Protein AF-0000000074003864 (afdb_homodimer)

Organism: Pomacea canaliculata (NCBI:txid400727)

Foldseek 3Di:
DPPPPPPPPVPPCPVPPCPVCPPCPVDDCPLVDQLVPDDDPPDPDPCVRSVKDKDDQAAKDKDKFFDQAWWQWWKKWWAWDPDWQAFQKKFKAADPRDDDPVNVVDHGLDMDGDDHDNSRPDIDTDDRVSRVGGRMMMIIRGGTRDDRMHMTSDMDIDTDGDHDPPPPVPVCPVPPPPPVPPVPPPPDCPPPPPDD/DDPPVPPPPVPPCPVPPVPVCCPPPVDDCPLVDQLVPDDDPPDPDHCVRSVKDKDPQAAKDKDKFFDQAWWQWWKKWWAWDPDWQAFQKKFKAADPRDDDPVNVVDHGLDMDGDDHDNSRPDIDTDDSVSRVGGRMMMIIRGGTRDDRMHMTSDMDIDTDGDHDPPPPPCPVPVPPPPPVVVPPVPPDDPVVPPDD

Solvent-accessible surface area (backbone atoms only — not comparable to full-atom values): 22316 Å² total; per-residue (Å²): 134,83,76,76,78,73,74,72,74,69,72,69,73,69,69,67,69,68,62,62,72,71,61,76,64,68,38,68,42,71,64,43,40,39,57,88,65,31,42,47,46,47,42,57,48,88,55,20,59,38,32,33,29,39,27,57,85,40,30,38,39,37,36,29,42,37,39,76,31,34,25,32,39,40,31,40,28,56,20,34,36,68,93,34,13,16,45,33,31,42,35,32,42,65,65,47,76,81,70,49,79,80,54,63,76,53,85,55,81,46,72,45,82,49,64,88,29,84,56,53,77,61,69,46,77,43,63,40,91,81,30,56,73,29,40,14,41,28,43,35,24,74,35,37,64,76,41,68,36,19,24,40,50,43,77,45,44,27,41,47,78,42,83,66,71,69,70,70,69,67,68,70,69,69,69,73,68,80,67,74,72,70,70,65,75,78,76,78,83,73,79,68,84,81,80,136,138,79,79,71,76,71,72,72,73,70,72,68,75,69,70,66,69,68,66,63,75,73,58,79,66,68,42,68,41,72,66,44,40,39,57,91,64,30,42,48,46,53,43,55,48,88,57,20,59,38,31,33,28,38,28,33,99,38,28,38,38,37,36,28,42,36,40,75,31,32,24,31,39,41,32,40,28,55,21,33,37,68,94,34,14,16,45,33,32,40,35,32,40,65,66,47,76,80,71,51,78,79,56,62,76,53,86,56,80,45,73,45,82,49,63,91,28,86,56,53,78,62,68,47,78,44,62,39,90,81,30,55,72,30,39,14,40,27,44,36,25,73,35,37,64,76,40,65,36,18,25,39,50,44,79,45,46,26,38,47,79,42,83,66,72,70,68,70,68,67,69,69,68,73,67,72,68,76,68,74,74,70,71,66,78,76,77,74,78,79,72,76,74,77,79,131

pLDDT: mean 75.06, std 28.37, range [22.05, 98.88]

Radius of gyration: 34.91 Å; Cα contacts (8 Å, |Δi|>4): 784; chains: 2; bounding box: 168×77×116 Å

InterPro domains:
  IPR008979 Galactose-binding-like domain superfamily [SSF49785] (15-160)
  IPR010400 PITH domain [PF06201] (21-177)
  IPR010400 PITH domain [PS51532] (18-177)
  IPR037047 PITH domain superfamily [G3DSA:2.60.120.470] (22-171)
  IPR045099 PITH domain-containing protein 1-like [PTHR12175] (5-193)

Nearest PDB structures (foldseek):
  9e8i-assembly1_u  TM=9.020E-01  e=5.863E-08  Homo sapiens
  1xoy-assembly1_A  TM=8.979E-01  e=1.263E-07  Arabidopsis thaliana
  7nsn-assembly1_A  TM=7.383E-01  e=2.138E-02  Neobacillus novalis
  8ayr-assembly2_B  TM=7.086E-01  e=2.013E-01  Akkermansia muciniphila
  5n6w-assembly1_A  TM=5.407E-01  e=1.184E-01  Homo sapiens

Secondary structure (DSSP, 8-state):
--------------------------EEGGGGB-GGG-EEETBSSTTGGGT-EEBSSSS-EEEEEEEEEEEEEEEEEEEE-STT-SB-EEEEEES-TT--GGGGGSPPSEEEE----TT---EEEP-TTTSSSEEEEEEEE--BSS-SS-EEEEEEEEEEEE-----------------GGG--------------/---------------------------B-GGGB-GGG-EEETBSSTTGGGT-EEBSSSS-EEEEEEEEEEEEEEEEEEEE-STT-SB-EEEEEES-TT--GGGGGSPPSEEEE----TT---EEEP-TTTSSSEEEEEEEE--BSS-SS-EEEEEEEEEEEE-----------------GGG--------------

Sequence (392 aa):
MSHGHCHSCGEGNHSHSHDDPELGVQYMLYQKIDLQRVQCYNEAVEGSGQTYVESDTDEELLFNIPFTGSVKLKGIIIIGGEDNSHPSKVRMFKNRPTMTFDDTALEAEQEFNLHPDPDGVLEYSVKVARFNNVNSLSLHFPANFGDDITKIYYIGLKGDFTQVNRQEVVICNYEAKPNPADHKSSSVDSVHHFISMSHGHCHSCGEGNHSHSHDDPELGVQYMLYQKIDLQRVQCYNEAVEGSGQTYVESDTDEELLFNIPFTGSVKLKGIIIIGGEDNSHPSKVRMFKNRPTMTFDDTALEAEQEFNLHPDPDGVLEYSVKVARFNNVNSLSLHFPANFGDDITKIYYIGLKGDFTQVNRQEVVICNYEAKPNPADHKSSSVDSVHHFIS

Structure (mmCIF, N/CA/C/O backbone):
data_AF-0000000074003864-model_v1
#
loop_
_entity.id
_entity.type
_entity.pdbx_description
1 polymer 'PITH domain-containing protein'
#
loop_
_atom_site.group_PDB
_atom_site.id
_atom_site.type_symbol
_atom_site.label_atom_id
_atom_site.label_alt_id
_atom_site.label_comp_id
_atom_site.label_asym_id
_atom_site.label_entity_id
_atom_site.label_seq_id
_atom_site.pdbx_PDB_ins_code
_atom_site.Cartn_x
_atom_site.Cartn_y
_atom_site.Cartn_z
_atom_site.occupancy
_atom_site.B_iso_or_equiv
_atom_site.auth_seq_id
_atom_site.auth_comp_id
_atom_site.auth_asym_id
_atom_site.auth_atom_id
_atom_site.pdbx_PDB_model_num
ATOM 1 N N . MET A 1 1 ? -0.327 9.141 -79.625 1 25.41 1 MET A N 1
ATOM 2 C CA . M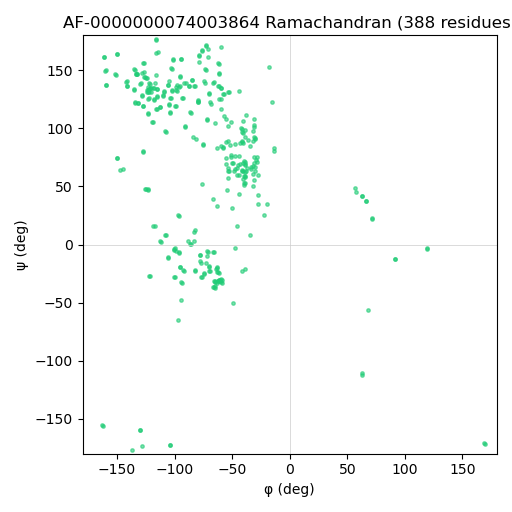ET A 1 1 ? -0.362 7.867 -78.938 1 25.41 1 MET A CA 1
ATOM 3 C C . MET A 1 1 ? 0.175 8.023 -77.5 1 25.41 1 MET A C 1
ATOM 5 O O . MET A 1 1 ? 0.637 7.051 -76.938 1 25.41 1 MET A O 1
ATOM 9 N N . SER A 1 2 ? 0.177 9.281 -77.062 1 29.02 2 SER A N 1
ATOM 10 C CA . SER A 1 2 ? 0.75 9.898 -75.875 1 29.02 2 SER A CA 1
ATOM 11 C C . SER A 1 2 ? 0.117 9.336 -74.562 1 29.02 2 SER A C 1
ATOM 13 O O . SER A 1 2 ? -1.105 9.367 -74.438 1 29.02 2 SER A O 1
ATOM 15 N N . HIS A 1 3 ? 0.687 8.188 -74.188 1 26.12 3 HIS A N 1
ATOM 16 C CA . HIS A 1 3 ? 0.429 7.297 -73.062 1 26.12 3 HIS A CA 1
ATOM 17 C C . HIS A 1 3 ? 0.427 8.062 -71.75 1 26.12 3 HIS A C 1
ATOM 19 O O . HIS A 1 3 ? 1.397 8.75 -71.438 1 26.12 3 HIS A O 1
ATOM 25 N N . GLY A 1 4 ? -0.744 8.609 -71.438 1 24.64 4 GLY A N 1
ATOM 26 C CA . GLY A 1 4 ? -1.196 9.336 -70.25 1 24.64 4 GLY A CA 1
ATOM 27 C C . GLY A 1 4 ? -0.953 8.578 -68.938 1 24.64 4 GLY A C 1
ATOM 28 O O . GLY A 1 4 ? -1.559 7.535 -68.688 1 24.64 4 GLY A O 1
ATOM 29 N N . HIS A 1 5 ? 0.399 8.359 -68.688 1 27.27 5 HIS A N 1
ATOM 30 C CA . HIS A 1 5 ? 0.791 7.633 -67.438 1 27.27 5 HIS A CA 1
ATOM 31 C C . HIS A 1 5 ? 0.14 8.234 -66.25 1 27.27 5 HIS A C 1
ATOM 33 O O . HIS A 1 5 ? 0.36 9.398 -65.875 1 27.27 5 HIS A O 1
ATOM 39 N N . CYS A 1 6 ? -1.18 7.922 -66.062 1 26.59 6 CYS A N 1
ATOM 40 C CA . CYS A 1 6 ? -2.006 8.242 -64.938 1 26.59 6 CYS A CA 1
ATOM 41 C C . CYS A 1 6 ? -1.35 7.758 -63.625 1 26.59 6 CYS A C 1
ATOM 43 O O . CYS A 1 6 ? -1.181 6.555 -63.438 1 26.59 6 CYS A O 1
ATOM 45 N N . HIS A 1 7 ? -0.177 8.414 -63.312 1 25.95 7 HIS A N 1
ATOM 46 C CA . HIS A 1 7 ? 0.449 8.062 -62.031 1 25.95 7 HIS A CA 1
ATOM 47 C C . HIS A 1 7 ? -0.549 8.156 -60.906 1 25.95 7 HIS A C 1
ATOM 49 O O . HIS A 1 7 ? -1.158 9.203 -60.688 1 25.95 7 HIS A O 1
ATOM 55 N N . SER A 1 8 ? -1.43 7.148 -60.844 1 26.5 8 SER A N 1
ATOM 56 C CA . SER A 1 8 ? -2.328 6.922 -59.719 1 26.5 8 SER A CA 1
ATOM 57 C C . SER A 1 8 ? -1.593 7.055 -58.375 1 26.5 8 SER A C 1
ATOM 59 O O . SER A 1 8 ? -0.666 6.293 -58.094 1 26.5 8 SER A O 1
ATOM 61 N N . CYS A 1 9 ? -1.198 8.367 -58.125 1 26.67 9 CYS A N 1
ATOM 62 C CA . CYS A 1 9 ? -0.69 8.664 -56.781 1 26.67 9 CYS A CA 1
ATOM 63 C C . CYS 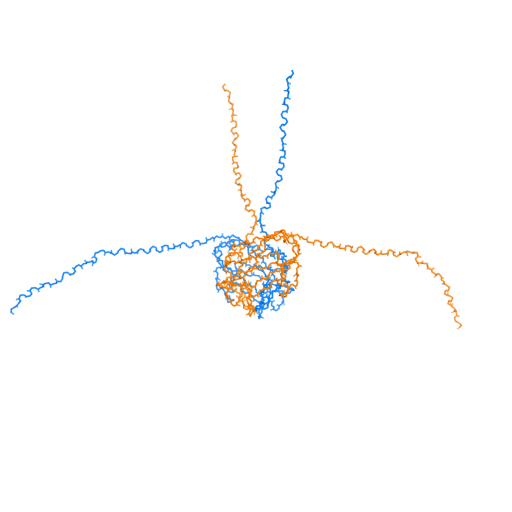A 1 9 ? -1.588 8.062 -55.719 1 26.67 9 CYS A C 1
ATOM 65 O O . CYS A 1 9 ? -2.754 8.445 -55.594 1 26.67 9 CYS A O 1
ATOM 67 N N . GLY A 1 10 ? -1.686 6.715 -55.812 1 26.62 10 GLY A N 1
ATOM 68 C CA . GLY A 1 10 ? -2.377 6.008 -54.719 1 26.62 10 GLY A CA 1
ATOM 69 C C . GLY A 1 10 ? -2.062 6.559 -53.344 1 26.62 10 GLY A C 1
ATOM 70 O O . GLY A 1 10 ? -0.917 6.5 -52.906 1 26.62 10 GLY A O 1
ATOM 71 N N . GLU A 1 11 ? -2.639 7.766 -53.125 1 30.14 11 GLU A N 1
ATOM 72 C CA . GLU A 1 11 ? -2.65 8.344 -51.781 1 30.14 11 GLU A CA 1
ATOM 73 C C . GLU A 1 11 ? -3.02 7.297 -50.75 1 30.14 11 GLU A C 1
ATOM 75 O O . GLU A 1 11 ? -4.129 6.758 -50.75 1 30.14 11 GLU A O 1
ATOM 80 N N . GLY A 1 12 ? -2.137 6.23 -50.719 1 26.67 12 GLY A N 1
ATOM 81 C CA . GLY A 1 12 ? -2.365 5.336 -49.594 1 26.67 12 GLY A CA 1
ATOM 82 C C . GLY A 1 12 ? -2.674 6.062 -48.312 1 26.67 12 GLY A C 1
ATOM 83 O O . GLY A 1 12 ? -1.981 7.016 -47.938 1 26.67 12 GLY A O 1
ATOM 84 N N . ASN A 1 13 ? -4.023 6.324 -48.094 1 27.58 13 ASN A N 1
ATOM 85 C CA . ASN A 1 13 ? -4.598 6.695 -46.812 1 27.58 13 ASN A CA 1
ATOM 86 C C . ASN A 1 13 ? -3.955 5.914 -45.688 1 27.58 13 ASN A C 1
ATOM 88 O O . ASN A 1 13 ? -4.172 4.711 -45.531 1 27.58 13 ASN A O 1
ATOM 92 N N . HIS A 1 14 ? -2.645 6.09 -45.625 1 28.56 14 HIS A N 1
ATOM 93 C CA . HIS A 1 14 ? -2.117 5.578 -44.375 1 28.56 14 HIS A CA 1
ATOM 94 C C . HIS A 1 14 ? -2.947 6.062 -43.188 1 28.56 14 HIS A C 1
ATOM 96 O O . HIS A 1 14 ? -2.992 7.262 -42.906 1 28.56 14 HIS A O 1
ATOM 102 N N . SER A 1 15 ? -4.242 5.613 -43.156 1 28.94 15 SER A N 1
ATOM 103 C CA . SER A 1 15 ? -4.918 5.746 -41.875 1 28.94 15 SER A CA 1
ATOM 104 C C . SER A 1 15 ? -3.971 5.434 -40.719 1 28.94 15 SER A C 1
ATOM 106 O O . SER A 1 15 ? -3.449 4.32 -40.625 1 28.94 15 SER A O 1
ATOM 108 N N . HIS A 1 16 ? -3.062 6.32 -40.594 1 27.42 16 HIS A N 1
ATOM 109 C CA . HIS A 1 16 ? -2.373 6.27 -39.312 1 27.42 16 HIS A CA 1
ATOM 110 C C . HIS A 1 16 ? -3.352 6 -38.188 1 27.42 16 HIS A C 1
ATOM 112 O O . HIS A 1 16 ? -4.277 6.777 -37.969 1 27.42 16 HIS A O 1
ATOM 118 N N . SER A 1 17 ? -3.988 4.746 -38.281 1 29.23 17 SER A N 1
ATOM 119 C CA . SER A 1 17 ? -4.539 4.352 -36.969 1 29.23 17 SER A CA 1
ATOM 120 C C . SER A 1 17 ? -3.725 4.934 -35.844 1 29.23 17 SER A C 1
ATOM 122 O O . SER A 1 17 ? -2.52 4.695 -35.719 1 29.23 17 SER A O 1
ATOM 124 N N . HIS A 1 18 ? -3.912 6.223 -35.719 1 29.59 18 HIS A N 1
ATOM 125 C CA . HIS A 1 18 ? -3.514 6.805 -34.438 1 29.59 18 HIS A CA 1
ATOM 126 C C . HIS A 1 18 ? -3.678 5.797 -33.281 1 29.59 18 HIS A C 1
ATOM 128 O O . HIS A 1 18 ? -4.801 5.473 -32.906 1 29.59 18 HIS A O 1
ATOM 134 N N . ASP A 1 19 ? -3.014 4.664 -33.5 1 31.52 19 ASP A N 1
ATOM 135 C CA . ASP A 1 19 ? -2.807 4.004 -32.219 1 31.52 19 ASP A CA 1
ATOM 136 C C . ASP A 1 19 ? -2.656 5.023 -31.078 1 31.52 19 ASP A C 1
ATOM 138 O O . ASP A 1 19 ? -1.782 5.891 -31.141 1 31.52 19 ASP A O 1
ATOM 142 N N . ASP A 1 20 ? -3.773 5.688 -30.844 1 32.38 20 ASP A N 1
ATOM 143 C CA . ASP A 1 20 ? -3.803 6.441 -29.594 1 32.38 20 ASP A CA 1
ATOM 144 C C . ASP A 1 20 ? -2.652 6.027 -28.672 1 32.38 20 ASP A C 1
ATOM 146 O O . ASP A 1 20 ? -2.492 4.848 -28.359 1 32.38 20 ASP A O 1
ATOM 150 N N . PRO A 1 21 ? -1.495 6.57 -28.953 1 31.7 21 PRO A N 1
ATOM 151 C CA . PRO A 1 21 ? -0.542 6.199 -27.906 1 31.7 21 PRO A CA 1
ATOM 152 C C . PRO A 1 21 ? -1.216 5.926 -26.562 1 31.7 21 PRO A C 1
ATOM 154 O O . PRO A 1 21 ? -1.755 6.844 -25.938 1 31.7 21 PRO A O 1
ATOM 157 N N . GLU A 1 22 ? -2.291 5.262 -26.453 1 34.38 22 GLU A N 1
ATOM 158 C CA . GLU A 1 22 ? -2.451 4.684 -25.125 1 34.38 22 GLU A CA 1
ATOM 159 C C . GLU A 1 22 ? -1.116 4.609 -24.391 1 34.38 22 GLU A C 1
ATOM 161 O O . GLU A 1 22 ? -0.332 3.684 -24.609 1 34.38 22 GLU A O 1
ATOM 166 N N . LEU A 1 23 ? -0.285 5.527 -24.578 1 33.88 23 LEU A N 1
ATOM 167 C CA . LEU A 1 23 ? 0.937 5.625 -23.781 1 33.88 23 LEU A CA 1
ATOM 168 C C . LEU A 1 23 ? 0.85 4.75 -22.531 1 33.88 23 LEU A C 1
ATOM 170 O O . LEU A 1 23 ? -0.225 4.602 -21.953 1 33.88 23 LEU A O 1
ATOM 174 N N . GLY A 1 24 ? 1.74 3.846 -22.328 1 37.09 24 GLY A N 1
ATOM 175 C CA . GLY A 1 24 ? 2.043 2.797 -21.375 1 37.09 24 GLY A CA 1
ATOM 176 C C . GLY A 1 24 ? 1.656 3.158 -19.953 1 37.09 24 GLY A C 1
ATOM 177 O O . GLY A 1 24 ? 2.523 3.383 -19.094 1 37.09 24 GLY A O 1
ATOM 178 N N . VAL A 1 25 ? 0.972 4.23 -19.719 1 39.75 25 VAL A N 1
ATOM 179 C CA . VAL A 1 25 ? 0.578 4.441 -18.328 1 39.75 25 VAL A CA 1
ATOM 180 C C . VAL A 1 25 ? 0.358 3.098 -17.641 1 39.75 25 VAL A C 1
ATOM 182 O O . VAL A 1 25 ? -0.567 2.359 -17.984 1 39.75 25 VAL A O 1
ATOM 185 N N . GLN A 1 26 ? 1.28 2.252 -17.766 1 48.12 26 GLN A N 1
ATOM 186 C CA . GLN A 1 26 ? 1.148 1.023 -16.984 1 48.12 26 GLN A CA 1
ATOM 187 C C . GLN A 1 26 ? 0.438 1.285 -15.664 1 48.12 26 GLN A C 1
ATOM 189 O O . GLN A 1 26 ? 0.831 2.176 -14.906 1 48.12 26 GLN A O 1
ATOM 194 N N . TYR A 1 27 ? -1.008 1.002 -15.562 1 60.59 27 TYR A N 1
ATOM 195 C CA . TYR A 1 27 ? -1.955 1.163 -14.461 1 60.59 27 TYR A CA 1
ATOM 196 C C . TYR A 1 27 ? -1.538 0.33 -13.258 1 60.59 27 TYR A C 1
ATOM 198 O O . TYR A 1 27 ? -1.086 -0.808 -13.406 1 60.59 27 TYR A O 1
ATOM 206 N N . MET A 1 28 ? -1.247 0.975 -12.203 1 76 28 MET A N 1
ATOM 207 C CA . MET A 1 28 ? -1.196 0.258 -10.93 1 76 28 MET A CA 1
ATOM 208 C C . MET A 1 28 ? -2.553 -0.35 -10.594 1 76 28 MET A C 1
ATOM 210 O O . MET A 1 28 ? -3.594 0.252 -10.867 1 76 28 MET A O 1
ATOM 214 N N . LEU A 1 29 ? -2.596 -1.603 -10.359 1 84.31 29 LEU A N 1
ATOM 215 C CA . LEU A 1 29 ? -3.797 -2.42 -10.234 1 84.31 29 LEU A CA 1
ATOM 216 C C . LEU A 1 29 ? -4.383 -2.314 -8.828 1 84.31 29 LEU A C 1
ATOM 218 O O . LEU A 1 29 ? -5.32 -3.039 -8.484 1 84.31 29 LEU A O 1
ATOM 222 N N . TYR A 1 30 ? -3.92 -1.38 -8.055 1 81.81 30 TYR A N 1
ATOM 223 C CA . TYR A 1 30 ? -4.348 -1.339 -6.664 1 81.81 30 TYR A CA 1
ATOM 224 C C . TYR A 1 30 ? -5.859 -1.184 -6.559 1 81.81 30 TYR A C 1
ATOM 226 O O . TYR A 1 30 ? -6.488 -1.75 -5.664 1 81.81 30 TYR A O 1
ATOM 234 N N . GLN A 1 31 ? -6.477 -0.497 -7.488 1 83.69 31 GLN A N 1
ATOM 235 C CA . GLN A 1 31 ? -7.914 -0.246 -7.445 1 83.69 31 GLN A CA 1
ATOM 236 C C . GLN A 1 31 ? -8.703 -1.473 -7.898 1 83.69 31 GLN A C 1
ATOM 238 O O . GLN A 1 31 ? -9.922 -1.524 -7.742 1 83.69 31 GLN A O 1
ATOM 243 N N . LYS A 1 32 ? -7.984 -2.365 -8.375 1 89.88 32 LYS A N 1
ATOM 244 C CA . LYS A 1 32 ? -8.648 -3.527 -8.961 1 89.88 32 LYS A CA 1
ATOM 245 C C . LYS A 1 32 ? -8.469 -4.766 -8.086 1 89.88 32 LYS A C 1
ATOM 247 O O . LYS A 1 32 ? -8.844 -5.871 -8.484 1 89.88 32 LYS A O 1
ATOM 252 N N . ILE A 1 33 ? -7.957 -4.574 -6.992 1 92 33 ILE A N 1
ATOM 253 C CA . ILE A 1 33 ? -7.781 -5.637 -6.008 1 92 33 ILE A CA 1
ATOM 254 C C . ILE A 1 33 ? -8.914 -5.578 -4.98 1 92 33 ILE A C 1
ATOM 256 O O . ILE A 1 33 ? -9.289 -4.496 -4.523 1 92 33 ILE A O 1
ATOM 260 N N . ASP A 1 34 ? -9.508 -6.695 -4.691 1 90.81 34 ASP A N 1
ATOM 261 C CA . ASP A 1 34 ? -10.422 -6.777 -3.559 1 90.81 34 ASP A CA 1
ATOM 262 C C . ASP A 1 34 ? -9.656 -6.812 -2.238 1 90.81 34 ASP A C 1
ATOM 264 O O . ASP A 1 34 ? -9.406 -7.891 -1.691 1 90.81 34 ASP A O 1
ATOM 268 N N . LEU A 1 35 ? -9.336 -5.688 -1.723 1 87.81 35 LEU A N 1
ATOM 269 C CA . LEU A 1 35 ? -8.43 -5.535 -0.59 1 87.81 35 LEU A CA 1
ATOM 270 C C . LEU A 1 35 ? -8.977 -6.234 0.646 1 87.81 35 LEU A C 1
ATOM 272 O O . LEU A 1 35 ? -8.211 -6.73 1.477 1 87.81 35 LEU A O 1
ATOM 276 N N . GLN A 1 36 ? -10.258 -6.324 0.792 1 85 36 GLN A N 1
ATOM 277 C CA . GLN A 1 36 ? -10.883 -6.934 1.962 1 85 36 GLN A CA 1
ATOM 278 C C . GLN A 1 36 ? -10.672 -8.445 1.977 1 85 36 GLN A C 1
ATOM 280 O O . GLN A 1 36 ? -10.766 -9.078 3.029 1 85 36 GLN A O 1
ATOM 285 N N . ARG A 1 37 ? -10.352 -8.969 0.841 1 89.94 37 ARG A N 1
ATOM 286 C CA . ARG A 1 37 ? -10.266 -10.422 0.742 1 89.94 37 ARG A CA 1
ATOM 287 C C . ARG A 1 37 ? -8.82 -10.867 0.523 1 89.94 37 ARG A C 1
ATOM 289 O O . ARG A 1 37 ? -8.555 -12.055 0.345 1 89.94 37 ARG A O 1
ATOM 296 N N . VAL A 1 38 ? -7.93 -9.938 0.502 1 92.38 38 VAL A N 1
ATOM 297 C CA . VAL A 1 38 ? -6.52 -10.32 0.448 1 92.38 38 VAL A CA 1
ATOM 298 C C . VAL A 1 38 ? -6.156 -11.125 1.693 1 92.38 38 VAL A C 1
ATOM 300 O O . VAL A 1 38 ? -6.559 -10.781 2.805 1 92.38 38 VAL A O 1
ATOM 303 N N . GLN A 1 39 ? -5.379 -12.234 1.48 1 92.5 39 GLN A N 1
ATOM 304 C CA . GLN A 1 39 ? -4.902 -13.055 2.588 1 92.5 39 GLN A CA 1
ATOM 305 C C . GLN A 1 39 ? -3.383 -13.195 2.559 1 92.5 39 GLN A C 1
ATOM 307 O O . GLN A 1 39 ? -2.785 -13.312 1.487 1 92.5 39 GLN A O 1
ATOM 312 N N . CYS A 1 40 ? -2.834 -13.203 3.703 1 93 40 CYS A N 1
ATOM 313 C CA . CYS A 1 40 ? -1.408 -13.461 3.871 1 93 40 CYS A CA 1
ATOM 314 C C . CYS A 1 40 ? -1.164 -14.5 4.953 1 93 40 CYS A C 1
ATOM 316 O O . CYS A 1 40 ? -1.605 -14.336 6.094 1 93 40 CYS A O 1
ATOM 318 N N . TYR A 1 41 ? -0.507 -15.578 4.578 1 93.25 41 TYR A N 1
ATOM 319 C CA . TYR A 1 41 ? -0.199 -16.641 5.527 1 93.25 41 TYR A CA 1
ATOM 320 C C . TYR A 1 41 ? 1.201 -16.469 6.102 1 93.25 41 TYR A C 1
ATOM 322 O O . TYR A 1 41 ? 2.113 -16.016 5.41 1 93.25 41 TYR A O 1
ATOM 330 N N . ASN A 1 42 ? 1.318 -16.828 7.367 1 93.75 42 ASN A N 1
ATOM 331 C CA . ASN A 1 42 ? 2.547 -16.781 8.156 1 93.75 42 ASN A CA 1
ATOM 332 C C . ASN A 1 42 ? 2.957 -15.359 8.492 1 93.75 42 ASN A C 1
ATOM 334 O O . ASN A 1 42 ? 4.148 -15.062 8.602 1 93.75 42 ASN A O 1
ATOM 338 N N . GLU A 1 43 ? 2.025 -14.453 8.477 1 90.81 43 GLU A N 1
ATOM 339 C CA . GLU A 1 43 ? 2.291 -13.094 8.945 1 90.81 43 GLU A CA 1
ATOM 340 C C . GLU A 1 43 ? 2.373 -13.039 10.469 1 90.81 43 GLU A C 1
ATOM 342 O O . GLU A 1 43 ? 1.627 -13.734 11.156 1 90.81 43 GLU A O 1
ATOM 347 N N . ALA A 1 44 ? 3.303 -12.258 10.922 1 87.06 44 ALA A N 1
ATOM 348 C CA . ALA A 1 44 ? 3.504 -12.195 12.367 1 87.06 44 ALA A CA 1
ATOM 349 C C . ALA A 1 44 ? 2.301 -11.555 13.062 1 87.06 44 ALA A C 1
ATOM 351 O O . ALA A 1 44 ? 1.924 -11.961 14.164 1 87.06 44 ALA A O 1
ATOM 352 N N . VAL A 1 45 ? 1.754 -10.602 12.414 1 79.94 45 VAL A N 1
ATOM 353 C CA . VAL A 1 45 ? 0.577 -9.922 12.938 1 79.94 45 VAL A CA 1
ATOM 354 C C . VAL A 1 45 ? -0.601 -10.109 11.984 1 79.94 45 VAL A C 1
ATOM 356 O O . VAL A 1 45 ? -0.533 -9.719 10.82 1 79.94 45 VAL A O 1
ATOM 359 N N . GLU A 1 46 ? -1.617 -10.617 12.555 1 76.25 46 GLU A N 1
ATOM 360 C CA . GLU A 1 46 ? -2.787 -10.914 11.734 1 76.25 46 GLU A CA 1
ATOM 361 C C . GLU A 1 46 ? -3.291 -9.672 11.016 1 76.25 46 GLU A C 1
ATOM 363 O O . GLU A 1 46 ? -3.457 -8.617 11.625 1 76.25 46 GLU A O 1
ATOM 368 N N . GLY A 1 47 ? -3.492 -9.773 9.734 1 75.19 47 GLY A N 1
ATOM 369 C CA . GLY A 1 47 ? -4.051 -8.695 8.945 1 75.19 47 GLY A CA 1
ATOM 370 C C . GLY A 1 47 ? -2.992 -7.785 8.352 1 75.19 47 GLY A C 1
ATOM 371 O O . GLY A 1 47 ? -3.285 -6.984 7.457 1 75.19 47 GLY A O 1
ATOM 372 N N . SER A 1 48 ? -1.755 -7.93 8.82 1 76.12 48 SER A N 1
ATOM 373 C CA . SER A 1 48 ? -0.694 -7.051 8.344 1 76.12 48 SER A CA 1
ATOM 374 C C . SER A 1 48 ? -0.464 -7.223 6.848 1 76.12 48 SER A C 1
ATOM 376 O O . SER A 1 48 ? -0.102 -6.27 6.156 1 76.12 48 SER A O 1
ATOM 378 N N . GLY A 1 49 ? -0.681 -8.375 6.395 1 75.94 49 GLY A N 1
ATOM 379 C CA . GLY A 1 49 ? -0.497 -8.641 4.973 1 75.94 49 GLY A CA 1
ATOM 380 C C . GLY A 1 49 ? -1.637 -8.117 4.117 1 75.94 49 GLY A C 1
ATOM 381 O O . GLY A 1 49 ? -1.501 -8 2.898 1 75.94 49 GLY A O 1
ATOM 382 N N . GLN A 1 50 ? -2.844 -8.055 4.742 1 66.44 50 GLN A N 1
ATOM 383 C CA . GLN A 1 50 ? -3.93 -7.398 4.02 1 66.44 50 GLN A CA 1
ATOM 384 C C . GLN A 1 50 ? -3.65 -5.91 3.834 1 66.44 50 GLN A C 1
ATOM 386 O O . GLN A 1 50 ? -4.27 -5.258 2.992 1 66.44 50 GLN A O 1
ATOM 391 N N . THR A 1 51 ? -2.635 -5.488 4.422 1 71.5 51 THR A N 1
ATOM 392 C CA . THR A 1 51 ? -2.059 -4.148 4.395 1 71.5 51 THR A CA 1
ATOM 393 C C . THR A 1 51 ? -3.084 -3.111 4.84 1 71.5 51 THR A C 1
ATOM 395 O O . THR A 1 51 ? -3.457 -2.229 4.062 1 71.5 51 THR A O 1
ATOM 398 N N . TYR A 1 52 ? -3.799 -3.396 6.043 1 83.94 52 TYR A N 1
ATOM 399 C CA . TYR A 1 52 ? -4.641 -2.35 6.613 1 83.94 52 TYR A CA 1
ATOM 400 C C . TYR A 1 52 ? -4.129 -1.923 7.984 1 83.94 52 TYR A C 1
ATOM 402 O O . TYR A 1 52 ? -3.303 -2.613 8.586 1 83.94 52 TYR A O 1
ATOM 410 N N . VAL A 1 53 ? -4.621 -0.793 8.43 1 88.69 53 VAL A N 1
ATOM 411 C CA . VAL A 1 53 ? -4.367 -0.322 9.781 1 88.69 53 VAL A CA 1
ATOM 412 C C . VAL A 1 53 ? -5.691 -0.109 10.516 1 88.69 53 VAL A C 1
ATOM 414 O O . VAL A 1 53 ? -6.656 0.386 9.93 1 88.69 53 VAL A O 1
ATOM 417 N N . GLU A 1 54 ? -5.695 -0.599 11.703 1 90.56 54 GLU A N 1
ATOM 418 C CA . GLU A 1 54 ? -6.812 -0.331 12.609 1 90.56 54 GLU A CA 1
ATOM 419 C C . GLU A 1 54 ? -6.352 0.459 13.828 1 90.56 54 GLU A C 1
ATOM 421 O O . GLU A 1 54 ? -5.266 0.221 14.359 1 90.56 54 GLU A O 1
ATOM 426 N N . SER A 1 55 ? -7.316 1.275 14.211 1 93.94 55 SER A N 1
ATOM 427 C CA . SER A 1 55 ? -6.992 1.996 15.438 1 93.94 55 SER A CA 1
ATOM 428 C C . SER A 1 55 ? -7.203 1.117 16.672 1 93.94 55 SER A C 1
ATOM 430 O O . SER A 1 55 ? -7.867 0.081 16.594 1 93.94 55 SER A O 1
ATOM 432 N N . ASP A 1 56 ? -6.645 1.25 17.875 1 90.06 56 ASP A N 1
ATOM 433 C CA . ASP A 1 56 ? -6.668 0.421 19.078 1 90.06 56 ASP A CA 1
ATOM 434 C C . ASP A 1 56 ? -7.711 0.924 20.062 1 90.06 56 ASP A C 1
ATOM 436 O O . ASP A 1 56 ? -8.578 0.164 20.5 1 90.06 56 ASP A O 1
ATOM 440 N N . THR A 1 57 ? -7.609 2.059 20.625 1 85.44 57 THR A N 1
ATOM 441 C CA . THR A 1 57 ? -8.391 2.553 21.75 1 85.44 57 THR A CA 1
ATOM 442 C C . THR A 1 57 ? -9.594 3.363 21.266 1 85.44 57 THR A C 1
ATOM 444 O O . THR A 1 57 ? -10.734 3.086 21.641 1 85.44 57 THR A O 1
ATOM 447 N N . ASP A 1 58 ? -9.445 4.223 20.406 1 93.69 58 ASP A N 1
ATOM 448 C CA . ASP A 1 58 ? -10.5 5.043 19.812 1 93.69 58 ASP A CA 1
ATOM 449 C C . ASP A 1 58 ? -10.32 5.16 18.297 1 93.69 58 ASP A C 1
ATOM 451 O O . ASP A 1 58 ? -9.469 4.492 17.719 1 93.69 58 ASP A O 1
ATOM 455 N N . GLU A 1 59 ? -11.156 5.902 17.703 1 96.25 59 GLU A N 1
ATOM 456 C CA . GLU A 1 59 ? -11.25 5.918 16.25 1 96.25 59 GLU A CA 1
ATOM 457 C C . GLU A 1 59 ? -10.203 6.84 15.641 1 96.25 59 GLU A C 1
ATOM 459 O O . GLU A 1 59 ? -10.125 6.98 14.422 1 96.25 59 GLU A O 1
ATOM 464 N N . GLU A 1 60 ? -9.352 7.43 16.469 1 97.44 60 GLU A N 1
ATOM 465 C CA . GLU A 1 60 ? -8.43 8.453 15.984 1 97.44 60 GLU A CA 1
ATOM 466 C C . GLU A 1 60 ? -7.133 7.828 15.469 1 97.44 60 GLU A C 1
ATOM 468 O O . GLU A 1 60 ? -6.598 6.902 16.078 1 97.44 60 GLU A O 1
ATOM 473 N N . LEU A 1 61 ? -6.617 8.289 14.297 1 97.25 61 LEU A N 1
ATOM 474 C CA . LEU A 1 61 ? -5.332 7.875 13.734 1 97.25 61 LEU A CA 1
ATOM 475 C C . LEU A 1 61 ? -4.527 9.086 13.273 1 97.25 61 LEU A C 1
ATOM 477 O O . LEU A 1 61 ? -5.102 10.086 12.828 1 97.25 61 LEU A O 1
ATOM 481 N N . LEU A 1 62 ? -3.213 9 13.391 1 97.5 62 LEU A N 1
ATOM 482 C CA . LEU A 1 62 ? -2.297 10.023 12.891 1 97.5 62 LEU A CA 1
ATOM 483 C C . LEU A 1 62 ? -1.127 9.391 12.148 1 97.5 62 LEU A C 1
ATOM 485 O O . LEU A 1 62 ? -0.421 8.547 12.703 1 97.5 62 LEU A O 1
ATOM 489 N N . PHE A 1 63 ? -0.972 9.773 10.891 1 96.81 63 PHE A N 1
ATOM 490 C CA . PHE A 1 63 ? 0.145 9.328 10.062 1 96.81 63 PHE A CA 1
ATOM 491 C C . PHE A 1 63 ? 1.164 10.445 9.875 1 96.81 63 PHE A C 1
ATOM 493 O O . PHE A 1 63 ? 0.793 11.602 9.656 1 96.81 63 PHE A O 1
ATOM 500 N N . ASN A 1 64 ? 2.422 10.141 9.961 1 97.19 64 ASN A N 1
ATOM 501 C CA . ASN A 1 64 ? 3.521 10.953 9.453 1 97.19 64 ASN A CA 1
ATOM 502 C C . ASN A 1 64 ? 4.23 10.273 8.289 1 97.19 64 ASN A C 1
ATOM 504 O O . ASN A 1 64 ? 4.812 9.203 8.445 1 97.19 64 ASN A O 1
ATOM 508 N N . ILE A 1 65 ? 4.199 10.906 7.145 1 96.62 65 ILE A N 1
ATOM 509 C CA . ILE A 1 65 ? 4.688 10.328 5.902 1 96.62 65 ILE A CA 1
ATOM 510 C C . ILE A 1 65 ? 5.828 11.18 5.348 1 96.62 65 ILE A C 1
ATOM 512 O O . ILE A 1 65 ? 5.594 12.242 4.77 1 96.62 65 ILE A O 1
ATOM 516 N N . PRO A 1 66 ? 7.008 10.711 5.461 1 96.31 66 PRO A N 1
ATOM 517 C CA . PRO A 1 66 ? 8.141 11.43 4.875 1 96.31 66 PRO A CA 1
ATOM 518 C C . PRO A 1 66 ? 8.359 11.094 3.402 1 96.31 66 PRO A C 1
ATOM 520 O O . PRO A 1 66 ? 8.188 9.938 2.998 1 96.31 66 P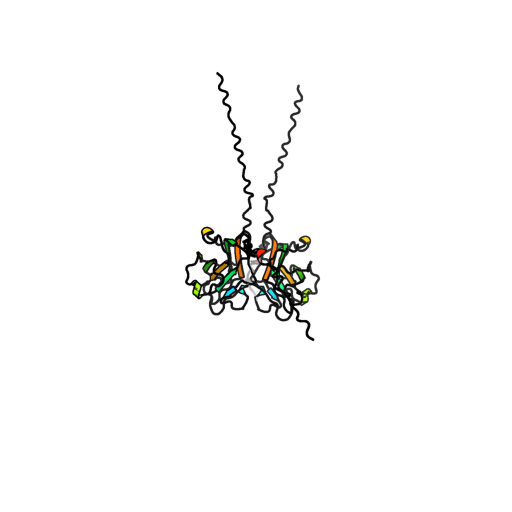RO A O 1
ATOM 523 N N . PHE A 1 67 ? 8.719 12.125 2.631 1 95.19 67 PHE A N 1
ATOM 524 C CA . PHE A 1 67 ? 9.102 11.93 1.237 1 95.19 67 PHE A CA 1
ATOM 525 C C . PHE A 1 67 ? 10.617 11.953 1.083 1 95.19 67 PHE A C 1
ATOM 527 O O . PHE A 1 67 ? 11.328 12.438 1.97 1 95.19 67 PHE A O 1
ATOM 534 N N . THR A 1 68 ? 11.102 11.406 0.021 1 93.5 68 THR A N 1
ATOM 535 C CA . THR A 1 68 ? 12.539 11.359 -0.243 1 93.5 68 THR A CA 1
ATOM 536 C C . THR A 1 68 ? 13 12.633 -0.945 1 93.5 68 THR A C 1
ATOM 538 O O . THR A 1 68 ? 14.18 12.766 -1.286 1 93.5 68 THR A O 1
ATOM 541 N N . GLY A 1 69 ? 12.227 13.555 -1.216 1 94.69 69 GLY A N 1
ATOM 542 C CA . GLY A 1 69 ? 12.406 14.859 -1.821 1 94.69 69 GLY A CA 1
ATOM 543 C C . GLY A 1 69 ? 11.227 15.797 -1.586 1 94.69 69 GLY A C 1
ATOM 544 O O . GLY A 1 69 ? 10.57 15.719 -0.549 1 94.69 69 GLY A O 1
ATOM 545 N N . SER A 1 70 ? 11.109 16.75 -2.502 1 95.94 70 SER A N 1
ATOM 546 C CA . SER A 1 70 ? 10 17.703 -2.398 1 95.94 70 SER A CA 1
ATOM 547 C C . SER A 1 70 ? 8.844 17.312 -3.311 1 95.94 70 SER A C 1
ATOM 549 O O . SER A 1 70 ? 9.062 16.938 -4.469 1 95.94 70 SER A O 1
ATOM 551 N N . VAL A 1 71 ? 7.66 17.406 -2.725 1 96.06 71 VAL A N 1
ATOM 552 C CA . VAL A 1 71 ? 6.48 16.984 -3.469 1 96.06 71 VAL A CA 1
ATOM 553 C C . VAL A 1 71 ? 5.508 18.141 -3.615 1 96.06 71 VAL A C 1
ATOM 555 O O . VAL A 1 71 ? 5.285 18.906 -2.666 1 96.06 71 VAL A O 1
ATOM 558 N N . LYS A 1 72 ? 5.098 18.297 -4.816 1 96.56 72 LYS A N 1
ATOM 559 C CA . LYS A 1 72 ? 3.879 19.062 -5.074 1 96.56 72 LYS A CA 1
ATOM 560 C C . LYS A 1 72 ? 2.656 18.141 -5.09 1 96.56 72 LYS A C 1
ATOM 562 O O . LYS A 1 72 ? 2.389 17.469 -6.09 1 96.56 72 LYS A O 1
ATOM 567 N N . LEU A 1 73 ? 1.904 18.141 -3.975 1 96.69 73 LEU A N 1
ATOM 568 C CA . LEU A 1 73 ? 0.801 17.203 -3.801 1 96.69 73 LEU A CA 1
ATOM 569 C C . LEU A 1 73 ? -0.455 17.703 -4.508 1 96.69 73 LEU A C 1
ATOM 571 O O . LEU A 1 73 ? -0.825 18.875 -4.371 1 96.69 73 LEU A O 1
ATOM 575 N N . LYS A 1 74 ? -1.138 16.766 -5.219 1 96.12 74 LYS A N 1
ATOM 576 C CA . LYS A 1 74 ? -2.268 17.188 -6.039 1 96.12 74 LYS A CA 1
ATOM 577 C C . LYS A 1 74 ? -3.549 16.469 -5.625 1 96.12 74 LYS A C 1
ATOM 579 O O . LYS A 1 74 ? -4.648 17 -5.797 1 96.12 74 LYS A O 1
ATOM 584 N N . GLY A 1 75 ? -3.375 15.305 -5.086 1 94.88 75 GLY A N 1
ATOM 585 C CA . GLY A 1 75 ? -4.574 14.547 -4.754 1 94.88 75 GLY A CA 1
ATOM 586 C C . GLY A 1 75 ? -4.32 13.445 -3.748 1 94.88 75 GLY A C 1
ATOM 587 O O . GLY A 1 75 ? -3.18 13.016 -3.561 1 94.88 75 GLY A O 1
ATOM 588 N N . ILE A 1 76 ? -5.418 13.016 -3.141 1 95.88 76 ILE A N 1
ATOM 589 C CA . ILE A 1 76 ? -5.352 11.922 -2.17 1 95.88 76 ILE A CA 1
ATOM 590 C C . ILE A 1 76 ? -6.574 11.023 -2.326 1 95.88 76 ILE A C 1
ATOM 592 O O . ILE A 1 76 ? -7.68 11.5 -2.588 1 95.88 76 ILE A O 1
ATOM 596 N N . ILE A 1 77 ? -6.309 9.75 -2.197 1 92.75 77 ILE A N 1
ATOM 597 C CA . ILE A 1 77 ? -7.34 8.711 -2.191 1 92.75 77 ILE A CA 1
ATOM 598 C C . ILE A 1 77 ? -7.273 7.93 -0.882 1 92.75 77 ILE A C 1
ATOM 600 O O . ILE A 1 77 ? -6.188 7.586 -0.411 1 92.75 77 ILE A O 1
ATOM 604 N N . ILE A 1 78 ? -8.469 7.703 -0.273 1 94.81 78 ILE A N 1
ATOM 605 C CA . ILE A 1 78 ? -8.508 6.941 0.97 1 94.81 78 ILE A CA 1
ATOM 606 C C . ILE A 1 78 ? -9.516 5.801 0.846 1 94.81 78 ILE A C 1
ATOM 608 O O . ILE A 1 78 ? -10.688 6.031 0.548 1 94.81 78 ILE A O 1
ATOM 612 N N . ILE A 1 79 ? -9.016 4.617 0.977 1 91.81 79 ILE A N 1
ATOM 613 C CA . ILE A 1 79 ? -9.891 3.455 1.08 1 91.81 79 ILE A CA 1
ATOM 614 C C . ILE A 1 79 ? -9.945 2.977 2.529 1 91.81 79 ILE A C 1
ATOM 616 O O . ILE A 1 79 ? -8.938 2.541 3.084 1 91.81 79 ILE A O 1
ATOM 620 N N . GLY A 1 80 ? -11.039 3.08 3.143 1 93.81 80 GLY A N 1
ATOM 621 C CA . GLY A 1 80 ? -11.219 2.691 4.531 1 93.81 80 GLY A CA 1
ATOM 622 C C . GLY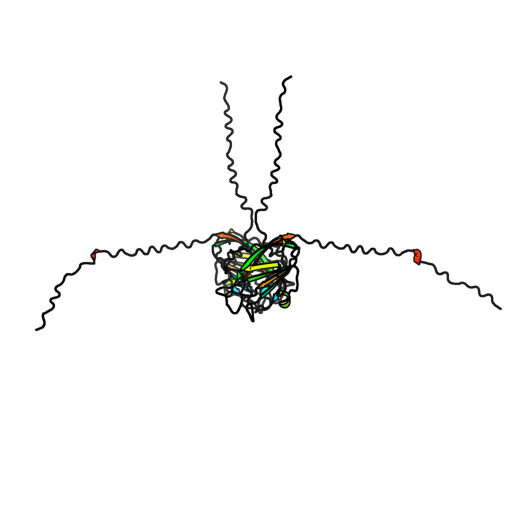 A 1 80 ? -11.953 1.371 4.691 1 93.81 80 GLY A C 1
ATOM 623 O O . GLY A 1 80 ? -12.078 0.606 3.732 1 93.81 80 GLY A O 1
ATOM 624 N N . GLY A 1 81 ? -12.25 1.108 5.953 1 91 81 GLY A N 1
ATOM 625 C CA . GLY A 1 81 ? -12.875 -0.153 6.305 1 91 81 GLY A CA 1
ATOM 626 C C . GLY A 1 81 ? -14.336 -0.227 5.887 1 91 81 GLY A C 1
ATOM 627 O O . GLY A 1 81 ? -14.867 0.714 5.293 1 91 81 GLY A O 1
ATOM 628 N N . GLU A 1 82 ? -14.797 -1.432 6.062 1 87 82 GLU A N 1
ATOM 629 C CA . GLU A 1 82 ? -16.203 -1.701 5.762 1 87 82 GLU A CA 1
ATOM 630 C C . GLU A 1 82 ? -17.109 -1.167 6.863 1 87 82 GLU A C 1
ATOM 632 O O . GLU A 1 82 ? -16.641 -0.665 7.883 1 87 82 GLU A O 1
ATOM 637 N N . ASP A 1 83 ? -18.406 -1.118 6.566 1 85.81 83 ASP A N 1
ATOM 638 C CA . ASP A 1 83 ? -19.453 -0.701 7.5 1 85.81 83 ASP A CA 1
ATOM 639 C C . ASP A 1 83 ? -19.25 0.753 7.922 1 85.81 83 ASP A C 1
ATOM 641 O O . ASP A 1 83 ? -19.266 1.657 7.086 1 85.81 83 ASP A O 1
ATOM 645 N N . ASN A 1 84 ? -18.859 1.06 9.367 1 95.81 84 ASN A N 1
ATOM 646 C CA . ASN A 1 84 ? -18.797 2.422 9.891 1 95.81 84 ASN A CA 1
ATOM 647 C C . ASN A 1 84 ? -17.391 2.789 10.328 1 95.81 84 ASN A C 1
ATOM 649 O O . ASN A 1 84 ? -17.188 3.789 11.016 1 95.81 84 ASN A O 1
ATOM 653 N N . SER A 1 85 ? -16.438 1.898 9.805 1 96.19 85 SER A N 1
ATOM 654 C CA . SER A 1 85 ? -15.078 2.09 10.297 1 96.19 85 SER A CA 1
ATOM 655 C C . SER A 1 85 ? -14.258 2.951 9.344 1 96.19 85 SER A C 1
ATOM 657 O O . SER A 1 85 ? -13.117 3.312 9.641 1 96.19 85 SER A O 1
ATOM 659 N N . HIS A 1 86 ? -14.891 3.248 8.156 1 97.31 86 HIS A N 1
ATOM 660 C CA . HIS A 1 86 ? -14.242 4.195 7.258 1 97.31 86 HIS A CA 1
ATOM 661 C C . HIS A 1 86 ? -14.055 5.551 7.926 1 97.31 86 HIS A C 1
ATOM 663 O O . HIS A 1 86 ? -14.953 6.051 8.602 1 97.31 86 HIS A O 1
ATOM 669 N N . PRO A 1 87 ? -12.859 6.133 7.777 1 98.31 87 PRO A N 1
ATOM 670 C CA . PRO A 1 87 ? -12.734 7.484 8.328 1 98.31 87 PRO A CA 1
ATOM 671 C C . PRO A 1 87 ? -13.695 8.477 7.672 1 98.31 87 PRO A C 1
ATOM 673 O O . PRO A 1 87 ? -13.953 8.391 6.469 1 98.31 87 PRO A O 1
ATOM 676 N N . SER A 1 88 ? -14.148 9.438 8.453 1 98.69 88 SER A N 1
ATOM 677 C CA . SER A 1 88 ? -15.133 10.383 7.93 1 98.69 88 SER A CA 1
ATOM 678 C C . SER A 1 88 ? -14.5 11.742 7.652 1 98.69 88 SER A C 1
ATOM 680 O O . SER A 1 88 ? -15.102 12.594 7.004 1 98.69 88 SER A O 1
ATOM 682 N N . LYS A 1 89 ? -13.273 11.906 8.141 1 98.75 89 LYS A N 1
ATOM 683 C CA . LYS A 1 89 ? -12.57 13.18 8.016 1 98.75 89 LYS A CA 1
ATOM 684 C C . LYS A 1 89 ? -11.062 12.977 7.969 1 98.75 89 LYS A C 1
ATOM 686 O O . LYS A 1 89 ? -10.531 12.062 8.602 1 98.75 89 LYS A O 1
ATOM 691 N N . VAL A 1 90 ? -10.406 13.836 7.199 1 98.81 90 VAL A N 1
ATOM 692 C CA . VAL A 1 90 ? -8.945 13.883 7.254 1 98.81 90 VAL A CA 1
ATOM 693 C C . VAL A 1 90 ? -8.477 15.336 7.312 1 98.81 90 VAL A C 1
ATOM 695 O O . VAL A 1 90 ? -9.023 16.203 6.617 1 98.81 90 VAL A O 1
ATOM 698 N N . ARG A 1 91 ? -7.57 15.594 8.219 1 98.88 91 ARG A N 1
ATOM 699 C CA . ARG A 1 91 ? -6.863 16.859 8.344 1 98.88 91 ARG A CA 1
ATOM 700 C C . ARG A 1 91 ? -5.406 16.719 7.922 1 98.88 91 ARG A C 1
ATOM 702 O O . ARG A 1 91 ? -4.707 15.812 8.383 1 98.88 91 ARG A O 1
ATOM 709 N N . MET A 1 92 ? -5.012 17.656 7.09 1 98.75 92 MET A N 1
ATOM 710 C CA . MET A 1 92 ? -3.699 17.5 6.469 1 98.75 92 MET A CA 1
ATOM 711 C C . MET A 1 92 ? -2.754 18.609 6.918 1 98.75 92 MET A C 1
ATOM 713 O O . MET A 1 92 ? -3.121 19.797 6.91 1 98.75 92 MET A O 1
ATOM 717 N N . PHE A 1 93 ? -1.55 18.219 7.285 1 98.62 93 PHE A N 1
ATOM 718 C CA . PHE A 1 93 ? -0.466 19.109 7.691 1 98.62 93 PHE A CA 1
ATOM 719 C C . PHE A 1 93 ? 0.796 18.828 6.887 1 98.62 93 PHE A C 1
ATOM 721 O O . PHE A 1 93 ? 0.974 17.719 6.367 1 98.62 93 PHE A O 1
ATOM 728 N N . LYS A 1 94 ? 1.637 19.75 6.773 1 98.31 94 LYS A N 1
ATOM 729 C CA . LYS A 1 94 ? 2.85 19.516 6 1 98.31 94 LYS A CA 1
ATOM 730 C C . LYS A 1 94 ? 4.09 19.984 6.762 1 98.31 94 LYS A C 1
ATOM 732 O O . LYS A 1 94 ? 4.016 20.922 7.562 1 98.31 94 LYS A O 1
ATOM 737 N N . ASN A 1 95 ? 5.137 19.281 6.551 1 97.88 95 ASN A N 1
ATOM 738 C CA . ASN A 1 95 ? 6.488 19.641 6.973 1 97.88 95 ASN A CA 1
ATOM 739 C C . ASN A 1 95 ? 6.594 19.734 8.492 1 97.88 95 ASN A C 1
ATOM 741 O O . ASN A 1 95 ? 7.168 20.688 9.023 1 97.88 95 ASN A O 1
ATOM 745 N N . ARG A 1 96 ? 5.961 18.781 9.109 1 95.94 96 ARG A N 1
ATOM 746 C CA . ARG A 1 96 ? 6.07 18.469 10.531 1 95.94 96 ARG A CA 1
ATOM 747 C C . ARG A 1 96 ? 6.398 16.984 10.75 1 95.94 96 ARG A C 1
ATOM 749 O O . ARG A 1 96 ? 5.52 16.203 11.086 1 95.94 96 ARG A O 1
ATOM 756 N N . PRO A 1 97 ? 7.598 16.641 10.609 1 93.62 97 PRO A N 1
ATOM 757 C CA . PRO A 1 97 ? 7.984 15.234 10.508 1 93.62 97 PRO A CA 1
ATOM 758 C C . PRO A 1 97 ? 7.652 14.445 11.773 1 93.62 97 PRO A C 1
ATOM 760 O O . PRO A 1 97 ? 7.492 13.219 11.719 1 93.62 97 PRO A O 1
ATOM 763 N N . THR A 1 98 ? 7.531 15.055 12.938 1 94.94 98 THR A N 1
ATOM 764 C CA . THR A 1 98 ? 7.27 14.336 14.18 1 94.94 98 THR A CA 1
ATOM 765 C C . THR A 1 98 ? 6 14.852 14.852 1 94.94 98 THR A C 1
ATOM 767 O O . THR A 1 98 ? 5.996 15.141 16.047 1 94.94 98 THR A O 1
ATOM 770 N N . MET A 1 99 ? 4.984 14.977 14.086 1 96.31 99 MET A N 1
ATOM 771 C CA . MET A 1 99 ? 3.719 15.477 14.617 1 96.31 99 MET A CA 1
ATOM 772 C C . MET A 1 99 ? 3.121 14.484 15.609 1 96.31 99 MET A C 1
ATOM 774 O O . MET A 1 99 ? 3.172 13.273 15.391 1 96.31 99 MET A O 1
ATOM 778 N N . THR A 1 100 ? 2.576 15.023 16.688 1 97.31 100 THR A N 1
ATOM 779 C CA . THR A 1 100 ? 1.88 14.234 17.703 1 97.31 100 THR A CA 1
ATOM 780 C C . THR A 1 100 ? 0.407 14.625 17.766 1 97.31 100 THR A C 1
ATOM 782 O O . THR A 1 100 ? -0.022 15.57 17.109 1 97.31 100 THR A O 1
ATOM 785 N N . PHE A 1 101 ? -0.32 13.922 18.594 1 96.94 101 PHE A N 1
ATOM 786 C CA . PHE A 1 101 ? -1.73 14.258 18.75 1 96.94 101 PHE A CA 1
ATOM 787 C C . PHE A 1 101 ? -1.892 15.641 19.359 1 96.94 101 PHE A C 1
ATOM 789 O O . PHE A 1 101 ? -2.852 16.344 19.062 1 96.94 101 PHE A O 1
ATOM 796 N N . ASP A 1 102 ? -0.936 16.031 20.219 1 96.62 102 ASP A N 1
ATOM 797 C CA . ASP A 1 102 ? -0.972 17.359 20.797 1 96.62 102 ASP A CA 1
ATOM 798 C C . ASP A 1 102 ? -0.884 18.438 19.703 1 96.62 102 ASP A C 1
ATOM 800 O O . ASP A 1 102 ? -1.492 19.5 19.828 1 96.62 102 ASP A O 1
ATOM 804 N N . ASP A 1 103 ? -0.196 18.125 18.641 1 97.19 103 ASP A N 1
ATOM 805 C CA . ASP A 1 103 ? 0.02 19.078 17.562 1 97.19 103 ASP A CA 1
ATOM 806 C C . ASP A 1 103 ? -1.23 19.219 16.688 1 97.19 103 ASP A C 1
ATOM 808 O O . ASP A 1 103 ? -1.343 20.156 15.906 1 97.19 103 ASP A O 1
ATOM 812 N N . THR A 1 104 ? -2.158 18.281 16.812 1 97.12 104 THR A N 1
ATOM 813 C CA . THR A 1 104 ? -3.34 18.312 15.961 1 97.12 104 THR A CA 1
ATOM 814 C C . THR A 1 104 ? -4.27 19.453 16.344 1 97.12 104 THR A C 1
ATOM 816 O O . THR A 1 104 ? -5.238 19.734 15.641 1 97.12 104 THR A O 1
ATOM 819 N N . ALA A 1 105 ? -3.99 20.172 17.422 1 96.69 105 ALA A N 1
ATOM 820 C CA . ALA A 1 105 ? -4.734 21.375 17.797 1 96.69 105 ALA A CA 1
ATOM 821 C C . ALA A 1 105 ? -4.461 22.516 16.828 1 96.69 105 ALA A C 1
ATOM 823 O O . ALA A 1 105 ? -5.234 23.469 16.75 1 96.69 105 ALA A O 1
ATOM 824 N N . LEU A 1 106 ? -3.342 22.453 16.156 1 96.25 106 LEU A N 1
ATOM 825 C CA . LEU A 1 106 ? -2.996 23.438 15.133 1 96.25 106 LEU A CA 1
ATOM 826 C C . LEU A 1 106 ? -4.012 23.422 13.992 1 96.25 106 LEU A C 1
ATOM 828 O O . LEU A 1 106 ? -4.695 22.422 13.781 1 96.25 106 LEU A O 1
ATOM 832 N N . GLU A 1 107 ? -4.082 24.562 13.32 1 97.81 107 GLU A N 1
ATOM 833 C CA . GLU A 1 107 ? -4.926 24.625 12.125 1 97.81 107 GLU A CA 1
ATOM 834 C C . GLU A 1 107 ? -4.32 23.797 10.984 1 97.81 107 GLU A C 1
ATOM 836 O O . GLU A 1 107 ? -3.143 23.953 10.664 1 97.81 107 GLU A O 1
ATOM 841 N N . ALA A 1 108 ? -5.129 22.953 10.414 1 98.31 108 ALA A N 1
ATOM 842 C CA . ALA A 1 108 ? -4.688 22.156 9.281 1 98.31 108 ALA A CA 1
ATOM 843 C C . ALA A 1 108 ? -4.559 23 8.016 1 98.31 108 ALA A C 1
ATOM 845 O O . ALA A 1 108 ? -5.258 24 7.859 1 98.31 108 ALA A O 1
ATOM 846 N N . GLU A 1 109 ? -3.674 22.625 7.145 1 98.31 109 GLU A N 1
ATOM 847 C CA . GLU A 1 109 ? -3.559 23.297 5.855 1 98.31 109 GLU A CA 1
ATOM 848 C C . GLU A 1 109 ? -4.816 23.094 5.016 1 98.31 109 GLU A C 1
ATOM 850 O O . GLU A 1 109 ? -5.191 23.969 4.23 1 98.31 109 GLU A O 1
ATOM 855 N N . GLN A 1 110 ? -5.371 21.938 5.113 1 98.62 110 GLN A N 1
ATOM 856 C CA . GLN A 1 110 ? -6.582 21.562 4.395 1 98.62 110 GLN A CA 1
ATOM 857 C C . GLN A 1 110 ? -7.266 20.375 5.07 1 98.62 110 GLN A C 1
ATOM 859 O O . GLN A 1 110 ? -6.605 19.547 5.699 1 98.62 110 GLN A O 1
ATOM 864 N N . GLU A 1 111 ? -8.594 20.312 4.953 1 98.75 111 GLU A N 1
ATOM 865 C CA . GLU A 1 111 ? -9.375 19.203 5.496 1 98.75 111 GLU A CA 1
ATOM 866 C C . GLU A 1 111 ? -10.414 18.719 4.488 1 98.75 111 GLU A C 1
ATOM 868 O O . GLU A 1 111 ? -10.867 19.484 3.633 1 98.75 111 GLU A O 1
ATOM 873 N N . PHE A 1 112 ? -10.719 17.469 4.594 1 98.75 112 PHE A N 1
ATOM 874 C CA . PHE A 1 112 ? -11.773 16.891 3.764 1 98.75 112 PHE A CA 1
ATOM 875 C C . PHE A 1 112 ? -12.766 16.109 4.609 1 98.75 112 PHE A C 1
ATOM 877 O O . PHE A 1 112 ? -12.375 15.406 5.547 1 98.75 112 PHE A O 1
ATOM 884 N N . ASN A 1 113 ? -14.07 16.281 4.27 1 98.75 113 ASN A N 1
ATOM 885 C CA . ASN A 1 113 ? -15.047 15.266 4.645 1 98.75 113 ASN A CA 1
ATOM 886 C C . ASN A 1 113 ? -15.016 14.078 3.691 1 98.75 113 ASN A C 1
ATOM 888 O O . ASN A 1 113 ? -15.18 14.242 2.482 1 98.75 113 ASN A O 1
ATOM 892 N N . LEU A 1 114 ? -14.781 12.961 4.324 1 98.38 114 LEU A N 1
ATOM 893 C CA . LEU A 1 114 ? -14.594 11.766 3.51 1 98.38 114 LEU A CA 1
ATOM 894 C C . LEU A 1 114 ? -15.898 11 3.352 1 98.38 114 LEU A C 1
ATOM 896 O O . LEU A 1 114 ? -16.844 11.203 4.121 1 98.38 114 LEU A O 1
ATOM 900 N N . HIS A 1 115 ? -15.922 10.188 2.328 1 97.44 115 HIS A N 1
ATOM 901 C CA . HIS A 1 115 ? -17.031 9.289 2.057 1 97.44 115 HIS A CA 1
ATOM 902 C C . HIS A 1 115 ? -16.547 7.848 1.907 1 97.44 115 HIS A C 1
ATOM 904 O O . HIS A 1 115 ? -15.469 7.605 1.376 1 97.44 115 HIS A O 1
ATOM 910 N N . PRO A 1 116 ? -17.422 6.914 2.404 1 95.81 116 PRO A N 1
ATOM 911 C CA . PRO A 1 116 ? -17.031 5.523 2.16 1 95.81 116 PRO A CA 1
ATOM 912 C C . PRO A 1 116 ? -16.75 5.238 0.688 1 95.81 116 PRO A C 1
ATOM 914 O O . PRO A 1 116 ? -17.531 5.629 -0.183 1 95.81 116 PRO A O 1
ATOM 917 N N . ASP A 1 117 ? -15.625 4.605 0.38 1 93.38 117 ASP A N 1
ATOM 918 C CA . ASP A 1 117 ? -15.164 4.383 -0.985 1 93.38 117 ASP A CA 1
ATOM 919 C C . ASP A 1 117 ? -14.352 3.092 -1.084 1 93.38 117 ASP A C 1
ATOM 921 O O . ASP A 1 117 ? -13.133 3.131 -1.275 1 93.38 117 ASP A O 1
ATOM 925 N N . PRO A 1 118 ? -15.023 1.978 -1.042 1 88.06 118 PRO A N 1
ATOM 926 C CA . PRO A 1 118 ? -14.305 0.701 -1.044 1 88.06 118 PRO A CA 1
ATOM 927 C C . PRO A 1 118 ? -13.508 0.475 -2.324 1 88.06 118 PRO A C 1
ATOM 929 O O . PRO A 1 118 ? -12.523 -0.272 -2.318 1 88.06 118 PRO A O 1
ATOM 932 N N . ASP A 1 119 ? -13.875 1.203 -3.371 1 83.88 119 ASP A N 1
ATOM 933 C CA . ASP A 1 119 ? -13.219 0.954 -4.652 1 83.88 119 ASP A CA 1
ATOM 934 C C . ASP A 1 119 ? -12.133 1.989 -4.926 1 83.88 119 ASP A C 1
ATOM 936 O O . ASP A 1 119 ? -11.406 1.892 -5.922 1 83.88 119 ASP A O 1
ATOM 940 N N . GLY A 1 120 ? -11.953 2.947 -4.141 1 88.38 120 GLY A N 1
ATOM 941 C CA . GLY A 1 120 ? -10.914 3.945 -4.309 1 88.38 120 GLY A CA 1
ATOM 942 C C . GLY A 1 120 ? -11.109 4.812 -5.535 1 88.38 120 GLY A C 1
ATOM 943 O O . GLY A 1 120 ? -10.148 5.133 -6.234 1 88.38 120 GLY A O 1
ATOM 944 N N . VAL A 1 121 ? -12.352 5.125 -5.793 1 88.25 121 VAL A N 1
ATOM 945 C CA . VAL A 1 121 ? -12.641 5.879 -7.008 1 88.25 121 VAL A CA 1
ATOM 946 C C . VAL A 1 121 ? -12.711 7.371 -6.688 1 88.25 121 VAL A C 1
ATOM 948 O O . VAL A 1 121 ? -12.625 8.211 -7.586 1 88.25 121 VAL A O 1
ATOM 951 N N . LEU A 1 122 ? -12.914 7.777 -5.414 1 93.44 122 LEU A N 1
ATOM 952 C CA . LEU A 1 122 ? -13.016 9.18 -5.02 1 93.44 122 LEU A CA 1
ATOM 953 C C . LEU A 1 122 ? -11.633 9.766 -4.75 1 93.44 122 LEU A C 1
ATOM 955 O O . LEU A 1 122 ? -10.945 9.352 -3.812 1 93.44 122 LEU A O 1
ATOM 959 N N . GLU A 1 123 ? -11.25 10.68 -5.566 1 93.38 123 GLU A N 1
ATOM 960 C CA . GLU A 1 123 ? -10.031 11.453 -5.348 1 93.38 123 GLU A CA 1
ATOM 961 C C . GLU A 1 123 ? -10.344 12.852 -4.832 1 93.38 123 GLU A C 1
ATOM 963 O O . GLU A 1 123 ? -11.156 13.57 -5.426 1 93.38 123 GLU A O 1
ATOM 968 N N . TYR A 1 124 ? -9.75 13.195 -3.727 1 97.5 124 TYR A N 1
ATOM 969 C CA . TYR A 1 124 ? -9.906 14.531 -3.162 1 97.5 124 TYR A CA 1
ATOM 970 C C . TYR A 1 124 ? -8.797 15.461 -3.641 1 97.5 124 TYR A C 1
ATOM 972 O O . TYR A 1 124 ? -7.613 15.156 -3.477 1 97.5 124 TYR A O 1
ATOM 980 N N . SER A 1 125 ? -9.148 16.547 -4.188 1 97.69 125 SER A N 1
ATOM 981 C CA . SER A 1 125 ? -8.203 17.484 -4.777 1 97.69 125 SER A CA 1
ATOM 982 C C . SER A 1 125 ? -7.531 18.344 -3.707 1 97.69 125 SER A C 1
ATOM 984 O O . SER A 1 125 ? -8.203 19.031 -2.934 1 97.69 125 SER A O 1
ATOM 986 N N . VAL A 1 126 ? -6.285 18.281 -3.725 1 97.62 126 VAL A N 1
ATOM 987 C CA . VAL A 1 126 ? -5.48 19.047 -2.773 1 97.62 126 VAL A CA 1
ATOM 988 C C . VAL A 1 126 ? -5.141 20.422 -3.363 1 97.62 126 VAL A C 1
ATOM 990 O O . VAL A 1 126 ? -4.844 20.531 -4.555 1 97.62 126 VAL A O 1
ATOM 993 N N . LYS A 1 127 ? -5.207 21.453 -2.506 1 98.06 127 LYS A N 1
ATOM 994 C CA . LYS A 1 127 ? -4.816 22.797 -2.93 1 98.06 127 LYS A CA 1
ATOM 995 C C . LYS A 1 127 ? -3.303 22.906 -3.092 1 98.06 127 LYS A C 1
ATOM 997 O O . LYS A 1 127 ? -2.582 23.109 -2.113 1 98.06 127 LYS A O 1
ATOM 1002 N N . VAL A 1 128 ? -2.889 22.969 -4.25 1 95.88 128 VAL A N 1
ATOM 1003 C CA . VAL A 1 128 ? -1.468 22.922 -4.582 1 95.88 128 VAL A CA 1
ATOM 1004 C C . VAL A 1 128 ? -0.754 24.125 -3.986 1 95.88 128 VAL A C 1
ATOM 1006 O O . VAL A 1 128 ? 0.397 24.031 -3.557 1 95.88 128 VAL A O 1
ATOM 1009 N N . ALA A 1 129 ? -1.402 25.172 -3.914 1 97.12 129 ALA A N 1
ATOM 1010 C CA . ALA A 1 129 ? -0.807 26.391 -3.359 1 97.12 129 ALA A CA 1
ATOM 1011 C C . ALA A 1 129 ? -0.35 26.156 -1.921 1 97.12 129 ALA A C 1
ATOM 1013 O O . ALA A 1 129 ? 0.642 26.75 -1.48 1 97.12 129 ALA A O 1
ATOM 1014 N N . ARG A 1 130 ? -1.032 25.281 -1.222 1 97.5 130 ARG A N 1
ATOM 1015 C CA . ARG A 1 130 ? -0.708 25 0.173 1 97.5 130 ARG A CA 1
ATOM 1016 C C . ARG A 1 130 ? 0.266 23.844 0.287 1 97.5 130 ARG A C 1
ATOM 1018 O O . ARG A 1 130 ? 0.992 23.719 1.276 1 97.5 130 ARG A O 1
ATOM 1025 N N . PHE A 1 131 ? 0.275 23 -0.779 1 98.06 131 PHE A N 1
ATOM 1026 C CA . PHE A 1 131 ? 1.056 21.781 -0.685 1 98.06 131 PHE A CA 1
ATOM 1027 C C . PHE A 1 131 ? 2.049 21.672 -1.836 1 98.06 131 PHE A C 1
ATOM 1029 O O . PHE A 1 131 ? 2.174 20.625 -2.467 1 98.06 131 PHE A O 1
ATOM 1036 N N . ASN A 1 132 ? 2.803 22.672 -2.168 1 95.81 132 ASN A N 1
ATOM 1037 C CA . ASN A 1 132 ? 3.711 22.688 -3.309 1 95.81 132 ASN A CA 1
ATOM 1038 C C . ASN A 1 132 ? 5.148 22.391 -2.885 1 95.81 132 ASN A C 1
ATOM 1040 O O . ASN A 1 132 ? 6.035 22.266 -3.73 1 95.81 132 ASN A O 1
ATOM 1044 N N . ASN A 1 133 ? 5.504 22.266 -1.752 1 95.62 133 ASN A N 1
ATOM 1045 C CA . ASN A 1 133 ? 6.82 21.969 -1.2 1 95.62 133 ASN A CA 1
ATOM 1046 C C . ASN A 1 133 ? 6.723 21.094 0.052 1 95.62 133 ASN A C 1
ATOM 1048 O O . ASN A 1 133 ? 7.168 21.5 1.128 1 95.62 133 ASN A O 1
ATOM 1052 N N . VAL A 1 134 ? 6.242 19.906 -0.179 1 98 134 VAL A N 1
ATOM 1053 C CA . VAL A 1 134 ? 5.984 19.031 0.952 1 98 134 VAL A CA 1
ATOM 1054 C C . VAL A 1 134 ? 7.129 18.031 1.1 1 98 134 VAL A C 1
ATOM 1056 O O . VAL A 1 134 ? 7.391 17.234 0.193 1 98 134 VAL A O 1
ATOM 1059 N N . ASN A 1 135 ? 7.797 18.047 2.174 1 97.56 135 ASN A N 1
ATOM 1060 C CA . ASN A 1 135 ? 8.82 17.047 2.477 1 97.56 135 ASN A CA 1
ATOM 1061 C C . ASN A 1 135 ? 8.281 15.961 3.416 1 97.56 135 ASN A C 1
ATOM 1063 O O . ASN A 1 135 ? 8.82 14.852 3.467 1 97.56 135 ASN A O 1
ATOM 1067 N N . SER A 1 136 ? 7.348 16.375 4.176 1 98.12 136 SER A N 1
ATOM 1068 C CA . SER A 1 136 ? 6.641 15.461 5.066 1 98.12 136 SER A CA 1
ATOM 1069 C C . SER A 1 136 ? 5.152 15.797 5.133 1 98.12 136 SER A C 1
ATOM 1071 O O . SER A 1 136 ? 4.777 16.969 5.227 1 98.12 136 SER A O 1
ATOM 1073 N N . LEU A 1 137 ? 4.344 14.766 5.082 1 98.25 137 LEU A N 1
ATOM 1074 C CA . LEU A 1 137 ? 2.895 14.914 5.16 1 98.25 137 LEU A CA 1
ATOM 1075 C C . LEU A 1 137 ? 2.342 14.25 6.414 1 98.25 137 LEU A C 1
ATOM 1077 O O . LEU A 1 137 ? 2.666 13.102 6.707 1 98.25 137 LEU A O 1
ATOM 1081 N N . SER A 1 138 ? 1.58 14.953 7.199 1 98.5 138 SER A N 1
ATOM 1082 C CA . SER A 1 138 ? 0.87 14.367 8.336 1 98.5 138 SER A CA 1
ATOM 1083 C C . SER A 1 138 ? -0.634 14.328 8.086 1 98.5 138 SER A C 1
ATOM 1085 O O . SER A 1 138 ? -1.223 15.32 7.648 1 98.5 138 SER A O 1
ATOM 1087 N N . LEU A 1 139 ? -1.237 13.195 8.258 1 98.38 139 LEU A N 1
ATOM 1088 C CA . LEU A 1 139 ? -2.668 12.969 8.078 1 98.38 139 LEU A CA 1
ATOM 1089 C C . LEU A 1 139 ? -3.326 12.578 9.398 1 98.38 139 LEU A C 1
ATOM 1091 O O . LEU A 1 139 ? -2.986 11.547 9.984 1 98.38 139 LEU A O 1
ATOM 1095 N N . HIS A 1 140 ? -4.215 13.414 9.844 1 98.81 140 HIS A N 1
ATOM 1096 C CA . HIS A 1 140 ? -4.973 13.164 11.07 1 98.81 140 HIS A CA 1
ATOM 1097 C C . HIS A 1 140 ? -6.406 12.75 10.75 1 98.81 140 HIS A C 1
ATOM 1099 O O . HIS A 1 140 ? -7.121 13.461 10.039 1 98.81 140 HIS A O 1
ATOM 1105 N N . PHE A 1 141 ? -6.781 11.586 11.18 1 98.62 141 PHE A N 1
ATOM 1106 C CA . PHE A 1 141 ? -8.141 11.078 11.062 1 98.62 141 PHE A CA 1
ATOM 1107 C C . PHE A 1 141 ? -8.844 11.078 12.414 1 98.62 141 PHE A C 1
ATOM 1109 O O . PHE A 1 141 ? -8.727 10.117 13.18 1 98.62 141 PHE A O 1
ATOM 1116 N N . PRO A 1 142 ? -9.617 12.094 12.672 1 98.44 142 PRO A N 1
ATOM 1117 C CA . PRO A 1 142 ? -10.164 12.25 14.023 1 98.44 142 PRO A CA 1
ATOM 1118 C C . PRO A 1 142 ? -11.406 11.406 14.258 1 98.44 142 PRO A C 1
ATOM 1120 O O . PRO A 1 142 ? -11.781 11.164 15.414 1 98.44 142 PRO A O 1
ATOM 1123 N N . ALA A 1 143 ? -12.086 11.031 13.156 1 98 143 ALA A N 1
ATOM 1124 C CA . ALA A 1 143 ? -13.391 10.391 13.344 1 98 143 ALA A CA 1
ATOM 1125 C C . ALA A 1 143 ? -13.688 9.414 12.203 1 98 143 ALA A C 1
ATOM 1127 O O . ALA A 1 143 ? -12.961 9.383 11.203 1 98 143 ALA A O 1
ATOM 1128 N N . ASN A 1 144 ? -14.664 8.57 12.453 1 98.25 144 ASN A N 1
ATOM 1129 C CA . ASN A 1 144 ? -15.242 7.695 11.438 1 98.25 144 ASN A CA 1
ATOM 1130 C C . ASN A 1 144 ? -16.766 7.789 11.414 1 98.25 144 ASN A C 1
ATOM 1132 O O . ASN A 1 144 ? -17.328 8.789 11.852 1 98.25 144 ASN A O 1
ATOM 1136 N N . PHE A 1 145 ? -17.438 6.836 10.891 1 97.88 145 PHE A N 1
ATOM 1137 C CA . PHE A 1 145 ? -18.875 6.949 10.703 1 97.88 145 PHE A CA 1
ATOM 1138 C C . PHE A 1 145 ? -19.625 6.281 11.844 1 97.88 145 PHE A C 1
ATOM 1140 O O . PHE A 1 145 ? -20.734 5.801 11.664 1 97.88 145 PHE A O 1
ATOM 1147 N N . GLY A 1 146 ? -18.984 6.191 12.984 1 97 146 GLY A N 1
ATOM 1148 C CA . GLY A 1 146 ? -19.719 5.781 14.172 1 97 146 GLY A CA 1
ATOM 1149 C C . GLY A 1 146 ? -19.188 4.5 14.789 1 97 146 GLY A C 1
ATOM 1150 O O . GLY A 1 146 ? -19.688 4.055 15.828 1 97 146 GLY A O 1
ATOM 1151 N N . ASP A 1 147 ? -18.219 3.869 14.195 1 96.5 147 ASP A N 1
ATOM 1152 C CA . ASP A 1 147 ? -17.609 2.674 14.766 1 96.5 147 ASP A CA 1
ATOM 1153 C C . ASP A 1 147 ? -16.609 3.037 15.875 1 96.5 147 ASP A C 1
ATOM 1155 O O . ASP A 1 147 ? -16.172 4.184 15.961 1 96.5 147 ASP A O 1
ATOM 1159 N N . ASP A 1 148 ? -16.25 2.061 16.719 1 96.25 148 ASP A N 1
ATOM 1160 C CA . ASP A 1 148 ? -15.305 2.283 17.797 1 96.25 148 ASP A CA 1
ATOM 1161 C C . ASP A 1 148 ? -13.875 2.4 17.266 1 96.25 148 ASP A C 1
ATOM 1163 O O . ASP A 1 148 ? -13.008 2.98 17.922 1 96.25 148 ASP A O 1
ATOM 1167 N N . ILE A 1 149 ? -13.648 1.796 16.078 1 95.31 149 ILE A N 1
ATOM 1168 C CA . ILE A 1 149 ? -12.297 1.806 15.523 1 95.31 149 ILE A CA 1
ATOM 1169 C C . ILE A 1 149 ? -12.344 2.324 14.086 1 95.31 149 ILE A C 1
ATOM 1171 O O . ILE A 1 149 ? -13.359 2.199 13.406 1 95.31 149 ILE A O 1
ATOM 1175 N N . THR A 1 150 ? -11.344 2.955 13.719 1 96.56 150 THR A N 1
ATOM 1176 C CA . THR A 1 150 ? -11.133 3.34 12.328 1 96.56 150 THR A CA 1
ATOM 1177 C C . THR A 1 150 ? -10.25 2.32 11.609 1 96.56 150 THR A C 1
ATOM 1179 O O . THR A 1 150 ? -9.266 1.839 12.164 1 96.56 150 THR A O 1
ATOM 1182 N N . LYS A 1 151 ? -10.617 1.971 10.422 1 92.81 151 LYS A N 1
ATOM 1183 C CA . LYS A 1 151 ? -9.852 1.047 9.594 1 92.81 151 LYS A CA 1
ATOM 1184 C C . LYS A 1 151 ? -9.5 1.677 8.25 1 92.81 151 LYS A C 1
ATOM 1186 O O . LYS A 1 151 ? -10.352 2.303 7.609 1 92.81 151 LYS A O 1
ATOM 1191 N N . ILE A 1 152 ? -8.25 1.603 7.84 1 93 152 ILE A N 1
ATOM 1192 C CA . ILE A 1 152 ? -7.793 2.139 6.562 1 93 152 ILE A CA 1
ATOM 1193 C C . ILE A 1 152 ? -7.016 1.067 5.805 1 93 152 ILE A C 1
ATOM 1195 O O . ILE A 1 152 ? -6.066 0.484 6.336 1 93 152 ILE A O 1
ATOM 1199 N N . TYR A 1 153 ? -7.434 0.867 4.539 1 87.06 153 TYR A N 1
ATOM 1200 C CA . TYR A 1 153 ? -6.785 -0.121 3.686 1 87.06 153 TYR A CA 1
ATOM 1201 C C . TYR A 1 153 ? -5.703 0.526 2.83 1 87.06 153 TYR A C 1
ATOM 1203 O O . TYR A 1 153 ? -4.691 -0.107 2.516 1 87.06 153 TYR A O 1
ATOM 1211 N N . TYR A 1 154 ? -5.973 1.777 2.48 1 88.19 154 TYR A N 1
ATOM 1212 C CA . TYR A 1 154 ? -5.09 2.363 1.479 1 88.19 154 TYR A CA 1
ATOM 1213 C C . TYR A 1 154 ? -5.152 3.885 1.519 1 88.19 154 TYR A C 1
ATOM 1215 O O . TYR A 1 154 ? -6.234 4.465 1.645 1 88.19 154 TYR A O 1
ATOM 1223 N N . ILE A 1 155 ? -3.98 4.492 1.421 1 91.88 155 ILE A N 1
ATOM 1224 C CA . ILE A 1 155 ? -3.836 5.922 1.176 1 91.88 155 ILE A CA 1
ATOM 1225 C C . ILE A 1 155 ? -2.998 6.148 -0.081 1 91.88 155 ILE A C 1
ATOM 1227 O O . ILE A 1 155 ? -1.813 5.809 -0.114 1 91.88 155 ILE A O 1
ATOM 1231 N N . GLY A 1 156 ? -3.676 6.684 -1.078 1 90.62 156 GLY A N 1
ATOM 1232 C CA . GLY A 1 156 ? -2.986 7.023 -2.312 1 90.62 156 GLY A CA 1
ATOM 1233 C C . GLY A 1 156 ? -2.695 8.508 -2.445 1 90.62 156 GLY A C 1
ATOM 1234 O O . GLY A 1 156 ? -3.57 9.336 -2.209 1 90.62 156 GLY A O 1
ATOM 1235 N N . LEU A 1 157 ? -1.427 8.781 -2.816 1 92.5 157 LEU A N 1
ATOM 1236 C CA . LEU A 1 157 ? -1.016 10.172 -2.998 1 92.5 157 LEU A CA 1
ATOM 1237 C C . LEU A 1 157 ? -0.583 10.43 -4.438 1 92.5 157 LEU A C 1
ATOM 1239 O O . LEU A 1 157 ? 0.134 9.617 -5.027 1 92.5 157 LEU A O 1
ATOM 1243 N N . LYS A 1 158 ? -1.06 11.508 -4.93 1 90.94 158 LYS A N 1
ATOM 1244 C CA . LYS A 1 158 ? -0.733 11.906 -6.297 1 90.94 158 LYS A CA 1
ATOM 1245 C C . LYS A 1 158 ? -0.089 13.289 -6.328 1 90.94 158 LYS A C 1
ATOM 1247 O O . LYS A 1 158 ? -0.507 14.195 -5.598 1 90.94 158 LYS A O 1
ATOM 1252 N N . GLY A 1 159 ? 0.93 13.43 -7.16 1 93.44 159 GLY A N 1
ATOM 1253 C CA . GLY A 1 159 ? 1.581 14.719 -7.289 1 93.44 159 GLY A CA 1
ATOM 1254 C C . GLY A 1 159 ? 2.879 14.656 -8.07 1 93.44 159 GLY A C 1
ATOM 1255 O O . GLY A 1 159 ? 3.143 13.68 -8.773 1 93.44 159 GLY A O 1
ATOM 1256 N N . ASP A 1 160 ? 3.584 15.789 -8.031 1 92.56 160 ASP A N 1
ATOM 1257 C CA . ASP A 1 160 ? 4.887 15.898 -8.68 1 92.56 160 ASP A CA 1
ATOM 1258 C C . ASP A 1 160 ? 6.016 15.82 -7.656 1 92.56 160 ASP A C 1
ATOM 1260 O O . ASP A 1 160 ? 5.828 16.156 -6.488 1 92.56 160 ASP A O 1
ATOM 1264 N N . PHE A 1 161 ? 7.137 15.336 -8.133 1 90.94 161 PHE A N 1
ATOM 1265 C CA . PHE A 1 161 ? 8.297 15.141 -7.277 1 90.94 161 PHE A CA 1
ATOM 1266 C C . PHE A 1 161 ? 9.508 15.883 -7.828 1 90.94 161 PHE A C 1
ATOM 1268 O O . PHE A 1 161 ? 9.742 15.883 -9.039 1 90.94 161 PHE A O 1
ATOM 1275 N N . THR A 1 162 ? 10.148 16.562 -7 1 92.25 162 THR A N 1
ATOM 1276 C CA . THR A 1 162 ? 11.43 17.188 -7.312 1 92.25 162 THR A CA 1
ATOM 1277 C C . THR A 1 162 ? 12.516 16.719 -6.348 1 92.25 162 THR A C 1
ATOM 1279 O O . THR A 1 162 ? 12.32 16.75 -5.129 1 92.25 162 THR A O 1
ATOM 1282 N N . GLN A 1 163 ? 13.648 16.188 -6.953 1 89 163 GLN A N 1
ATOM 1283 C CA . GLN A 1 163 ? 14.766 15.758 -6.113 1 89 163 GLN A CA 1
ATOM 1284 C C . GLN A 1 163 ? 15.453 16.953 -5.465 1 89 163 GLN A C 1
ATOM 1286 O O . GLN A 1 163 ? 15.656 17.984 -6.113 1 89 163 GLN A O 1
ATOM 1291 N N . VAL A 1 164 ? 15.516 16.969 -4.18 1 76.94 164 VAL A N 1
ATOM 1292 C CA . VAL A 1 164 ? 16.203 18.047 -3.484 1 76.94 164 VAL A CA 1
ATOM 1293 C C . VAL A 1 164 ? 17.703 17.734 -3.414 1 76.94 164 VAL A C 1
ATOM 1295 O O . VAL A 1 164 ? 18.094 16.656 -2.949 1 76.94 164 VAL A O 1
ATOM 1298 N N . ASN A 1 165 ? 18.469 18.219 -4.402 1 61.31 165 ASN A N 1
ATOM 1299 C CA . ASN A 1 165 ? 19.906 18.094 -4.355 1 61.31 165 ASN A CA 1
ATOM 1300 C C . ASN A 1 165 ? 20.5 18.75 -3.104 1 61.31 165 ASN A C 1
ATOM 1302 O O . ASN A 1 165 ? 20.266 19.922 -2.854 1 61.31 165 ASN A O 1
ATOM 1306 N N . ARG A 1 166 ? 20.516 18.109 -2.074 1 52.47 166 ARG A N 1
ATOM 1307 C CA . ARG A 1 166 ? 21.281 18.734 -1.004 1 52.47 166 ARG A CA 1
ATOM 1308 C C . ARG A 1 166 ? 22.578 19.344 -1.541 1 52.47 166 ARG A C 1
ATOM 1310 O O . ARG A 1 166 ? 23.344 18.672 -2.236 1 52.47 166 ARG A O 1
ATOM 1317 N N . GLN A 1 167 ? 22.516 20.516 -1.949 1 48 167 GLN A N 1
ATOM 1318 C CA . GLN A 1 167 ? 23.812 21.156 -2.158 1 48 167 GLN A CA 1
ATOM 1319 C C . GLN A 1 167 ? 24.859 20.609 -1.197 1 48 167 GLN A C 1
ATOM 1321 O O . GLN A 1 167 ? 24.609 20.5 0.006 1 48 167 GLN A O 1
ATOM 1326 N N . GLU A 1 168 ? 25.531 19.562 -1.677 1 40.56 168 GLU A N 1
ATOM 1327 C CA . GLU A 1 168 ? 26.797 19.375 -0.97 1 40.56 168 GLU A CA 1
ATOM 1328 C C . GLU A 1 168 ? 27.359 20.703 -0.49 1 40.56 168 GLU A C 1
ATOM 1330 O O . GLU A 1 168 ? 27.609 21.609 -1.294 1 40.56 168 GLU A O 1
ATOM 1335 N N . VAL A 1 169 ? 26.828 21.266 0.532 1 36.12 169 VAL A N 1
ATOM 1336 C CA . VAL A 1 169 ? 27.719 22.266 1.112 1 36.12 169 VAL A CA 1
ATOM 1337 C C . VAL A 1 169 ? 29.172 21.828 0.967 1 36.12 169 VAL A C 1
ATOM 1339 O O . VAL A 1 169 ? 29.578 20.828 1.557 1 36.12 169 VAL A O 1
ATOM 1342 N N . VAL A 1 170 ? 29.672 21.734 -0.212 1 37.69 170 VAL A N 1
ATOM 1343 C CA . VAL A 1 170 ? 31.141 21.75 -0.228 1 37.69 170 VAL A CA 1
ATOM 1344 C C . VAL A 1 170 ? 31.656 22.578 0.937 1 37.69 170 VAL A C 1
ATOM 1346 O O . VAL A 1 170 ? 31.453 23.797 0.976 1 37.69 170 VAL A O 1
ATOM 1349 N N . ILE A 1 171 ? 31.328 22.047 2.07 1 38.41 171 ILE A N 1
ATOM 1350 C CA . ILE A 1 171 ? 32.125 22.688 3.121 1 38.41 171 ILE A CA 1
ATOM 1351 C C . ILE A 1 171 ? 33.5 23.062 2.588 1 38.41 171 ILE A C 1
ATOM 1353 O O . ILE A 1 171 ? 34.281 22.172 2.238 1 38.41 171 ILE A O 1
ATOM 1357 N N . CYS A 1 172 ? 33.562 23.953 1.711 1 35.78 172 CYS A N 1
ATOM 1358 C CA . CYS A 1 172 ? 34.875 24.5 1.419 1 35.78 172 CYS A CA 1
ATOM 1359 C C . CYS A 1 172 ? 35.719 24.656 2.695 1 35.78 172 CYS A C 1
ATOM 1361 O O . CYS A 1 172 ? 35.375 25.469 3.559 1 35.78 172 CYS A O 1
ATOM 1363 N N . ASN A 1 173 ? 35.938 23.469 3.273 1 39.41 173 ASN A N 1
ATOM 1364 C CA . ASN A 1 173 ? 36.969 23.562 4.277 1 39.41 173 ASN A CA 1
ATOM 1365 C C . ASN A 1 173 ? 38.156 24.422 3.787 1 39.41 173 ASN A C 1
ATOM 1367 O O . ASN A 1 173 ? 38.812 24.078 2.803 1 39.41 173 ASN A O 1
ATOM 1371 N N . TYR A 1 174 ? 37.875 25.688 3.666 1 31.31 174 TYR A N 1
ATOM 1372 C CA . TYR A 1 174 ? 39.031 26.562 3.531 1 31.31 174 TYR A CA 1
ATOM 1373 C C . TYR A 1 174 ? 40.188 26.109 4.438 1 31.31 174 TYR A C 1
ATOM 1375 O O . TYR A 1 174 ? 40.062 26.156 5.664 1 31.31 174 TYR A O 1
ATOM 1383 N N . GLU A 1 175 ? 40.625 24.859 4.215 1 36.25 175 GLU A N 1
ATOM 1384 C CA . GLU A 1 175 ? 41.906 24.609 4.875 1 36.25 175 GLU A CA 1
ATOM 1385 C C . GLU A 1 175 ? 42.781 25.844 4.887 1 36.25 175 GLU A C 1
ATOM 1387 O O . GLU A 1 175 ? 43.094 26.406 3.832 1 36.25 175 GLU A O 1
ATOM 1392 N N . ALA A 1 176 ? 42.562 26.672 5.875 1 35.84 176 ALA A N 1
ATOM 1393 C CA . ALA A 1 176 ? 43.5 27.766 6.203 1 35.84 176 ALA A CA 1
ATOM 1394 C C . ALA A 1 176 ? 44.938 27.375 5.859 1 35.84 176 ALA A C 1
ATOM 1396 O O . ALA A 1 176 ? 45.406 26.281 6.191 1 35.84 176 ALA A O 1
ATOM 1397 N N . LYS A 1 177 ? 45.469 27.688 4.645 1 36.69 177 LYS A N 1
ATOM 1398 C CA . LYS A 1 177 ? 46.875 27.594 4.309 1 36.69 177 LYS A CA 1
ATOM 1399 C C . LYS A 1 177 ? 47.75 27.859 5.531 1 36.69 177 LYS A C 1
ATOM 1401 O O . LYS A 1 177 ? 47.531 28.828 6.266 1 36.69 177 LYS A O 1
ATOM 1406 N N . PRO A 1 178 ? 48.375 26.812 6.039 1 37.31 178 PRO A N 1
ATOM 1407 C CA . PRO A 1 178 ? 49.344 27.125 7.121 1 37.31 178 PRO A CA 1
ATOM 1408 C C . PRO A 1 178 ? 50.125 28.391 6.855 1 37.31 178 PRO A C 1
ATOM 1410 O O . PRO A 1 178 ? 50.531 28.656 5.715 1 37.31 178 PRO A O 1
ATOM 1413 N N . ASN A 1 179 ? 49.719 29.578 7.309 1 34.72 179 ASN A N 1
ATOM 1414 C CA . ASN A 1 179 ? 50.531 30.781 7.203 1 34.72 179 ASN A CA 1
ATOM 1415 C C . ASN A 1 179 ? 52 30.5 7.527 1 34.72 179 ASN A C 1
ATOM 1417 O O . ASN A 1 179 ? 52.312 30 8.609 1 34.72 179 ASN A O 1
ATOM 1421 N N . PRO A 1 180 ? 52.906 30.328 6.578 1 35.75 180 PRO A N 1
ATOM 1422 C CA . PRO A 1 180 ? 54.344 30.078 6.738 1 35.75 180 PRO A CA 1
ATOM 1423 C C . PRO A 1 180 ? 54.969 30.938 7.832 1 35.75 180 PRO A C 1
ATOM 1425 O O . PRO A 1 180 ? 56.156 30.812 8.117 1 35.75 180 PRO A O 1
ATOM 1428 N N . ALA A 1 181 ? 54.281 32.031 8.102 1 32.56 181 ALA A N 1
ATOM 1429 C CA . ALA A 1 181 ? 55.062 33 8.859 1 32.56 181 ALA A CA 1
ATOM 1430 C C . ALA A 1 181 ? 55.438 32.469 10.234 1 32.56 181 ALA A C 1
ATOM 1432 O O . ALA A 1 181 ? 56.156 33.125 11 1 32.56 181 ALA A O 1
ATOM 1433 N N . ASP A 1 182 ? 54.625 31.453 10.664 1 33.78 182 ASP A N 1
ATOM 1434 C CA . ASP A 1 182 ? 54.875 31.266 12.086 1 33.78 182 ASP A CA 1
ATOM 1435 C C . ASP A 1 182 ? 56.25 30.625 12.312 1 33.78 182 ASP A C 1
ATOM 1437 O O . ASP A 1 182 ? 56.531 30.141 13.406 1 33.78 182 ASP A O 1
ATOM 1441 N N . HIS A 1 183 ? 56.781 30.219 11.211 1 33.69 183 HIS A N 1
ATOM 1442 C CA . HIS A 1 183 ? 58.062 29.609 11.586 1 33.69 183 HIS A CA 1
ATOM 1443 C C . HIS A 1 183 ? 59 30.641 12.203 1 33.69 183 HIS A C 1
ATOM 1445 O O . HIS A 1 183 ? 59.875 31.172 11.508 1 33.69 183 HIS A O 1
ATOM 1451 N N . LYS A 1 184 ? 58.531 31.609 12.914 1 30.59 184 LYS A N 1
ATOM 1452 C CA . LYS A 1 184 ? 59.531 32.469 13.547 1 30.59 184 LYS A CA 1
ATOM 1453 C C . LYS A 1 184 ? 60.531 31.656 14.375 1 30.59 184 LYS A C 1
ATOM 1455 O O . LYS A 1 184 ? 60.125 30.828 15.203 1 30.59 184 LYS A O 1
ATOM 1460 N N . SER A 1 185 ? 61.719 31.469 13.766 1 30.7 185 SER A N 1
ATOM 1461 C CA . SER A 1 185 ? 63 30.922 14.242 1 30.7 185 SER A CA 1
ATOM 1462 C C . SER A 1 185 ? 63.406 31.547 15.578 1 30.7 185 SER A C 1
ATOM 1464 O O . SER A 1 185 ? 63.719 32.75 15.641 1 30.7 185 SER A O 1
ATOM 1466 N N . SER A 1 186 ? 62.688 31.375 16.609 1 29.86 186 SER A N 1
ATOM 1467 C CA . SER A 1 186 ? 63.219 31.875 17.859 1 29.86 186 SER A CA 1
ATOM 1468 C C . SER A 1 186 ? 64.688 31.453 18.047 1 29.86 186 SER A C 1
ATOM 1470 O O . SER A 1 186 ? 64.938 30.25 18.094 1 29.86 186 SER A O 1
ATOM 1472 N N . SER A 1 187 ? 65.625 32.219 17.516 1 29.72 187 SER A N 1
ATOM 1473 C CA . SER A 1 187 ? 67.062 32.281 17.781 1 29.72 187 SER A CA 1
ATOM 1474 C C . SER A 1 187 ? 67.312 32.188 19.281 1 29.72 187 SER A C 1
ATOM 1476 O O . SER A 1 187 ? 66.75 32.875 20.094 1 29.72 187 SER A O 1
ATOM 1478 N N . VAL A 1 188 ? 67.688 30.984 19.781 1 28.8 188 VAL A N 1
ATOM 1479 C CA . VAL A 1 188 ? 68.375 30.625 21.031 1 28.8 188 VAL A CA 1
ATOM 1480 C C . VAL A 1 188 ? 69.438 31.656 21.344 1 28.8 188 VAL A C 1
ATOM 1482 O O . VAL A 1 188 ? 70.25 32 20.484 1 28.8 188 VAL A O 1
ATOM 1485 N N . ASP A 1 189 ? 69.25 32.469 22.422 1 25.84 189 ASP A N 1
ATOM 1486 C CA . ASP A 1 189 ? 70.125 33.406 23.156 1 25.84 189 ASP A CA 1
ATOM 1487 C C . ASP A 1 189 ? 71.5 32.75 23.469 1 25.84 189 ASP A C 1
ATOM 1489 O O . ASP A 1 189 ? 71.562 31.734 24.188 1 25.84 189 ASP A O 1
ATOM 1493 N N . SER A 1 190 ? 72.438 32.594 22.562 1 27.72 190 SER A N 1
ATOM 1494 C CA . SER A 1 190 ? 73.875 32.406 22.812 1 27.72 190 SER A CA 1
ATOM 1495 C C . SER A 1 190 ? 74.375 33.469 23.766 1 27.72 190 SER A C 1
ATOM 1497 O O . SER A 1 190 ? 75.562 33.906 23.641 1 27.72 190 SER A O 1
ATOM 1499 N N . VAL A 1 191 ? 73.688 34.031 24.719 1 26.45 191 VAL A N 1
ATOM 1500 C CA . VAL A 1 191 ? 74.312 35.031 25.531 1 26.45 191 VAL A CA 1
ATOM 1501 C C . VAL A 1 191 ? 75.562 34.438 26.188 1 26.45 191 VAL A C 1
ATOM 1503 O O . VAL A 1 191 ? 75.5 33.375 26.812 1 26.45 191 VAL A O 1
ATOM 1506 N N . HIS A 1 192 ? 76.75 34.906 25.75 1 27.16 192 HIS A N 1
ATOM 1507 C CA . HIS A 1 192 ? 78.125 35.125 26.078 1 27.16 192 HIS A CA 1
ATOM 1508 C C . HIS A 1 192 ? 78.312 35.719 27.469 1 27.16 192 HIS A C 1
ATOM 1510 O O . HIS A 1 192 ? 79.312 36.312 27.781 1 27.16 192 HIS A O 1
ATOM 1516 N N . HIS A 1 193 ? 77.562 35.188 28.438 1 26.14 193 HIS A N 1
ATOM 1517 C CA . HIS A 1 193 ? 77.875 35.812 29.734 1 26.14 193 HIS A CA 1
ATOM 1518 C C . HIS A 1 193 ? 79.312 35.812 30.031 1 26.14 193 HIS A C 1
ATOM 1520 O O . HIS A 1 193 ? 80 34.75 30.047 1 26.14 193 HIS A O 1
ATOM 1526 N N . PHE A 1 194 ? 79.938 37 29.906 1 24.86 194 PHE A N 1
ATOM 1527 C CA . PHE A 1 194 ? 81.25 37.562 30.25 1 24.86 194 PHE A CA 1
ATOM 1528 C C . PHE A 1 194 ? 81.625 37.25 31.703 1 24.86 194 PHE A C 1
ATOM 1530 O O . PHE A 1 194 ? 82.812 37.031 32.031 1 24.86 194 PHE A O 1
ATOM 1537 N N . ILE A 1 195 ? 80.688 37.531 32.688 1 22.05 195 ILE A N 1
ATOM 1538 C CA . ILE A 1 195 ? 80.812 38.406 33.844 1 22.05 195 ILE A CA 1
ATOM 1539 C C . ILE A 1 195 ? 81.75 37.812 34.875 1 22.05 195 ILE A C 1
ATOM 1541 O O . ILE A 1 195 ? 81.812 36.594 35.031 1 22.05 195 ILE A O 1
ATOM 1545 N N . SER A 1 196 ? 82.188 38.812 36.062 1 27.34 196 SER A N 1
ATOM 1546 C CA . SER A 1 196 ? 83.25 39.125 36.969 1 27.34 196 SER A CA 1
ATOM 1547 C C . SER A 1 196 ? 83.5 38 37.938 1 27.34 196 SER A C 1
ATOM 1549 O O . SER A 1 196 ? 82.562 37.344 38.406 1 27.34 196 SER A O 1
ATOM 1551 N N . MET B 1 1 ? 7.223 46.625 -63.719 1 25.3 1 MET B N 1
ATOM 1552 C CA . MET B 1 1 ? 7.816 46.812 -62.406 1 25.3 1 MET B CA 1
ATOM 1553 C C . MET B 1 1 ? 6.883 46.312 -61.312 1 25.3 1 MET B C 1
ATOM 1555 O O . MET B 1 1 ? 6.203 47.125 -60.656 1 25.3 1 MET B O 1
ATOM 1559 N N . SER B 1 2 ? 6.219 45.156 -61.594 1 27.05 2 SER B N 1
ATOM 1560 C CA . SER B 1 2 ? 5.07 44.469 -61.031 1 27.05 2 SER B CA 1
ATOM 1561 C C . SER B 1 2 ? 5.344 44 -59.594 1 27.05 2 SER B C 1
ATOM 1563 O O . SER B 1 2 ? 6.434 43.5 -59.312 1 27.05 2 SER B O 1
ATOM 1565 N N . HIS B 1 3 ? 4.762 44.719 -58.719 1 25.31 3 HIS B N 1
ATOM 1566 C CA . HIS B 1 3 ? 4.684 44.781 -57.25 1 25.31 3 HIS B CA 1
ATOM 1567 C C . HIS B 1 3 ? 4.25 43.438 -56.688 1 25.31 3 HIS B C 1
ATOM 1569 O O . HIS B 1 3 ? 3.055 43.125 -56.656 1 25.31 3 HIS B O 1
ATOM 1575 N N . GLY B 1 4 ? 4.898 42.375 -57.188 1 24.06 4 GLY B N 1
ATOM 1576 C CA . GLY B 1 4 ? 4.508 41.031 -56.75 1 24.06 4 GLY B CA 1
ATOM 1577 C C . GLY B 1 4 ? 4.555 40.844 -55.25 1 24.06 4 GLY B C 1
ATOM 1578 O O . GLY B 1 4 ? 5.613 41 -54.625 1 24.06 4 GLY B O 1
ATOM 1579 N N . HIS B 1 5 ? 3.514 41.469 -54.625 1 26.75 5 HIS B N 1
ATOM 1580 C CA . HIS B 1 5 ? 3.328 41.406 -53.188 1 26.75 5 HIS B CA 1
ATOM 1581 C C . HIS B 1 5 ? 3.426 39.969 -52.688 1 26.75 5 HIS B C 1
ATOM 1583 O O . HIS B 1 5 ? 2.613 39.125 -53.062 1 26.75 5 HIS B O 1
ATOM 1589 N N . CYS B 1 6 ? 4.672 39.438 -52.75 1 26.64 6 CYS B N 1
ATOM 1590 C CA . CYS B 1 6 ? 5.02 38.125 -52.188 1 26.64 6 CYS B CA 1
ATOM 1591 C C . CYS B 1 6 ? 4.531 38 -50.75 1 26.64 6 CYS B C 1
ATOM 1593 O O . CYS B 1 6 ? 4.957 38.75 -49.875 1 26.64 6 CYS B O 1
ATOM 1595 N N . HIS B 1 7 ? 3.148 37.906 -50.688 1 25.84 7 HIS B N 1
ATOM 1596 C CA . HIS B 1 7 ? 2.578 37.625 -49.344 1 25.84 7 HIS B CA 1
ATOM 1597 C C . HIS B 1 7 ? 3.354 36.562 -48.625 1 25.84 7 HIS B C 1
ATOM 1599 O O . HIS B 1 7 ? 3.619 35.5 -49.188 1 25.84 7 HIS B O 1
ATOM 1605 N N . SER B 1 8 ? 4.371 37 -47.938 1 26.56 8 SER B N 1
ATOM 1606 C CA . SER B 1 8 ? 5.156 36.281 -46.938 1 26.56 8 SER B CA 1
ATOM 1607 C C . SER B 1 8 ? 4.262 35.438 -46.031 1 26.56 8 SER B C 1
ATOM 1609 O O . SER B 1 8 ? 3.447 36 -45.281 1 26.56 8 SER B O 1
ATOM 1611 N N . CYS B 1 9 ? 3.584 34.438 -46.75 1 26.39 9 CYS B N 1
ATOM 1612 C CA . CYS B 1 9 ? 2.895 33.438 -45.906 1 26.39 9 CYS B CA 1
ATOM 1613 C C . CYS B 1 9 ? 3.752 33.031 -44.719 1 26.39 9 CYS B C 1
ATOM 1615 O O . CYS B 1 9 ? 4.832 32.469 -44.906 1 26.39 9 CYS B O 1
ATOM 1617 N N . GLY B 1 10 ? 3.984 34.062 -43.875 1 26.23 10 GLY B N 1
ATOM 1618 C CA . GLY B 1 10 ? 4.633 33.812 -42.625 1 26.23 10 GLY B CA 1
ATOM 1619 C C . GLY B 1 10 ? 4.176 32.5 -41.969 1 26.23 10 GLY B C 1
ATOM 1620 O O . GLY B 1 10 ? 2.996 32.344 -41.656 1 26.23 10 GLY B O 1
ATOM 1621 N N . GLU B 1 11 ? 4.664 31.406 -42.656 1 29.83 11 GLU B N 1
ATOM 1622 C CA . GLU B 1 11 ? 4.562 30.078 -42.062 1 29.83 11 GLU B CA 1
ATOM 1623 C C . GLU B 1 11 ? 4.867 30.125 -40.562 1 29.83 11 GLU B C 1
ATOM 1625 O O . GLU B 1 11 ? 5.996 30.422 -40.156 1 29.83 11 GLU B O 1
ATOM 1630 N N . GLY B 1 12 ? 4.062 31 -39.875 1 26.34 12 GLY B N 1
ATOM 1631 C CA . GLY B 1 12 ? 4.262 30.891 -38.438 1 26.34 12 GLY B CA 1
ATOM 1632 C C . GLY B 1 12 ? 4.414 29.453 -38 1 26.34 12 GLY B C 1
ATOM 1633 O O . GLY B 1 12 ? 3.676 28.562 -38.438 1 26.34 12 GLY B O 1
ATOM 1634 N N . ASN B 1 13 ? 5.727 29.031 -37.875 1 27.17 13 ASN B N 1
ATOM 1635 C CA . ASN B 1 13 ? 6.203 27.859 -37.188 1 27.17 13 ASN B CA 1
ATOM 1636 C C . ASN B 1 13 ? 5.426 27.625 -35.875 1 27.17 13 ASN B C 1
ATOM 1638 O O . ASN B 1 13 ? 5.602 28.359 -34.906 1 27.17 13 ASN B O 1
ATOM 1642 N N . HIS B 1 14 ? 4.117 27.641 -36.094 1 28.59 14 HIS B N 1
ATOM 1643 C CA . HIS B 1 14 ? 3.506 27.156 -34.844 1 28.59 14 HIS B CA 1
ATOM 1644 C C . HIS B 1 14 ? 4.219 25.906 -34.312 1 28.59 14 HIS B C 1
ATOM 1646 O O . HIS B 1 14 ? 4.223 24.875 -35 1 28.59 14 HIS B O 1
ATOM 1652 N N . SER B 1 15 ? 5.508 26.141 -33.906 1 28.75 15 SER B N 1
ATOM 1653 C CA . SER B 1 15 ? 6.086 25.094 -33.062 1 28.75 15 SER B CA 1
ATOM 1654 C C . SER B 1 15 ? 5.047 24.516 -32.125 1 28.75 15 SER B C 1
ATOM 1656 O O . SER B 1 15 ? 4.508 25.219 -31.266 1 28.75 15 SER B O 1
ATOM 1658 N N . HIS B 1 16 ? 4.137 23.891 -32.75 1 27.62 16 HIS B N 1
ATOM 1659 C CA . HIS B 1 16 ? 3.367 23.031 -31.859 1 27.62 16 HIS B CA 1
ATOM 1660 C C . HIS B 1 16 ? 4.266 22.375 -30.812 1 27.62 16 HIS B C 1
ATOM 1662 O O . HIS B 1 16 ? 5.191 21.625 -31.172 1 27.62 16 HIS B O 1
ATOM 1668 N N . SER B 1 17 ? 4.875 23.281 -29.953 1 29.31 17 SER B N 1
ATOM 1669 C CA . SER B 1 17 ? 5.352 22.625 -28.734 1 29.31 17 SER B CA 1
ATOM 1670 C C . SER B 1 17 ? 4.508 21.406 -28.406 1 29.31 17 SER B C 1
ATOM 1672 O O . SER B 1 17 ? 3.289 21.516 -28.234 1 29.31 17 SER B O 1
ATOM 1674 N N . HIS B 1 18 ? 4.711 20.422 -29.234 1 29.78 18 HIS B N 1
ATOM 1675 C CA . HIS B 1 18 ? 4.32 19.094 -28.766 1 29.78 18 HIS B CA 1
ATOM 1676 C C . HIS B 1 18 ? 4.387 18.984 -27.25 1 29.78 18 HIS B C 1
ATOM 1678 O O . HIS B 1 18 ? 5.473 19.016 -26.672 1 29.78 18 HIS B O 1
ATOM 1684 N N . ASP B 1 19 ? 3.582 19.859 -26.625 1 31.69 19 ASP B N 1
ATOM 1685 C CA . ASP B 1 19 ? 3.293 19.438 -25.266 1 31.69 19 ASP B CA 1
ATOM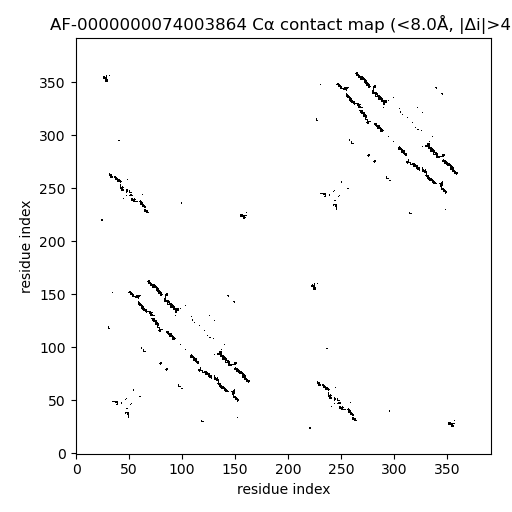 1686 C C . ASP B 1 19 ? 3.293 17.906 -25.141 1 31.69 19 ASP B C 1
ATOM 1688 O O . ASP B 1 19 ? 2.582 17.219 -25.891 1 31.69 19 ASP B O 1
ATOM 1692 N N . ASP B 1 20 ? 4.477 17.391 -25.25 1 32.91 20 ASP B N 1
ATOM 1693 C CA . ASP B 1 20 ? 4.633 15.992 -24.844 1 32.91 20 ASP B CA 1
ATOM 1694 C C . ASP B 1 20 ? 3.412 15.516 -24.047 1 32.91 20 ASP B C 1
ATOM 1696 O O . ASP B 1 20 ? 3.021 16.141 -23.062 1 32.91 20 ASP B O 1
ATOM 1700 N N . PRO B 1 21 ? 2.385 15.117 -24.734 1 32.03 21 PRO B N 1
ATOM 1701 C CA . PRO B 1 21 ? 1.341 14.562 -23.875 1 32.03 21 PRO B CA 1
ATOM 1702 C C . PRO B 1 21 ? 1.898 13.977 -22.578 1 32.03 21 PRO B C 1
ATOM 1704 O O . PRO B 1 21 ? 2.455 12.875 -22.594 1 32.03 21 PRO B O 1
ATOM 1707 N N . GLU B 1 22 ? 2.859 14.438 -21.969 1 35.06 22 GLU B N 1
ATOM 1708 C CA . GLU B 1 22 ? 2.895 14.141 -20.547 1 35.06 22 GLU B CA 1
ATOM 1709 C C . GLU B 1 22 ? 1.503 13.797 -20.016 1 35.06 22 GLU B C 1
ATOM 1711 O O . GLU B 1 22 ? 0.751 14.688 -19.609 1 35.06 22 GLU B O 1
ATOM 1716 N N . LEU B 1 23 ? 0.643 13.336 -20.812 1 34.12 23 LEU B N 1
ATOM 1717 C CA . LEU B 1 23 ? -0.66 12.852 -20.359 1 34.12 23 LEU B CA 1
ATOM 1718 C C . LEU B 1 23 ? -0.653 12.562 -18.859 1 34.12 23 LEU B C 1
ATOM 1720 O O . LEU B 1 23 ? 0.402 12.305 -18.281 1 34.12 23 LEU B O 1
ATOM 1724 N N . GLY B 1 24 ? -1.844 12.664 -18.188 1 37.41 24 GLY B N 1
ATOM 1725 C CA . GLY B 1 24 ? -2.322 12.672 -16.812 1 37.41 24 GLY B CA 1
ATOM 1726 C C . GLY B 1 24 ? -1.739 11.555 -15.969 1 37.41 24 GLY B C 1
ATOM 1727 O O . GLY B 1 24 ? -2.467 10.867 -15.25 1 37.41 24 GLY B O 1
ATOM 1728 N N . VAL B 1 25 ? -0.959 10.703 -16.547 1 40.66 25 VAL B N 1
ATOM 1729 C CA . VAL B 1 25 ? -0.505 9.664 -15.633 1 40.66 25 VAL B CA 1
ATOM 1730 C C . VAL B 1 25 ? -0.216 10.281 -14.266 1 40.66 25 VAL B C 1
ATOM 1732 O O . VAL B 1 25 ? 0.699 11.094 -14.125 1 40.66 25 VAL B O 1
ATOM 1735 N N . GLN B 1 26 ? -1.172 10.969 -13.766 1 49 26 GLN B N 1
ATOM 1736 C CA . GLN B 1 26 ? -0.989 11.375 -12.375 1 49 26 GLN B CA 1
ATOM 1737 C C . GLN B 1 26 ? -0.176 10.344 -11.602 1 49 26 GLN B C 1
ATOM 1739 O O . GLN B 1 26 ? -0.471 9.148 -11.656 1 49 26 GLN B O 1
ATOM 1744 N N . TYR B 1 27 ? 1.24 10.547 -11.328 1 61.44 27 TYR B N 1
ATOM 1745 C CA . TYR B 1 27 ? 2.279 9.773 -10.664 1 61.44 27 TYR B CA 1
ATOM 1746 C C . TYR B 1 27 ? 1.864 9.414 -9.242 1 61.44 27 TYR B C 1
ATOM 1748 O O . TYR B 1 27 ? 1.372 10.266 -8.5 1 61.44 27 TYR B O 1
ATOM 1756 N N . MET B 1 28 ? 1.554 8.188 -9 1 75.06 28 MET B N 1
ATOM 1757 C CA . MET B 1 28 ? 1.481 7.703 -7.621 1 75.06 28 MET B CA 1
ATOM 1758 C C . MET B 1 28 ? 2.824 7.867 -6.918 1 75.06 28 MET B C 1
ATOM 1760 O O . MET B 1 28 ? 3.877 7.688 -7.531 1 75.06 28 MET B O 1
ATOM 1764 N N . LEU B 1 29 ? 2.82 8.523 -5.809 1 83.94 29 LEU B N 1
ATOM 1765 C CA . LEU B 1 29 ? 4.004 8.969 -5.082 1 83.94 29 LEU B CA 1
ATOM 1766 C C . LEU B 1 29 ? 4.559 7.848 -4.207 1 83.94 29 LEU B C 1
ATOM 1768 O O . LEU B 1 29 ? 5.492 8.062 -3.432 1 83.94 29 LEU B O 1
ATOM 1772 N N . TYR B 1 30 ? 4.062 6.652 -4.395 1 81.56 30 TYR B N 1
ATOM 1773 C CA . TYR B 1 30 ? 4.453 5.586 -3.482 1 81.56 30 TYR B CA 1
ATOM 1774 C C . TYR B 1 30 ? 5.965 5.383 -3.496 1 81.56 30 TYR B C 1
ATOM 1776 O O . TYR B 1 30 ? 6.566 5.086 -2.461 1 81.56 30 TYR B O 1
ATOM 1784 N N . GLN B 1 31 ? 6.602 5.598 -4.621 1 83.56 31 GLN B N 1
ATOM 1785 C CA . GLN B 1 31 ? 8.039 5.375 -4.746 1 83.56 31 GLN B CA 1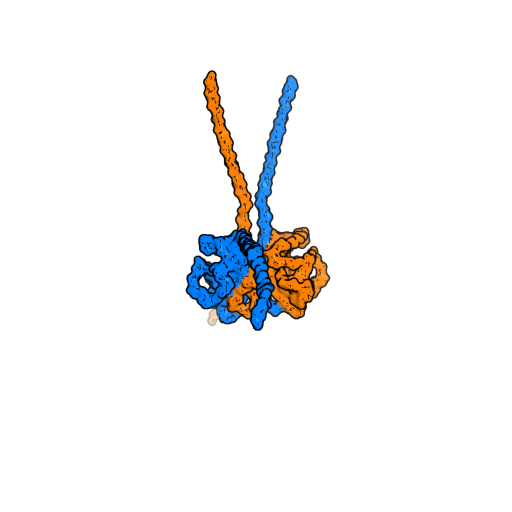
ATOM 1786 C C . GLN B 1 31 ? 8.828 6.523 -4.125 1 83.56 31 GLN B C 1
ATOM 1788 O O . GLN B 1 31 ? 10.047 6.43 -3.959 1 83.56 31 GLN B O 1
ATOM 1793 N N . LYS B 1 32 ? 8.125 7.488 -3.801 1 89.88 32 LYS B N 1
ATOM 1794 C CA . LYS B 1 32 ? 8.789 8.695 -3.314 1 89.88 32 LYS B CA 1
ATOM 1795 C C . LYS B 1 32 ? 8.586 8.867 -1.812 1 89.88 32 LYS B C 1
ATOM 1797 O O . LYS B 1 32 ? 8.969 9.891 -1.241 1 89.88 32 LYS B O 1
ATOM 1802 N N . ILE B 1 33 ? 8.047 7.918 -1.222 1 92.06 33 ILE B N 1
ATOM 1803 C CA . ILE B 1 33 ? 7.848 7.891 0.224 1 92.06 33 ILE B CA 1
ATOM 1804 C C . ILE B 1 33 ? 8.961 7.082 0.883 1 92.06 33 ILE B C 1
ATOM 1806 O O . ILE B 1 33 ? 9.344 6.016 0.387 1 92.06 33 ILE B O 1
ATOM 1810 N N . ASP B 1 34 ? 9.547 7.629 1.921 1 90.81 34 ASP B N 1
ATOM 1811 C CA . ASP B 1 34 ? 10.445 6.832 2.754 1 90.81 34 ASP B CA 1
ATOM 1812 C C . ASP B 1 34 ? 9.656 5.875 3.648 1 90.81 34 ASP B C 1
ATOM 1814 O O . ASP B 1 34 ? 9.383 6.188 4.809 1 90.81 34 ASP B O 1
ATOM 1818 N N . LEU B 1 35 ? 9.336 4.738 3.137 1 87.75 35 LEU B N 1
ATOM 1819 C CA . LEU B 1 35 ? 8.406 3.797 3.76 1 87.75 35 LEU B CA 1
ATOM 1820 C C . LEU B 1 35 ? 8.93 3.34 5.117 1 87.75 35 LEU B C 1
ATOM 1822 O O . LEU B 1 35 ? 8.148 3.059 6.027 1 87.75 35 LEU B O 1
ATOM 1826 N N . GLN B 1 36 ? 10.211 3.283 5.305 1 85 36 GLN B N 1
ATOM 1827 C CA . GLN B 1 36 ? 10.812 2.811 6.547 1 85 36 GLN B CA 1
ATOM 1828 C C . GLN B 1 36 ? 10.586 3.805 7.684 1 85 36 GLN B C 1
ATOM 1830 O O . GLN B 1 36 ? 10.664 3.441 8.859 1 85 36 GLN B O 1
ATOM 1835 N N . ARG B 1 37 ? 10.273 4.988 7.301 1 89.88 37 ARG B N 1
ATOM 1836 C CA . ARG B 1 37 ? 10.172 6.027 8.32 1 89.88 37 ARG B CA 1
ATOM 1837 C C . ARG B 1 37 ? 8.727 6.496 8.484 1 89.88 37 ARG B C 1
ATOM 1839 O O . ARG B 1 37 ? 8.453 7.418 9.258 1 89.88 37 ARG B O 1
ATOM 1846 N N . VAL B 1 38 ? 7.852 5.891 7.77 1 92.5 38 VAL B N 1
ATOM 1847 C CA . VAL B 1 38 ? 6.441 6.195 7.988 1 92.5 38 VAL B CA 1
ATOM 1848 C C . VAL B 1 38 ? 6.043 5.805 9.414 1 92.5 38 VAL B C 1
ATOM 1850 O O . VAL B 1 38 ? 6.434 4.742 9.898 1 92.5 38 VAL B O 1
ATOM 1853 N N . GLN B 1 39 ? 5.262 6.723 10.094 1 92.56 39 GLN B N 1
ATOM 1854 C CA . GLN B 1 39 ? 4.758 6.445 11.438 1 92.56 39 GLN B CA 1
ATOM 1855 C C . GLN B 1 39 ? 3.238 6.57 11.492 1 92.56 39 GLN B C 1
ATOM 1857 O O . GLN B 1 39 ? 2.658 7.453 10.852 1 92.56 39 GLN B O 1
ATOM 1862 N N . CYS B 1 40 ? 2.664 5.723 12.25 1 93.25 40 CYS B N 1
ATOM 1863 C CA . CYS B 1 40 ? 1.231 5.777 12.523 1 93.25 40 CYS B CA 1
ATOM 1864 C C . CYS B 1 40 ? 0.958 5.66 14.016 1 93.25 40 CYS B C 1
ATOM 1866 O O . CYS B 1 40 ? 1.375 4.695 14.656 1 93.25 40 CYS B O 1
ATOM 1868 N N . TYR B 1 41 ? 0.303 6.668 14.555 1 93.5 41 TYR B N 1
ATOM 1869 C CA . TYR B 1 41 ? -0.031 6.668 15.977 1 93.5 41 TYR B CA 1
ATOM 1870 C C . TYR B 1 41 ? -1.44 6.133 16.203 1 93.5 41 TYR B C 1
ATOM 1872 O O . TYR B 1 41 ? -2.336 6.359 15.383 1 93.5 41 TYR B O 1
ATOM 1880 N N . ASN B 1 42 ? -1.597 5.43 17.328 1 94.12 42 ASN B N 1
ATOM 1881 C CA . ASN B 1 42 ? -2.838 4.828 17.797 1 94.12 42 ASN B CA 1
ATOM 1882 C C . ASN B 1 42 ? -3.242 3.627 16.953 1 94.12 42 ASN B C 1
ATOM 1884 O O . ASN B 1 42 ? -4.43 3.348 16.797 1 94.12 42 ASN B O 1
ATOM 1888 N N . GLU B 1 43 ? -2.303 3.037 16.266 1 91.25 43 GLU B N 1
ATOM 1889 C CA . GLU B 1 43 ? -2.564 1.787 15.555 1 91.25 43 GLU B CA 1
ATOM 1890 C C . GLU B 1 43 ? -2.668 0.613 16.531 1 91.25 43 GLU B C 1
ATOM 1892 O O . GLU B 1 43 ? -1.935 0.553 17.516 1 91.25 43 GLU B O 1
ATOM 1897 N N . ALA B 1 44 ? -3.602 -0.224 16.25 1 87.44 44 ALA B N 1
ATOM 1898 C CA . ALA B 1 44 ? -3.826 -1.346 17.156 1 87.44 44 ALA B CA 1
ATOM 1899 C C . ALA B 1 44 ? -2.635 -2.299 17.156 1 87.44 44 ALA B C 1
ATOM 1901 O O . ALA B 1 44 ? -2.277 -2.859 18.203 1 87.44 44 ALA B O 1
ATOM 1902 N N . VAL B 1 45 ? -2.068 -2.447 16.016 1 80.5 45 VAL B N 1
ATOM 1903 C CA . VAL B 1 45 ? -0.897 -3.307 15.875 1 80.5 45 VAL B CA 1
ATOM 1904 C C . VAL B 1 45 ? 0.297 -2.477 15.406 1 80.5 45 VAL B C 1
ATOM 1906 O O . VAL B 1 45 ? 0.254 -1.862 14.336 1 80.5 45 VAL B O 1
ATOM 1909 N N . GLU B 1 46 ? 1.297 -2.588 16.172 1 76.69 46 GLU B N 1
ATOM 1910 C CA . GLU B 1 46 ? 2.482 -1.788 15.875 1 76.69 46 GLU B CA 1
ATOM 1911 C C . GLU B 1 46 ? 3.008 -2.08 14.469 1 76.69 46 GLU B C 1
ATOM 1913 O O . GLU B 1 46 ? 3.166 -3.242 14.094 1 76.69 46 GLU B O 1
ATOM 1918 N N . GLY B 1 47 ? 3.238 -1.052 13.703 1 75.62 47 GLY B N 1
ATOM 1919 C CA . GLY B 1 47 ? 3.818 -1.188 12.375 1 75.62 47 GLY B CA 1
ATOM 1920 C C . GLY B 1 47 ? 2.779 -1.339 11.281 1 75.62 47 GLY B C 1
ATOM 1921 O O . GLY B 1 47 ? 3.096 -1.219 10.094 1 75.62 47 GLY B O 1
ATOM 1922 N N . SER B 1 48 ? 1.533 -1.583 11.672 1 76.62 48 SER B N 1
ATOM 1923 C CA . SER B 1 48 ? 0.487 -1.803 10.68 1 76.62 48 SER B CA 1
ATOM 1924 C C . SER B 1 48 ? 0.282 -0.568 9.812 1 76.62 48 SER B C 1
ATOM 1926 O O . SER B 1 48 ? -0.058 -0.683 8.633 1 76.62 48 SER B O 1
ATOM 1928 N N . GLY B 1 49 ? 0.495 0.539 10.367 1 76.19 49 GLY B N 1
ATOM 1929 C CA . GLY B 1 49 ? 0.339 1.774 9.617 1 76.19 49 GLY B CA 1
ATOM 1930 C C . GLY B 1 49 ? 1.494 2.049 8.672 1 76.19 49 GLY B C 1
ATOM 1931 O O . GLY B 1 49 ? 1.379 2.877 7.766 1 76.19 49 GLY B O 1
ATOM 1932 N N . GLN B 1 50 ? 2.693 1.52 9.055 1 67 50 GLN B N 1
ATOM 1933 C CA . GLN B 1 50 ? 3.795 1.612 8.109 1 67 50 GLN B CA 1
ATOM 1934 C C . GLN B 1 50 ? 3.529 0.759 6.871 1 67 50 GLN B C 1
ATOM 1936 O O . GLN B 1 50 ? 4.18 0.933 5.836 1 67 50 GLN B O 1
ATOM 1941 N N . THR B 1 51 ? 2.496 0.039 6.93 1 71.81 51 THR B N 1
ATOM 1942 C CA . THR B 1 51 ? 1.924 -0.82 5.898 1 71.81 51 THR B CA 1
ATOM 1943 C C . THR B 1 51 ? 2.941 -1.858 5.434 1 71.81 51 THR B C 1
ATOM 1945 O O . THR B 1 51 ? 3.32 -1.882 4.262 1 71.81 51 THR B O 1
ATOM 1948 N N . TYR B 1 52 ? 3.662 -2.525 6.477 1 84.06 52 TYR B N 1
ATOM 1949 C CA . TYR B 1 52 ? 4.496 -3.656 6.09 1 84.06 52 TYR B CA 1
ATOM 1950 C C . TYR B 1 52 ? 3.963 -4.957 6.68 1 84.06 52 TYR B C 1
ATOM 1952 O O . TYR B 1 52 ? 3.123 -4.938 7.582 1 84.06 52 TYR B O 1
ATOM 1960 N N . VAL B 1 53 ? 4.457 -6.051 6.152 1 88.62 53 VAL B N 1
ATOM 1961 C CA . VAL B 1 53 ? 4.184 -7.375 6.703 1 88.62 53 VAL B CA 1
ATOM 1962 C C . VAL B 1 53 ? 5.496 -8.07 7.055 1 88.62 53 VAL B C 1
ATOM 1964 O O . VAL B 1 53 ? 6.477 -7.973 6.316 1 88.62 53 VAL B O 1
ATOM 1967 N N . GLU B 1 54 ? 5.469 -8.641 8.188 1 90.56 54 GLU B N 1
ATOM 1968 C CA . GLU B 1 54 ? 6.566 -9.508 8.609 1 90.56 54 GLU B CA 1
ATOM 1969 C C . GLU B 1 54 ? 6.09 -10.945 8.82 1 90.56 54 GLU B C 1
ATOM 1971 O O . GLU B 1 54 ? 4.988 -11.172 9.328 1 90.56 54 GLU B O 1
ATOM 1976 N N . SER B 1 55 ? 6.965 -11.844 8.344 1 93.75 55 SER B N 1
ATOM 1977 C CA . SER B 1 55 ? 6.617 -13.242 8.594 1 93.75 55 SER B CA 1
ATOM 1978 C C . SER B 1 55 ? 6.777 -13.594 10.07 1 93.75 55 SER B C 1
ATOM 1980 O O . SER B 1 55 ? 7.406 -12.852 10.828 1 93.75 55 SER B O 1
ATOM 1982 N N . ASP B 1 56 ? 6.031 -14.766 10.312 1 87.81 56 ASP B N 1
ATOM 1983 C CA . ASP B 1 56 ? 6.074 -15.336 11.656 1 87.81 56 ASP B CA 1
ATOM 1984 C C . ASP B 1 56 ? 6.949 -16.594 11.695 1 87.81 56 ASP B C 1
ATOM 1986 O O . ASP B 1 56 ? 7.016 -17.344 10.719 1 87.81 56 ASP B O 1
ATOM 1990 N N . THR B 1 57 ? 7.691 -16.766 12.727 1 86.62 57 THR B N 1
ATOM 1991 C CA . THR B 1 57 ? 8.445 -17.969 13.07 1 86.62 57 THR B CA 1
ATOM 1992 C C . THR B 1 57 ? 9.586 -18.188 12.078 1 86.62 57 THR B C 1
ATOM 1994 O O . THR B 1 57 ? 10.742 -18.312 12.477 1 86.62 57 THR B O 1
ATOM 1997 N N . ASP B 1 58 ? 9.195 -18.281 10.609 1 93.31 58 ASP B N 1
ATOM 1998 C CA . ASP B 1 58 ? 10.234 -18.422 9.602 1 93.31 58 ASP B CA 1
ATOM 1999 C C . ASP B 1 58 ? 10.086 -17.375 8.5 1 93.31 58 ASP B C 1
ATOM 2001 O O . ASP B 1 58 ? 9.242 -16.484 8.594 1 93.31 58 ASP B O 1
ATOM 2005 N N . GLU B 1 59 ? 10.891 -17.5 7.488 1 96.25 59 GLU B N 1
ATOM 2006 C CA . GLU B 1 59 ? 11.008 -16.422 6.512 1 96.25 59 GLU B CA 1
ATOM 2007 C C . GLU B 1 59 ? 9.977 -16.578 5.395 1 96.25 59 GLU B C 1
ATOM 2009 O O . GLU B 1 59 ? 9.93 -15.758 4.473 1 96.25 59 GLU B O 1
ATOM 2014 N N . GLU B 1 60 ? 9.117 -17.578 5.48 1 97.38 60 GLU B N 1
ATOM 2015 C CA . GLU B 1 60 ? 8.211 -17.891 4.383 1 97.38 60 GLU B CA 1
ATOM 2016 C C . GLU B 1 60 ? 6.922 -17.078 4.477 1 97.38 60 GLU B C 1
ATOM 2018 O O . GLU B 1 60 ? 6.367 -16.906 5.566 1 97.38 60 GLU B O 1
ATOM 2023 N N . LEU B 1 61 ? 6.418 -16.516 3.34 1 97.25 61 LEU B N 1
ATOM 2024 C CA . LEU B 1 61 ? 5.145 -15.82 3.248 1 97.25 61 LEU B CA 1
ATOM 2025 C C . LEU B 1 61 ? 4.355 -16.281 2.023 1 97.25 61 LEU B C 1
ATOM 2027 O O . LEU B 1 61 ? 4.945 -16.609 0.993 1 97.25 61 LEU B O 1
ATOM 2031 N N . LEU B 1 62 ? 3.045 -16.297 2.135 1 97.5 62 LEU B N 1
ATOM 2032 C CA . LEU B 1 62 ? 2.146 -16.594 1.025 1 97.5 62 LEU B CA 1
ATOM 2033 C C . LEU B 1 62 ? 0.986 -15.602 0.98 1 97.5 62 LEU B C 1
ATOM 2035 O O . LEU B 1 62 ? 0.263 -15.445 1.966 1 97.5 62 LEU B O 1
ATOM 2039 N N . PHE B 1 63 ? 0.848 -14.914 -0.149 1 96.75 63 PHE B N 1
ATOM 2040 C CA . PHE B 1 63 ? -0.256 -13.992 -0.382 1 96.75 63 PHE B CA 1
ATOM 2041 C C . PHE B 1 63 ? -1.262 -14.586 -1.36 1 96.75 63 PHE B C 1
ATOM 2043 O O . PHE B 1 63 ? -0.878 -15.195 -2.359 1 96.75 63 PHE B O 1
ATOM 2050 N N . ASN B 1 64 ? -2.52 -14.438 -1.097 1 97.12 64 ASN B N 1
ATOM 2051 C CA . ASN B 1 64 ? -3.604 -14.594 -2.061 1 97.12 64 ASN B CA 1
ATOM 2052 C C . ASN B 1 64 ? -4.297 -13.266 -2.344 1 97.12 64 ASN B C 1
ATOM 2054 O O . ASN B 1 64 ? -4.895 -12.664 -1.445 1 97.12 64 ASN B O 1
ATOM 2058 N N . ILE B 1 65 ? -4.238 -12.836 -3.584 1 96.56 65 ILE B N 1
ATOM 2059 C CA . ILE B 1 65 ? -4.711 -11.516 -3.984 1 96.56 65 ILE B CA 1
ATOM 2060 C C . ILE B 1 65 ? -5.832 -11.656 -5.012 1 96.56 65 ILE B C 1
ATOM 2062 O O . ILE B 1 65 ? -5.578 -11.938 -6.184 1 96.56 65 ILE B O 1
ATOM 2066 N N . PRO B 1 66 ? -7.02 -11.422 -4.598 1 96.31 66 PRO B N 1
ATOM 2067 C CA . PRO B 1 66 ? -8.133 -11.453 -5.547 1 96.31 66 PRO B CA 1
ATOM 2068 C C . PRO B 1 66 ? -8.328 -10.133 -6.281 1 96.31 66 PRO B C 1
ATOM 2070 O O . PRO B 1 66 ? -8.156 -9.062 -5.691 1 96.31 66 PRO B O 1
ATOM 2073 N N . PHE B 1 67 ? -8.664 -10.234 -7.578 1 95.12 67 PHE B N 1
ATOM 2074 C CA . PHE B 1 67 ? -9.023 -9.055 -8.367 1 95.12 67 PHE B CA 1
ATOM 2075 C C . PHE B 1 67 ? -10.531 -8.945 -8.516 1 95.12 67 PHE B C 1
ATOM 2077 O O . PHE B 1 67 ? -11.258 -9.922 -8.297 1 95.12 67 PHE B O 1
ATOM 2084 N N . THR B 1 68 ? -11 -7.789 -8.805 1 93.5 68 THR B N 1
ATOM 2085 C CA . THR B 1 68 ? -12.422 -7.543 -8.969 1 93.5 68 THR B CA 1
ATOM 2086 C C . THR B 1 68 ? -12.875 -7.859 -10.391 1 93.5 68 THR B C 1
ATOM 2088 O O . THR B 1 68 ? -14.047 -7.691 -10.734 1 93.5 68 THR B O 1
ATOM 2091 N N . GLY B 1 69 ? -12.078 -8.273 -11.25 1 94.56 69 GLY B N 1
ATOM 2092 C CA . GLY B 1 69 ? -12.234 -8.688 -12.641 1 94.56 69 GLY B CA 1
ATOM 2093 C C . GLY B 1 69 ? -11.07 -9.5 -13.156 1 94.56 69 GLY B C 1
ATOM 2094 O O . GLY B 1 69 ? -10.422 -10.234 -12.398 1 94.56 69 GLY B O 1
ATOM 2095 N N . SER B 1 70 ? -10.922 -9.461 -14.477 1 95.88 70 SER B N 1
ATOM 2096 C CA . SER B 1 70 ? -9.812 -10.18 -15.094 1 95.88 70 SER B CA 1
ATOM 2097 C C . SER B 1 70 ? -8.641 -9.25 -15.383 1 95.88 70 SER B C 1
ATOM 2099 O O . SER B 1 70 ? -8.828 -8.141 -15.891 1 95.88 70 SER B O 1
ATOM 2101 N N . VAL B 1 71 ? -7.465 -9.773 -15.07 1 95.94 71 VAL B N 1
ATOM 2102 C CA . VAL B 1 71 ? -6.273 -8.938 -15.219 1 95.94 71 VAL B CA 1
ATOM 2103 C C . VAL B 1 71 ? -5.289 -9.617 -16.172 1 95.94 71 VAL B C 1
ATOM 2105 O O . VAL B 1 71 ? -5.082 -10.836 -16.094 1 95.94 71 VAL B O 1
ATOM 2108 N N . LYS B 1 72 ? -4.855 -8.836 -17.078 1 96.56 72 LYS B N 1
ATOM 2109 C CA . LYS B 1 72 ? -3.625 -9.164 -17.797 1 96.56 72 LYS B CA 1
ATOM 2110 C C . LYS B 1 72 ? -2.408 -8.555 -17.094 1 96.56 72 LYS B C 1
ATOM 2112 O O . LYS B 1 72 ? -2.129 -7.363 -17.266 1 96.56 72 LYS B O 1
ATOM 2117 N N . LEU B 1 73 ? -1.674 -9.398 -16.359 1 96.75 73 LEU B N 1
ATOM 2118 C CA . LEU B 1 73 ? -0.582 -8.906 -15.516 1 96.75 73 LEU B CA 1
ATOM 2119 C C . LEU B 1 73 ? 0.69 -8.727 -16.344 1 96.75 73 LEU B C 1
ATOM 2121 O O . LEU B 1 73 ? 1.067 -9.602 -17.109 1 96.75 73 LEU B O 1
ATOM 2125 N N . LYS B 1 74 ? 1.384 -7.574 -16.094 1 96.12 74 LYS B N 1
ATOM 2126 C CA . LYS B 1 74 ? 2.531 -7.246 -16.938 1 96.12 74 LYS B CA 1
ATOM 2127 C C . LYS B 1 74 ? 3.799 -7.09 -16.094 1 96.12 74 LYS B C 1
ATOM 2129 O O . LYS B 1 74 ? 4.906 -7.32 -16.594 1 96.12 74 LYS B O 1
ATOM 2134 N N . GLY B 1 75 ? 3.604 -6.719 -14.859 1 95 75 GLY B N 1
ATOM 2135 C CA . GLY B 1 75 ? 4.789 -6.477 -14.055 1 95 75 GLY B CA 1
ATOM 2136 C C . GLY B 1 75 ? 4.512 -6.484 -12.562 1 95 75 GLY B C 1
ATOM 2137 O O . GLY B 1 75 ? 3.363 -6.332 -12.141 1 95 75 GLY B O 1
ATOM 2138 N N . ILE B 1 76 ? 5.598 -6.656 -11.82 1 95.88 76 ILE B N 1
ATOM 2139 C CA . ILE B 1 76 ? 5.504 -6.656 -10.367 1 95.88 76 ILE B CA 1
ATOM 2140 C C . ILE B 1 76 ? 6.719 -5.949 -9.773 1 95.88 76 ILE B C 1
ATOM 2142 O O . ILE B 1 76 ? 7.832 -6.074 -10.289 1 95.88 76 ILE B O 1
ATOM 2146 N N . ILE B 1 77 ? 6.445 -5.188 -8.75 1 92.75 77 ILE B N 1
ATOM 2147 C CA . ILE B 1 77 ? 7.465 -4.516 -7.957 1 92.75 77 ILE B CA 1
ATOM 2148 C C . ILE B 1 77 ? 7.367 -4.969 -6.5 1 92.75 77 ILE B C 1
ATOM 2150 O O . ILE B 1 77 ? 6.266 -5.086 -5.953 1 92.75 77 ILE B O 1
ATOM 2154 N N . ILE B 1 78 ? 8.547 -5.285 -5.906 1 94.81 78 ILE B N 1
ATOM 2155 C CA . ILE B 1 78 ? 8.547 -5.707 -4.508 1 94.81 78 ILE B CA 1
ATOM 2156 C C . ILE B 1 78 ? 9.547 -4.863 -3.719 1 94.81 78 ILE B C 1
ATOM 2158 O O . ILE B 1 78 ? 10.727 -4.801 -4.066 1 94.81 78 ILE B O 1
ATOM 2162 N N . ILE B 1 79 ? 9.039 -4.164 -2.754 1 91.62 79 ILE B N 1
ATOM 2163 C CA . ILE B 1 79 ? 9.898 -3.475 -1.8 1 91.62 79 ILE B CA 1
ATOM 2164 C C . ILE B 1 79 ? 9.922 -4.238 -0.478 1 91.62 79 ILE B C 1
ATOM 2166 O O . ILE B 1 79 ? 8.898 -4.355 0.196 1 91.62 79 ILE B O 1
ATOM 2170 N N . GLY B 1 80 ? 11.008 -4.766 -0.125 1 93.75 80 GLY B N 1
ATOM 2171 C CA . GLY B 1 80 ? 11.156 -5.543 1.093 1 93.75 80 GLY B CA 1
ATOM 2172 C C . GLY B 1 80 ? 11.875 -4.789 2.197 1 93.75 80 GLY B C 1
ATOM 2173 O O . GLY B 1 80 ? 12.016 -3.568 2.131 1 93.75 80 GLY B O 1
ATOM 2174 N N . GLY B 1 81 ? 12.148 -5.555 3.236 1 91.19 81 GLY B N 1
ATOM 2175 C CA . GLY B 1 81 ? 12.766 -4.984 4.426 1 91.19 81 GLY B CA 1
ATOM 2176 C C . GLY B 1 81 ? 14.227 -4.641 4.234 1 91.19 81 GLY B C 1
ATOM 2177 O O . GLY B 1 81 ? 14.781 -4.836 3.146 1 91.19 81 GLY B O 1
ATOM 2178 N N . GLU B 1 82 ? 14.68 -3.967 5.25 1 87.19 82 GLU B N 1
ATOM 2179 C CA . GLU B 1 82 ? 16.094 -3.582 5.281 1 87.19 82 GLU B CA 1
ATOM 2180 C C . GLU B 1 82 ? 16.984 -4.77 5.641 1 87.19 82 GLU B C 1
ATOM 2182 O O . GLU B 1 82 ? 16.484 -5.855 5.938 1 87.19 82 GLU B O 1
ATOM 2187 N N . ASP B 1 83 ? 18.297 -4.582 5.426 1 85.88 83 ASP B N 1
ATOM 2188 C CA . ASP B 1 83 ? 19.328 -5.559 5.762 1 85.88 83 ASP B CA 1
ATOM 2189 C C . ASP B 1 83 ? 19.141 -6.848 4.965 1 85.88 83 ASP B C 1
ATOM 2191 O O . ASP B 1 83 ? 19.188 -6.832 3.732 1 85.88 83 ASP B O 1
ATOM 2195 N N . ASN B 1 84 ? 18.688 -8.141 5.668 1 95.81 84 ASN B N 1
ATOM 2196 C CA . ASN B 1 84 ? 18.625 -9.438 5.008 1 95.81 84 ASN B CA 1
ATOM 2197 C C . ASN B 1 84 ? 17.203 -10 5.004 1 95.81 84 ASN B C 1
ATOM 2199 O O . ASN B 1 84 ? 17 -11.18 4.723 1 95.81 84 ASN B O 1
ATOM 2203 N N . SER B 1 85 ? 16.266 -8.992 5.297 1 96.19 85 SER B N 1
ATOM 2204 C CA . SER B 1 85 ? 14.898 -9.477 5.457 1 96.19 85 SER B CA 1
ATOM 2205 C C . SER B 1 85 ? 14.109 -9.336 4.164 1 96.19 85 SER B C 1
ATOM 2207 O O . SER B 1 85 ? 12.969 -9.797 4.074 1 96.19 85 SER B O 1
ATOM 2209 N N . HIS B 1 86 ? 14.766 -8.664 3.168 1 97.31 86 HIS B N 1
ATOM 2210 C CA . HIS B 1 86 ? 14.148 -8.617 1.848 1 97.31 86 HIS B CA 1
ATOM 2211 C C . HIS B 1 86 ? 13.953 -10.016 1.278 1 97.31 86 HIS B C 1
ATOM 2213 O O . HIS B 1 86 ? 14.852 -10.859 1.373 1 97.31 86 HIS B O 1
ATOM 2219 N N . PRO B 1 87 ? 12.766 -10.266 0.718 1 98.31 87 PRO B N 1
ATOM 2220 C CA . PRO B 1 87 ? 12.641 -11.578 0.072 1 98.31 87 PRO B CA 1
ATOM 2221 C C . PRO B 1 87 ? 13.625 -11.758 -1.083 1 98.31 87 PRO B C 1
ATOM 2223 O O . PRO B 1 87 ? 13.898 -10.805 -1.817 1 98.31 87 PRO B O 1
ATOM 2226 N N . SER B 1 88 ? 14.07 -13 -1.261 1 98.69 88 SER B N 1
ATOM 2227 C CA . SER B 1 88 ? 15.07 -13.242 -2.297 1 98.69 88 SER B CA 1
ATOM 2228 C C . SER B 1 88 ? 14.453 -13.938 -3.506 1 98.69 88 SER B C 1
ATOM 2230 O O . SER B 1 88 ? 15.078 -14.023 -4.562 1 98.69 88 SER B O 1
ATOM 2232 N N . LYS B 1 89 ? 13.227 -14.398 -3.334 1 98.75 89 LYS B N 1
ATOM 2233 C CA . LYS B 1 89 ? 12.539 -15.148 -4.387 1 98.75 89 LYS B CA 1
ATOM 2234 C C . LYS B 1 89 ? 11.023 -14.969 -4.293 1 98.75 89 LYS B C 1
ATOM 223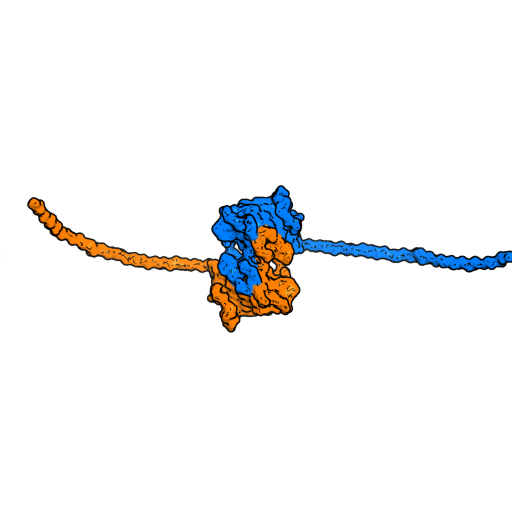6 O O . LYS B 1 89 ? 10.477 -14.828 -3.199 1 98.75 89 LYS B O 1
ATOM 2241 N N . VAL B 1 90 ? 10.391 -14.969 -5.457 1 98.81 90 VAL B N 1
ATOM 2242 C CA . VAL B 1 90 ? 8.938 -15.031 -5.484 1 98.81 90 VAL B CA 1
ATOM 2243 C C . VAL B 1 90 ? 8.477 -16.031 -6.539 1 98.81 90 VAL B C 1
ATOM 2245 O O . VAL B 1 90 ? 9.047 -16.094 -7.633 1 98.81 90 VAL B O 1
ATOM 2248 N N . ARG B 1 91 ? 7.555 -16.859 -6.145 1 98.88 91 ARG B N 1
ATOM 2249 C CA . ARG B 1 91 ? 6.855 -17.797 -7.023 1 98.88 91 ARG B CA 1
ATOM 2250 C C . ARG B 1 91 ? 5.406 -17.375 -7.227 1 98.88 91 ARG B C 1
ATOM 2252 O O . ARG B 1 91 ? 4.691 -17.109 -6.258 1 98.88 91 ARG B O 1
ATOM 2259 N N . MET B 1 92 ? 5.027 -17.375 -8.484 1 98.75 92 MET B N 1
ATOM 2260 C CA . MET B 1 92 ? 3.725 -16.797 -8.812 1 98.75 92 MET B CA 1
ATOM 2261 C C . MET B 1 92 ? 2.779 -17.875 -9.352 1 98.75 92 MET B C 1
ATOM 2263 O O . MET B 1 92 ? 3.156 -18.656 -10.227 1 98.75 92 MET B O 1
ATOM 2267 N N . PHE B 1 93 ? 1.566 -17.859 -8.844 1 98.62 93 PHE B N 1
ATOM 2268 C CA . PHE B 1 93 ? 0.481 -18.734 -9.25 1 98.62 93 PHE B CA 1
ATOM 2269 C C . PHE B 1 93 ? -0.768 -17.938 -9.602 1 98.62 93 PHE B C 1
ATOM 2271 O O . PHE B 1 93 ? -0.942 -16.812 -9.125 1 98.62 93 PHE B O 1
ATOM 2278 N N . LYS B 1 94 ? -1.596 -18.484 -10.383 1 98.25 94 LYS B N 1
ATOM 2279 C CA . LYS B 1 94 ? -2.797 -17.734 -10.75 1 98.25 94 LYS B CA 1
ATOM 2280 C C . LYS B 1 94 ? -4.047 -18.609 -10.609 1 98.25 94 LYS B C 1
ATOM 2282 O O . LYS B 1 94 ? -3.98 -19.828 -10.766 1 98.25 94 LYS B O 1
ATOM 2287 N N . ASN B 1 95 ? -5.102 -17.969 -10.242 1 97.88 95 ASN B N 1
ATOM 2288 C CA . ASN B 1 95 ? -6.453 -18.516 -10.258 1 97.88 95 ASN B CA 1
ATOM 2289 C C . ASN B 1 95 ? -6.586 -19.703 -9.312 1 97.88 95 ASN B C 1
ATOM 2291 O O . ASN B 1 95 ? -7.164 -20.734 -9.68 1 97.88 95 ASN B O 1
ATOM 2295 N N . ARG B 1 96 ? -5.973 -19.531 -8.172 1 95.94 96 ARG B N 1
ATOM 2296 C CA . ARG B 1 96 ? -6.109 -20.391 -6.992 1 95.94 96 ARG B CA 1
ATOM 2297 C C . ARG B 1 96 ? -6.457 -19.562 -5.758 1 95.94 96 ARG B C 1
ATOM 2299 O O . ARG B 1 96 ? -5.59 -19.297 -4.918 1 95.94 96 ARG B O 1
ATOM 2306 N N . PRO B 1 97 ? -7.652 -19.203 -5.621 1 93.62 97 PRO B N 1
ATOM 2307 C CA . PRO B 1 97 ? -8.055 -18.203 -4.641 1 93.62 97 PRO B CA 1
ATOM 2308 C C . PRO B 1 97 ? -7.754 -18.609 -3.203 1 93.62 97 PRO B C 1
ATOM 2310 O O . PRO B 1 97 ? -7.602 -17.766 -2.326 1 93.62 97 PRO B O 1
ATOM 2313 N N . THR B 1 98 ? -7.648 -19.906 -2.879 1 94.94 98 THR B N 1
ATOM 2314 C CA . THR B 1 98 ? -7.422 -20.344 -1.509 1 94.94 98 THR B CA 1
ATOM 2315 C C . THR B 1 98 ? -6.156 -21.203 -1.422 1 94.94 98 THR B C 1
ATOM 2317 O O . THR B 1 98 ? -6.172 -22.281 -0.833 1 94.94 98 THR B O 1
ATOM 2320 N N . MET B 1 99 ? -5.129 -20.734 -2.025 1 96.38 99 MET B N 1
ATOM 2321 C CA . MET B 1 99 ? -3.867 -21.469 -2.016 1 96.38 99 MET B CA 1
ATOM 2322 C C . MET B 1 99 ? -3.297 -21.547 -0.604 1 96.38 99 MET B C 1
ATOM 2324 O O . MET B 1 99 ? -3.354 -20.578 0.153 1 96.38 99 MET B O 1
ATOM 2328 N N . THR B 1 100 ? -2.764 -22.703 -0.272 1 97.31 100 THR B N 1
ATOM 2329 C CA . THR B 1 100 ? -2.094 -22.938 1.003 1 97.31 100 THR B CA 1
ATOM 2330 C C . THR B 1 100 ? -0.62 -23.266 0.787 1 97.31 100 THR B C 1
ATOM 2332 O O . THR B 1 100 ? -0.169 -23.406 -0.352 1 97.31 100 THR B O 1
ATOM 2335 N N . PHE B 1 101 ? 0.078 -23.422 1.868 1 96.94 101 PHE B N 1
ATOM 2336 C CA . PHE B 1 101 ? 1.488 -23.766 1.747 1 96.94 101 PHE B CA 1
ATOM 2337 C C . PHE B 1 101 ? 1.651 -25.156 1.133 1 96.94 101 PHE B C 1
ATOM 2339 O O . PHE B 1 101 ? 2.625 -25.422 0.42 1 96.94 101 PHE B O 1
ATOM 2346 N N . ASP B 1 102 ? 0.686 -26.031 1.4 1 96.62 102 ASP B N 1
ATOM 2347 C CA . ASP B 1 102 ? 0.723 -27.359 0.784 1 96.62 102 ASP B CA 1
ATOM 2348 C C . ASP B 1 102 ? 0.666 -27.266 -0.738 1 96.62 102 ASP B C 1
ATOM 2350 O O . ASP B 1 102 ? 1.278 -28.062 -1.443 1 96.62 102 ASP B O 1
ATOM 2354 N N . ASP B 1 103 ? 0.006 -26.25 -1.227 1 97.19 103 ASP B N 1
ATOM 2355 C CA . ASP B 1 103 ? -0.182 -26.078 -2.664 1 97.19 103 ASP B CA 1
ATOM 2356 C C . ASP B 1 103 ? 1.086 -25.531 -3.322 1 97.19 103 ASP B C 1
ATOM 2358 O O . ASP B 1 103 ? 1.219 -25.578 -4.547 1 97.19 103 ASP B O 1
ATOM 2362 N N . THR B 1 104 ? 2.006 -25.031 -2.527 1 97.12 104 THR B N 1
ATOM 2363 C CA . THR B 1 104 ? 3.201 -24.422 -3.088 1 97.12 104 THR B CA 1
ATOM 2364 C C . THR B 1 104 ? 4.137 -25.469 -3.67 1 97.12 104 THR B C 1
ATOM 2366 O O . THR B 1 104 ? 5.121 -25.141 -4.336 1 97.12 104 THR B O 1
ATOM 2369 N N . ALA B 1 105 ? 3.838 -26.75 -3.5 1 96.62 105 ALA B N 1
ATOM 2370 C CA . ALA B 1 105 ? 4.594 -27.828 -4.129 1 96.62 105 ALA B CA 1
ATOM 2371 C C . ALA B 1 105 ? 4.344 -27.859 -5.633 1 96.62 105 ALA B C 1
ATOM 2373 O O . ALA B 1 105 ? 5.129 -28.453 -6.383 1 96.62 105 ALA B O 1
ATOM 2374 N N . LEU B 1 106 ? 3.236 -27.312 -6.059 1 96.19 106 LEU B N 1
ATOM 2375 C CA . LEU B 1 106 ? 2.918 -27.219 -7.477 1 96.19 106 LEU B CA 1
ATOM 2376 C C . LEU B 1 106 ? 3.949 -26.359 -8.211 1 96.19 106 LEU B C 1
ATOM 2378 O O . LEU B 1 106 ? 4.629 -25.531 -7.594 1 96.19 106 LEU B O 1
ATOM 2382 N N . GLU B 1 107 ? 4.051 -26.609 -9.508 1 97.81 107 GLU B N 1
ATOM 2383 C CA . GLU B 1 107 ? 4.914 -25.766 -10.328 1 97.81 107 GLU B CA 1
ATOM 2384 C C . GLU B 1 107 ? 4.32 -24.375 -10.484 1 97.81 107 GLU B C 1
ATOM 2386 O O . GLU B 1 107 ? 3.148 -24.219 -10.844 1 97.81 107 GLU B O 1
ATOM 2391 N N . ALA B 1 108 ? 5.137 -23.391 -10.234 1 98.31 108 ALA B N 1
ATOM 2392 C CA . ALA B 1 108 ? 4.703 -22 -10.391 1 98.31 108 ALA B CA 1
ATOM 2393 C C . ALA B 1 108 ? 4.605 -21.625 -11.867 1 98.31 108 ALA B C 1
ATOM 2395 O O . ALA B 1 108 ? 5.316 -22.172 -12.711 1 98.31 108 ALA B O 1
ATOM 2396 N N . GLU B 1 109 ? 3.732 -20.719 -12.18 1 98.31 109 GLU B N 1
ATOM 2397 C CA . GLU B 1 109 ? 3.645 -20.203 -13.547 1 98.31 109 GLU B CA 1
ATOM 2398 C C . GLU B 1 109 ? 4.918 -19.438 -13.93 1 98.31 109 GLU B C 1
ATOM 2400 O O . GLU B 1 109 ? 5.309 -19.438 -15.102 1 98.31 109 GLU B O 1
ATOM 2405 N N . GLN B 1 110 ? 5.457 -18.766 -12.992 1 98.62 110 GLN B N 1
ATOM 2406 C CA . GLN B 1 110 ? 6.68 -17.984 -13.164 1 98.62 110 GLN B CA 1
ATOM 2407 C C . GLN B 1 110 ? 7.34 -17.703 -11.812 1 98.62 110 GLN B C 1
ATOM 2409 O O . GLN B 1 110 ? 6.66 -17.625 -10.789 1 98.62 110 GLN B O 1
ATOM 2414 N N . GLU B 1 111 ? 8.672 -17.594 -11.812 1 98.75 111 GLU B N 1
ATOM 2415 C CA . GLU B 1 111 ? 9.438 -17.266 -10.617 1 98.75 111 GLU B CA 1
ATOM 2416 C C . GLU B 1 111 ? 10.492 -16.203 -10.906 1 98.75 111 GLU B C 1
ATOM 2418 O O . GLU B 1 111 ? 10.961 -16.078 -12.031 1 98.75 111 GLU B O 1
ATOM 2423 N N . PHE B 1 112 ? 10.781 -15.445 -9.898 1 98.75 112 PHE B N 1
ATOM 2424 C CA . PHE B 1 112 ? 11.844 -14.453 -10.008 1 98.75 112 PHE B CA 1
ATOM 2425 C C . PHE B 1 112 ? 12.82 -14.57 -8.844 1 98.75 112 PHE B C 1
ATOM 2427 O O . PHE B 1 112 ? 12.406 -14.797 -7.703 1 98.75 112 PHE B O 1
ATOM 2434 N N . ASN B 1 113 ? 14.117 -14.438 -9.164 1 98.75 113 ASN B N 1
ATOM 2435 C CA . ASN B 1 113 ? 15.086 -14.055 -8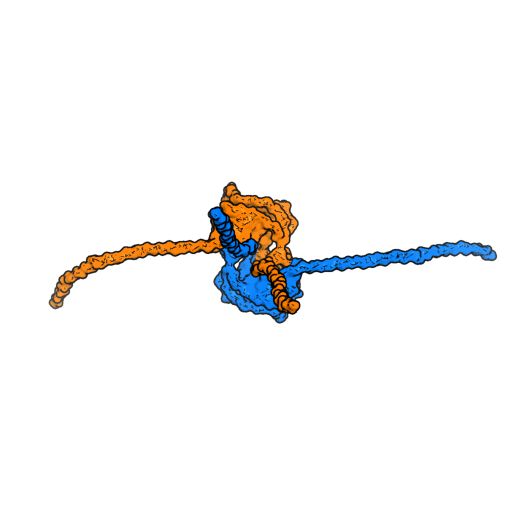.141 1 98.75 113 ASN B CA 1
ATOM 2436 C C . ASN B 1 113 ? 15.055 -12.547 -7.891 1 98.75 113 ASN B C 1
ATOM 2438 O O . ASN B 1 113 ? 15.25 -11.758 -8.812 1 98.75 113 ASN B O 1
ATOM 2442 N N . LEU B 1 114 ? 14.805 -12.273 -6.637 1 98.38 114 LEU B N 1
ATOM 2443 C CA . LEU B 1 114 ? 14.617 -10.867 -6.293 1 98.38 114 LEU B CA 1
ATOM 2444 C C . LEU B 1 114 ? 15.922 -10.25 -5.801 1 98.38 114 LEU B C 1
ATOM 2446 O O . LEU B 1 114 ? 16.844 -10.961 -5.418 1 98.38 114 LEU B O 1
ATOM 2450 N N . HIS B 1 115 ? 15.953 -8.945 -5.871 1 97.44 115 HIS B N 1
ATOM 2451 C CA . HIS B 1 115 ? 17.062 -8.156 -5.363 1 97.44 115 HIS B CA 1
ATOM 2452 C C . HIS B 1 115 ? 16.578 -7.074 -4.398 1 97.44 115 HIS B C 1
ATOM 2454 O O . HIS B 1 115 ? 15.5 -6.504 -4.594 1 97.44 115 HIS B O 1
ATOM 2460 N N . PRO B 1 116 ? 17.422 -6.84 -3.355 1 95.75 116 PRO B N 1
ATOM 2461 C CA . PRO B 1 116 ? 17.031 -5.727 -2.488 1 95.75 116 PRO B CA 1
ATOM 2462 C C . PRO B 1 116 ? 16.781 -4.438 -3.262 1 95.75 116 PRO B C 1
ATOM 2464 O O . PRO B 1 116 ? 17.578 -4.055 -4.117 1 95.75 116 PRO B O 1
ATOM 2467 N N . ASP B 1 117 ? 15.656 -3.768 -3.02 1 93.31 117 ASP B N 1
ATOM 2468 C CA . ASP B 1 117 ? 15.211 -2.596 -3.77 1 93.31 117 ASP B CA 1
ATOM 2469 C C . ASP B 1 117 ? 14.391 -1.656 -2.887 1 93.31 117 ASP B C 1
ATOM 2471 O O . ASP B 1 117 ? 13.18 -1.527 -3.064 1 93.31 117 ASP B O 1
ATOM 2475 N N . PRO B 1 118 ? 15.062 -0.957 -2.012 1 88 118 PRO B N 1
ATOM 2476 C CA . PRO B 1 118 ? 14.336 -0.1 -1.071 1 88 118 PRO B CA 1
ATOM 2477 C C . PRO B 1 118 ? 13.555 1.011 -1.769 1 88 118 PRO B C 1
ATOM 2479 O O . PRO B 1 118 ? 12.562 1.51 -1.227 1 88 118 PRO B O 1
ATOM 2482 N N . ASP B 1 119 ? 13.945 1.305 -3.006 1 83.75 119 ASP B N 1
ATOM 2483 C CA . ASP B 1 119 ? 13.312 2.432 -3.686 1 83.75 119 ASP B CA 1
ATOM 2484 C C . ASP B 1 119 ? 12.242 1.955 -4.664 1 83.75 119 ASP B C 1
ATOM 2486 O O . ASP B 1 119 ? 11.531 2.768 -5.266 1 83.75 119 ASP B O 1
ATOM 2490 N N . GLY B 1 120 ? 12.062 0.736 -4.859 1 88.25 120 GLY B N 1
ATOM 2491 C CA . GLY B 1 120 ? 11.031 0.203 -5.738 1 88.25 120 GLY B CA 1
ATOM 2492 C C . GLY B 1 120 ? 11.258 0.541 -7.199 1 88.25 120 GLY B C 1
ATOM 2493 O O . GLY B 1 120 ? 10.312 0.85 -7.926 1 88.25 120 GLY B O 1
ATOM 2494 N N . VAL B 1 121 ? 12.508 0.514 -7.566 1 87.88 121 VAL B N 1
ATOM 2495 C CA . VAL B 1 121 ? 12.828 0.915 -8.93 1 87.88 121 VAL B CA 1
ATOM 2496 C C . VAL B 1 121 ? 12.906 -0.32 -9.828 1 87.88 121 VAL B C 1
ATOM 2498 O O . VAL B 1 121 ? 12.844 -0.209 -11.055 1 87.88 121 VAL B O 1
ATOM 2501 N N . LEU B 1 122 ? 13.086 -1.542 -9.281 1 93.31 122 LEU B N 1
ATOM 2502 C CA . LEU B 1 122 ? 13.188 -2.771 -10.062 1 93.31 122 LEU B CA 1
ATOM 2503 C C . LEU B 1 122 ? 11.812 -3.352 -10.352 1 93.31 122 LEU B C 1
ATOM 2505 O O . LEU B 1 122 ? 11.109 -3.779 -9.43 1 93.31 122 LEU B O 1
ATOM 2509 N N . GLU B 1 123 ? 11.461 -3.346 -11.586 1 93.5 123 GLU B N 1
ATOM 2510 C CA . GLU B 1 123 ? 10.242 -4.008 -12.039 1 93.5 123 GLU B CA 1
ATOM 2511 C C . GLU B 1 123 ? 10.555 -5.332 -12.734 1 93.5 123 GLU B C 1
ATOM 2513 O O . GLU B 1 123 ? 11.391 -5.379 -13.641 1 93.5 123 GLU B O 1
ATOM 2518 N N . TYR B 1 124 ? 9.93 -6.387 -12.273 1 97.56 124 TYR B N 1
ATOM 2519 C CA . TYR B 1 124 ? 10.086 -7.699 -12.891 1 97.56 124 TYR B CA 1
ATOM 2520 C C . TYR B 1 124 ? 8.992 -7.949 -13.922 1 97.56 124 TYR B C 1
ATOM 2522 O O . TYR B 1 124 ? 7.805 -7.859 -13.609 1 97.56 124 TYR B O 1
ATOM 2530 N N . SER B 1 125 ? 9.375 -8.266 -15.086 1 97.69 125 SER B N 1
ATOM 2531 C CA . SER B 1 125 ? 8.445 -8.445 -16.203 1 97.69 125 SER B CA 1
ATOM 2532 C C . SER B 1 125 ? 7.762 -9.805 -16.141 1 97.69 125 SER B C 1
ATOM 2534 O O . SER B 1 125 ? 8.43 -10.844 -16.109 1 97.69 125 SER B O 1
ATOM 2536 N N . VAL B 1 126 ? 6.508 -9.742 -16.141 1 97.69 126 VAL B N 1
ATOM 2537 C CA . VAL B 1 126 ? 5.695 -10.953 -16.078 1 97.69 126 VAL B CA 1
ATOM 2538 C C . VAL B 1 126 ? 5.379 -11.422 -17.5 1 97.69 126 VAL B C 1
ATOM 2540 O O . VAL B 1 126 ? 5.105 -10.602 -18.391 1 97.69 126 VAL B O 1
ATOM 2543 N N . LYS B 1 127 ? 5.438 -12.75 -17.703 1 98.06 127 LYS B N 1
ATOM 2544 C CA . LYS B 1 127 ? 5.062 -13.328 -19 1 98.06 127 LYS B CA 1
ATOM 2545 C C . LYS B 1 127 ? 3.555 -13.266 -19.203 1 98.06 127 LYS B C 1
ATOM 2547 O O . LYS B 1 127 ? 2.818 -14.125 -18.734 1 98.06 127 LYS B O 1
ATOM 2552 N N . VAL B 1 128 ? 3.166 -12.438 -20.031 1 95.88 128 VAL B N 1
ATOM 2553 C CA . VAL B 1 128 ? 1.751 -12.141 -20.219 1 95.88 128 VAL B CA 1
ATOM 2554 C C . VAL B 1 128 ? 1.032 -13.383 -20.75 1 95.88 128 VAL B C 1
ATOM 2556 O O . VAL B 1 128 ? -0.127 -13.625 -20.406 1 95.88 128 VAL B O 1
ATOM 2559 N N . ALA B 1 129 ? 1.688 -14.133 -21.469 1 97.12 129 ALA B N 1
ATOM 2560 C CA . ALA B 1 129 ? 1.09 -15.344 -22.016 1 97.12 129 ALA B CA 1
ATOM 2561 C C . ALA B 1 129 ? 0.606 -16.266 -20.906 1 97.12 129 ALA B C 1
ATOM 2563 O O . ALA B 1 129 ? -0.386 -16.984 -21.078 1 97.12 129 ALA B O 1
ATOM 2564 N N . ARG B 1 130 ? 1.261 -16.203 -19.781 1 97.5 130 ARG B N 1
ATOM 2565 C CA . ARG B 1 130 ? 0.911 -17.062 -18.656 1 97.5 130 ARG B CA 1
ATOM 2566 C C . ARG B 1 130 ? -0.073 -16.359 -17.719 1 97.5 130 ARG B C 1
ATOM 2568 O O . ARG B 1 130 ? -0.804 -17.016 -16.969 1 97.5 130 ARG B O 1
ATOM 2575 N N . PHE B 1 131 ? -0.079 -15.016 -17.812 1 98.06 131 PHE B N 1
ATOM 2576 C CA . PHE B 1 131 ? -0.869 -14.266 -16.844 1 98.06 131 PHE B CA 1
ATOM 2577 C C . PHE B 1 131 ? -1.844 -13.328 -17.547 1 98.06 131 PHE B C 1
ATOM 2579 O O . PHE B 1 131 ? -1.964 -12.156 -17.188 1 98.06 131 PHE B O 1
ATOM 2586 N N . ASN B 1 132 ? -2.602 -13.727 -18.531 1 95.62 132 ASN B N 1
ATOM 2587 C CA . ASN B 1 132 ? -3.496 -12.875 -19.312 1 95.62 132 ASN B CA 1
ATOM 2588 C C . ASN B 1 132 ? -4.941 -13 -18.844 1 95.62 132 ASN B C 1
ATOM 2590 O O . ASN B 1 132 ? -5.816 -12.273 -19.312 1 95.62 132 ASN B O 1
ATOM 2594 N N . ASN B 1 133 ? -5.32 -13.734 -17.984 1 95.5 133 ASN B N 1
ATOM 2595 C CA . ASN B 1 133 ? -6.648 -13.945 -17.422 1 95.5 133 ASN B CA 1
ATOM 2596 C C . ASN B 1 133 ? -6.57 -14.305 -15.938 1 95.5 133 ASN B C 1
ATOM 2598 O O . ASN B 1 133 ? -7.035 -15.375 -15.531 1 95.5 133 ASN B O 1
ATOM 2602 N N . VAL B 1 134 ? -6.082 -13.352 -15.211 1 98 134 VAL B N 1
ATOM 2603 C CA . VAL B 1 134 ? -5.848 -13.609 -13.797 1 98 134 VAL B CA 1
ATOM 2604 C C . VAL B 1 134 ? -7.004 -13.047 -12.969 1 98 134 VAL B C 1
ATOM 2606 O O . VAL B 1 134 ? -7.258 -11.836 -12.992 1 98 134 VAL B O 1
ATOM 2609 N N . ASN B 1 135 ? -7.684 -13.844 -12.273 1 97.56 135 ASN B N 1
ATOM 2610 C CA . ASN B 1 135 ? -8.711 -13.391 -11.344 1 97.56 135 ASN B CA 1
ATOM 2611 C C . ASN B 1 135 ? -8.203 -13.383 -9.906 1 97.56 135 ASN B C 1
ATOM 2613 O O . ASN B 1 135 ? -8.758 -12.68 -9.055 1 97.56 135 ASN B O 1
ATOM 2617 N N . SER B 1 136 ? -7.281 -14.242 -9.695 1 98.06 136 SER B N 1
ATOM 2618 C CA . SER B 1 136 ? -6.594 -14.305 -8.406 1 98.06 136 SER B CA 1
ATOM 2619 C C . SER B 1 136 ? -5.109 -14.594 -8.586 1 98.06 136 SER B C 1
ATOM 2621 O O . SER B 1 136 ? -4.727 -15.445 -9.391 1 98.06 136 SER B O 1
ATOM 2623 N N . LEU B 1 137 ? -4.301 -13.875 -7.844 1 98.25 137 LEU B N 1
ATOM 2624 C CA . LEU B 1 137 ? -2.854 -14.047 -7.883 1 98.25 137 LEU B CA 1
ATOM 2625 C C . LEU B 1 137 ? -2.33 -14.547 -6.543 1 98.25 137 LEU B C 1
ATOM 2627 O O . LEU B 1 137 ? -2.668 -13.992 -5.492 1 98.25 137 LEU B O 1
ATOM 2631 N N . SER B 1 138 ? -1.573 -15.602 -6.52 1 98.5 138 SER B N 1
ATOM 2632 C CA . SER B 1 138 ? -0.888 -16.062 -5.316 1 98.5 138 SER B CA 1
ATOM 2633 C C . SER B 1 138 ? 0.62 -15.867 -5.43 1 98.5 138 SER B C 1
ATOM 2635 O O . SER B 1 138 ? 1.224 -16.203 -6.445 1 98.5 138 SER B O 1
ATOM 2637 N N . LEU B 1 139 ? 1.204 -15.234 -4.453 1 98.38 139 LEU B N 1
ATOM 2638 C CA . LEU B 1 139 ? 2.635 -14.961 -4.383 1 98.38 139 LEU B CA 1
ATOM 2639 C C . LEU B 1 139 ? 3.266 -15.695 -3.199 1 98.38 139 LEU B C 1
ATOM 2641 O O . LEU B 1 139 ? 2.904 -15.445 -2.047 1 98.38 139 LEU B O 1
ATOM 2645 N N . HIS B 1 140 ? 4.152 -16.594 -3.498 1 98.81 140 HIS B N 1
ATOM 2646 C CA . HIS B 1 140 ? 4.887 -17.344 -2.488 1 98.81 140 HIS B CA 1
ATOM 2647 C C . HIS B 1 140 ? 6.32 -16.844 -2.363 1 98.81 140 HIS B C 1
ATOM 2649 O O . HIS B 1 140 ? 7.055 -16.797 -3.352 1 98.81 140 HIS B O 1
ATOM 2655 N N . PHE B 1 141 ? 6.68 -16.406 -1.2 1 98.56 141 PHE B N 1
ATOM 2656 C CA . PHE B 1 141 ? 8.039 -15.984 -0.876 1 98.56 141 PHE B CA 1
ATOM 2657 C C . PHE B 1 141 ? 8.711 -17 0.042 1 98.56 141 PHE B C 1
ATOM 2659 O O . PHE B 1 141 ? 8.57 -16.922 1.265 1 98.56 141 PHE B O 1
ATOM 2666 N N . PRO B 1 142 ? 9.492 -17.875 -0.541 1 98.38 142 PRO B N 1
ATOM 2667 C CA . PRO B 1 142 ? 10.008 -18.984 0.249 1 98.38 142 PRO B CA 1
ATOM 2668 C C . PRO B 1 142 ? 11.242 -18.609 1.066 1 98.38 142 PRO B C 1
ATOM 2670 O O . PRO B 1 142 ? 11.594 -19.312 2.02 1 98.38 142 PRO B O 1
ATOM 2673 N N . ALA B 1 143 ? 11.945 -17.547 0.625 1 98 143 ALA B N 1
ATOM 2674 C CA . ALA B 1 143 ? 13.234 -17.266 1.246 1 98 143 ALA B CA 1
ATOM 2675 C C . ALA B 1 143 ? 13.547 -15.781 1.216 1 98 143 ALA B C 1
ATOM 2677 O O . ALA B 1 143 ? 12.844 -15 0.573 1 98 143 ALA B O 1
ATOM 2678 N N . ASN B 1 144 ? 14.523 -15.414 2.039 1 98.25 144 ASN B N 1
ATOM 2679 C CA . ASN B 1 144 ? 15.109 -14.078 2.025 1 98.25 144 ASN B CA 1
ATOM 2680 C C . ASN B 1 144 ? 16.641 -14.141 1.969 1 98.25 144 ASN B C 1
ATOM 2682 O O . ASN B 1 144 ? 17.203 -15.133 1.526 1 98.25 144 ASN B O 1
ATOM 2686 N N . PHE B 1 145 ? 17.297 -13.117 2.336 1 97.88 145 PHE B N 1
ATOM 2687 C CA . PHE B 1 145 ? 18.75 -13.062 2.154 1 97.88 145 PHE B CA 1
ATOM 2688 C C . PHE B 1 145 ? 19.469 -13.469 3.432 1 97.88 145 PHE B C 1
ATOM 2690 O O . PHE B 1 145 ? 20.578 -13.016 3.695 1 97.88 145 PHE B O 1
ATOM 2697 N N . GLY B 1 146 ? 18.797 -14.25 4.258 1 97 146 GLY B N 1
ATOM 2698 C CA . GLY B 1 146 ? 19.5 -14.867 5.367 1 97 146 GLY B CA 1
ATOM 2699 C C . GLY B 1 146 ? 18.953 -14.461 6.723 1 97 146 GLY B C 1
ATOM 2700 O O . GLY B 1 146 ? 19.438 -14.938 7.758 1 97 146 GLY B O 1
ATOM 2701 N N . ASP B 1 147 ? 17.984 -13.594 6.777 1 96.5 147 ASP B N 1
ATOM 2702 C CA . ASP B 1 147 ? 17.359 -13.219 8.039 1 96.5 147 ASP B CA 1
ATOM 2703 C C . ASP B 1 147 ? 16.359 -14.273 8.484 1 96.5 147 ASP B C 1
ATOM 2705 O O . ASP B 1 147 ? 15.914 -15.102 7.688 1 96.5 147 ASP B O 1
ATOM 2709 N N . ASP B 1 148 ? 15.977 -14.234 9.773 1 96.25 148 ASP B N 1
ATOM 2710 C CA . ASP B 1 148 ? 15.008 -15.188 10.312 1 96.25 148 ASP B CA 1
ATOM 2711 C C . ASP B 1 148 ? 13.594 -14.859 9.836 1 96.25 148 ASP B C 1
ATOM 2713 O O . ASP B 1 148 ? 12.711 -15.727 9.836 1 96.25 148 ASP B O 1
ATOM 2717 N N . ILE B 1 149 ? 13.375 -13.562 9.5 1 95.31 149 ILE B N 1
ATOM 2718 C CA . ILE B 1 149 ? 12.039 -13.148 9.094 1 95.31 149 ILE B CA 1
ATOM 2719 C C . ILE B 1 149 ? 12.109 -12.43 7.746 1 95.31 149 ILE B C 1
ATOM 2721 O O . ILE B 1 149 ? 13.141 -11.844 7.398 1 95.31 149 ILE B O 1
ATOM 2725 N N . THR B 1 150 ? 11.117 -12.562 7.02 1 96.56 150 THR B N 1
ATOM 2726 C CA . THR B 1 150 ? 10.93 -11.789 5.797 1 96.56 150 THR B CA 1
ATOM 2727 C C . THR B 1 150 ? 10.055 -10.57 6.062 1 96.56 150 THR B C 1
ATOM 2729 O O . THR B 1 150 ? 9.055 -10.656 6.773 1 96.56 150 THR B O 1
ATOM 2732 N N . LYS B 1 151 ? 10.445 -9.453 5.551 1 92.81 151 LYS B N 1
ATOM 2733 C CA . LYS B 1 151 ? 9.68 -8.211 5.672 1 92.81 151 LYS B CA 1
ATOM 2734 C C . LYS B 1 151 ? 9.359 -7.625 4.301 1 92.81 151 LYS B C 1
ATOM 2736 O O . LYS B 1 151 ? 10.227 -7.574 3.424 1 92.81 151 LYS B O 1
ATOM 2741 N N . ILE B 1 152 ? 8.117 -7.262 4.047 1 92.94 152 ILE B N 1
ATOM 2742 C CA . ILE B 1 152 ? 7.684 -6.668 2.789 1 92.94 152 ILE B CA 1
ATOM 2743 C C . ILE B 1 152 ? 6.91 -5.379 3.066 1 92.94 152 ILE B C 1
ATOM 2745 O O . ILE B 1 152 ? 5.949 -5.379 3.84 1 92.94 152 ILE B O 1
ATOM 2749 N N . TYR B 1 153 ? 7.355 -4.305 2.385 1 87.06 153 TYR B N 1
ATOM 2750 C CA . TYR B 1 153 ? 6.715 -3.004 2.537 1 87.06 153 TYR B CA 1
ATOM 2751 C C . TYR B 1 153 ? 5.652 -2.789 1.465 1 87.06 153 TYR B C 1
ATOM 2753 O O . TYR B 1 153 ? 4.641 -2.127 1.707 1 87.06 153 TYR B O 1
ATOM 2761 N N . TYR B 1 154 ? 5.941 -3.369 0.304 1 88.31 154 TYR B N 1
ATOM 2762 C CA . TYR B 1 154 ? 5.086 -3.002 -0.819 1 88.31 154 TYR B CA 1
ATOM 2763 C C . TYR B 1 154 ? 5.16 -4.051 -1.924 1 88.31 154 TYR B C 1
ATOM 2765 O O . TYR B 1 154 ? 6.242 -4.543 -2.25 1 88.31 154 TYR B O 1
ATOM 2773 N N . ILE B 1 155 ? 3.994 -4.367 -2.459 1 91.88 155 ILE B N 1
ATOM 2774 C CA . ILE B 1 155 ? 3.863 -5.141 -3.691 1 91.88 155 ILE B CA 1
ATOM 2775 C C . ILE B 1 155 ? 3.053 -4.348 -4.715 1 91.88 155 ILE B C 1
ATOM 2777 O O . ILE B 1 155 ? 1.865 -4.086 -4.504 1 91.88 155 ILE B O 1
ATOM 2781 N N . GLY B 1 156 ? 3.758 -3.965 -5.762 1 90.56 156 GLY B N 1
ATOM 2782 C CA . GLY B 1 156 ? 3.094 -3.262 -6.848 1 90.56 156 GLY B CA 1
ATOM 2783 C C . GLY B 1 156 ? 2.814 -4.148 -8.047 1 90.56 156 GLY B C 1
ATOM 2784 O O . GLY B 1 156 ? 3.693 -4.887 -8.5 1 90.56 156 GLY B O 1
ATOM 2785 N N . LEU B 1 157 ? 1.559 -4.043 -8.531 1 92.56 157 LEU B N 1
ATOM 2786 C CA . LEU B 1 157 ? 1.16 -4.832 -9.695 1 92.56 157 LEU B CA 1
ATOM 2787 C C . LEU B 1 157 ? 0.757 -3.926 -10.852 1 92.56 157 LEU B C 1
ATOM 2789 O O . LEU B 1 157 ? 0.041 -2.941 -10.656 1 92.56 157 LEU B O 1
ATOM 2793 N N . LYS B 1 158 ? 1.259 -4.285 -11.969 1 91 158 LYS B N 1
ATOM 2794 C CA . LYS B 1 158 ? 0.958 -3.535 -13.188 1 91 158 LYS B CA 1
ATOM 2795 C C . LYS B 1 158 ? 0.316 -4.43 -14.242 1 91 158 LYS B C 1
ATOM 2797 O O . LYS B 1 158 ? 0.726 -5.578 -14.422 1 91 158 LYS B O 1
ATOM 2802 N N . GLY B 1 159 ? -0.69 -3.885 -14.906 1 93.56 159 GLY B N 1
ATOM 2803 C CA . GLY B 1 159 ? -1.338 -4.648 -15.969 1 93.56 159 GLY B CA 1
ATOM 2804 C C . GLY B 1 159 ? -2.619 -4.008 -16.469 1 93.56 159 GLY B C 1
ATOM 2805 O O . GLY B 1 159 ? -2.889 -2.84 -16.172 1 93.56 159 GLY B O 1
ATOM 2806 N N . ASP B 1 160 ? -3.309 -4.789 -17.312 1 92.56 160 ASP B N 1
ATOM 2807 C CA . ASP B 1 160 ? -4.598 -4.363 -17.844 1 92.56 160 ASP B CA 1
ATOM 2808 C C . ASP B 1 160 ? -5.75 -5.062 -17.125 1 92.56 160 ASP B C 1
ATOM 2810 O O . ASP B 1 160 ? -5.598 -6.18 -16.641 1 92.56 160 ASP B O 1
ATOM 2814 N N . PHE B 1 161 ? -6.836 -4.352 -17.094 1 91.19 161 PHE B N 1
ATOM 2815 C CA . PHE B 1 161 ? -8.016 -4.844 -16.391 1 91.19 161 PHE B CA 1
ATOM 2816 C C . PHE B 1 161 ? -9.211 -4.914 -17.344 1 91.19 161 PHE B C 1
ATOM 2818 O O . PHE B 1 161 ? -9.422 -4.008 -18.141 1 91.19 161 PHE B O 1
ATOM 2825 N N . THR B 1 162 ? -9.875 -5.984 -17.312 1 92.06 162 THR B N 1
ATOM 2826 C CA . THR B 1 162 ? -11.141 -6.156 -18.016 1 92.06 162 THR B CA 1
ATOM 2827 C C . THR B 1 162 ? -12.25 -6.559 -17.047 1 92.06 162 THR B C 1
ATOM 2829 O O . THR B 1 162 ? -12.078 -7.488 -16.25 1 92.06 162 THR B O 1
ATOM 2832 N N . GLN B 1 163 ? -13.383 -5.734 -17.062 1 88.75 163 GLN B N 1
ATOM 2833 C CA . GLN B 1 163 ? -14.516 -6.07 -16.219 1 88.75 163 GLN B CA 1
ATOM 2834 C C . GLN B 1 163 ? -15.203 -7.344 -16.688 1 88.75 163 GLN B C 1
ATOM 2836 O O . GLN B 1 163 ? -15.391 -7.543 -17.891 1 88.75 163 GLN B O 1
ATOM 2841 N N . VAL B 1 164 ? -15.258 -8.305 -15.844 1 76.44 164 VAL B N 1
ATOM 2842 C CA . VAL B 1 164 ? -15.961 -9.531 -16.203 1 76.44 164 VAL B CA 1
ATOM 2843 C C . VAL B 1 164 ? -17.469 -9.352 -16 1 76.44 164 VAL B C 1
ATOM 2845 O O . VAL B 1 164 ? -17.906 -8.969 -14.914 1 76.44 164 VAL B O 1
ATOM 2848 N N . ASN B 1 165 ? -18.141 -8.922 -17.047 1 60.94 165 ASN B N 1
ATOM 2849 C CA . ASN B 1 165 ? -19.594 -8.844 -16.984 1 60.94 165 ASN B CA 1
ATOM 2850 C C . ASN B 1 165 ? -20.219 -10.195 -16.672 1 60.94 165 ASN B C 1
ATOM 2852 O O . ASN B 1 165 ? -19.984 -11.172 -17.375 1 60.94 165 ASN B O 1
ATOM 2856 N N . ARG B 1 166 ? -20.297 -10.562 -15.5 1 52.56 166 ARG B N 1
ATOM 2857 C CA . ARG B 1 166 ? -21.109 -11.758 -15.297 1 52.56 166 ARG B CA 1
ATOM 2858 C C . ARG B 1 166 ? -22.359 -11.727 -16.172 1 52.56 166 ARG B C 1
ATOM 2860 O O . ARG B 1 166 ? -23.109 -10.742 -16.172 1 52.56 166 ARG B O 1
ATOM 2867 N N . GLN B 1 167 ? -22.266 -12.172 -17.312 1 46.53 167 GLN B N 1
ATOM 2868 C CA . GLN B 1 167 ? -23.531 -12.422 -17.984 1 46.53 167 GLN B CA 1
ATOM 2869 C C . GLN B 1 167 ? -24.625 -12.781 -16.984 1 46.53 167 GLN B C 1
ATOM 2871 O O . GLN B 1 167 ? -24.406 -13.617 -16.094 1 46.53 167 GLN B O 1
ATOM 2876 N N . GLU B 1 168 ? -25.344 -11.711 -16.531 1 40.97 168 GLU B N 1
ATOM 2877 C CA . GLU B 1 168 ? -26.625 -12.133 -15.992 1 40.97 168 GLU B CA 1
ATOM 2878 C C . GLU B 1 168 ? -27.125 -13.414 -16.656 1 40.97 168 GLU B C 1
ATOM 2880 O O . GLU B 1 168 ? -27.281 -13.453 -17.875 1 40.97 168 GLU B O 1
ATOM 2885 N N . VAL B 1 169 ? -26.547 -14.516 -16.297 1 40 169 VAL B N 1
ATOM 2886 C CA . VAL B 1 169 ? -27.375 -15.656 -16.672 1 40 169 VAL B CA 1
ATOM 2887 C C . VAL B 1 169 ? -28.844 -15.273 -16.641 1 40 169 VAL B C 1
ATOM 2889 O O . VAL B 1 169 ? -29.391 -14.938 -15.57 1 40 169 VAL B O 1
ATOM 2892 N N . VAL B 1 170 ? -29.266 -14.453 -17.469 1 39.44 170 VAL B N 1
ATOM 2893 C CA . VAL B 1 170 ? -30.719 -14.461 -17.641 1 39.44 170 VAL B CA 1
ATOM 2894 C C . VAL B 1 170 ? -31.25 -15.875 -17.422 1 39.44 170 VAL B C 1
ATOM 2896 O O . VAL B 1 170 ? -31 -16.766 -18.234 1 39.44 170 VAL B O 1
ATOM 2899 N N . ILE B 1 171 ? -30.984 -16.281 -16.219 1 39.5 171 ILE B N 1
ATOM 2900 C CA . ILE B 1 171 ? -31.828 -17.453 -16.031 1 39.5 171 ILE B CA 1
ATOM 2901 C C . ILE B 1 171 ? -33.188 -17.219 -16.672 1 39.5 171 ILE B C 1
ATOM 2903 O O . ILE B 1 171 ? -33.938 -16.344 -16.234 1 39.5 171 ILE B O 1
ATOM 2907 N N . CYS B 1 172 ? -33.25 -17.172 -17.922 1 36.16 172 CYS B N 1
ATOM 2908 C CA . CYS B 1 172 ? -34.562 -17.266 -18.562 1 36.16 172 CYS B CA 1
ATOM 2909 C C . CYS B 1 172 ? -35.438 -18.297 -17.859 1 36.16 172 CYS B C 1
ATOM 2911 O O . CYS B 1 172 ? -35.188 -19.5 -17.906 1 36.16 172 CYS B O 1
ATOM 2913 N N . ASN B 1 173 ? -35.625 -17.984 -16.562 1 39.16 173 ASN B N 1
ATOM 2914 C CA . ASN B 1 173 ? -36.719 -18.781 -16.016 1 39.16 173 ASN B CA 1
ATOM 2915 C C . ASN B 1 173 ? -37.906 -18.844 -16.969 1 39.16 173 ASN B C 1
ATOM 2917 O O . ASN B 1 173 ? -38.5 -17.812 -17.312 1 39.16 173 ASN B O 1
ATOM 2921 N N . TYR B 1 174 ? -37.781 -19.641 -18 1 31.91 174 TYR B N 1
ATOM 2922 C CA . TYR B 1 174 ? -38.938 -20.016 -18.766 1 31.91 174 TYR B CA 1
ATOM 2923 C C . TYR B 1 174 ? -40.125 -20.266 -17.844 1 31.91 174 TYR B C 1
ATOM 2925 O O . TYR B 1 174 ? -40.156 -21.25 -17.094 1 31.91 174 TYR B O 1
ATOM 2933 N N . GLU B 1 175 ? -40.438 -19.281 -16.984 1 36 175 GLU B N 1
ATOM 2934 C CA . GLU B 1 175 ? -41.75 -19.5 -16.359 1 36 175 GLU B CA 1
ATOM 2935 C C . GLU B 1 175 ? -42.75 -20.125 -17.328 1 36 175 GLU B C 1
ATOM 2937 O O . GLU B 1 175 ? -42.969 -19.578 -18.406 1 36 175 GLU B O 1
ATOM 2942 N N . ALA B 1 176 ? -42.781 -21.438 -17.344 1 36.12 176 ALA B N 1
ATOM 2943 C CA . ALA B 1 176 ? -43.844 -22.219 -17.984 1 36.12 176 ALA B CA 1
ATOM 2944 C C . ALA B 1 176 ? -45.188 -21.484 -17.922 1 36.12 176 ALA B C 1
ATOM 2946 O O . ALA B 1 176 ? -45.594 -21 -16.859 1 36.12 176 ALA B O 1
ATOM 2947 N N . LYS B 1 177 ? -45.531 -20.641 -18.906 1 36.97 177 LYS B N 1
ATOM 2948 C CA . LYS B 1 177 ? -46.875 -20.109 -19.047 1 36.97 177 LYS B CA 1
ATOM 2949 C C . LYS B 1 177 ? -47.906 -21.109 -18.547 1 36.97 177 LYS B C 1
ATOM 2951 O O . LYS B 1 177 ? -47.906 -22.281 -18.922 1 36.97 177 LYS B O 1
ATOM 2956 N N . PRO B 1 178 ? -48.438 -20.875 -17.328 1 37.25 178 PRO B N 1
ATOM 2957 C CA . PRO B 1 178 ? -49.531 -21.75 -16.953 1 37.25 178 PRO B CA 1
ATOM 2958 C C . PRO B 1 178 ? -50.5 -22.016 -18.109 1 37.25 178 PRO B C 1
ATOM 2960 O O . PRO B 1 178 ? -50.688 -21.156 -18.969 1 37.25 178 PRO B O 1
ATOM 2963 N N . ASN B 1 179 ? -50.375 -23.125 -18.844 1 36.16 179 ASN B N 1
ATOM 2964 C CA . ASN B 1 179 ? -51.344 -23.516 -19.828 1 36.16 179 ASN B CA 1
ATOM 2965 C C . ASN B 1 179 ? -52.781 -23.234 -19.359 1 36.16 179 ASN B C 1
ATOM 2967 O O . ASN B 1 179 ? -53.188 -23.703 -18.312 1 36.16 179 ASN B O 1
ATOM 2971 N N . PRO B 1 180 ? -53.406 -22.141 -19.766 1 36.41 180 PRO B N 1
ATOM 2972 C CA . PRO B 1 180 ? -54.781 -21.75 -19.438 1 36.41 180 PRO B CA 1
ATOM 2973 C C . PRO B 1 180 ? -55.75 -22.938 -19.422 1 36.41 180 PRO B C 1
ATOM 2975 O O . PRO B 1 180 ? -56.938 -22.766 -19.156 1 36.41 180 PRO B O 1
ATOM 2978 N N . ALA B 1 181 ? -55.344 -23.969 -20.094 1 32.47 181 ALA B N 1
ATOM 2979 C CA . ALA B 1 181 ? -56.438 -24.938 -20.312 1 32.47 181 ALA B CA 1
ATOM 2980 C C . ALA B 1 181 ? -56.969 -25.484 -19 1 32.47 181 ALA B C 1
ATOM 2982 O O . ALA B 1 181 ? -57.938 -26.219 -18.969 1 32.47 181 ALA B O 1
ATOM 2983 N N . ASP B 1 182 ? -56.031 -25.406 -17.938 1 34.31 182 ASP B N 1
ATOM 2984 C CA . ASP B 1 182 ? -56.531 -26.266 -16.875 1 34.31 182 ASP B CA 1
ATOM 2985 C C . ASP B 1 182 ? -57.75 -25.656 -16.172 1 34.31 182 ASP B C 1
ATOM 2987 O O . ASP B 1 182 ? -58.188 -26.141 -15.125 1 34.31 182 ASP B O 1
ATOM 2991 N N . HIS B 1 183 ? -57.906 -24.391 -16.406 1 34.41 183 HIS B N 1
ATOM 2992 C CA . HIS B 1 183 ? -58.969 -23.875 -15.57 1 34.41 183 HIS B CA 1
ATOM 2993 C C . HIS B 1 183 ? -60.312 -24.484 -15.969 1 34.41 183 HIS B C 1
ATOM 2995 O O . HIS B 1 183 ? -61.094 -23.875 -16.703 1 34.41 183 HIS B O 1
ATOM 3001 N N . LYS B 1 184 ? -60.438 -25.719 -16.312 1 30.69 184 LYS B N 1
ATOM 3002 C CA . LYS B 1 184 ? -61.781 -26.234 -16.484 1 30.69 184 LYS B CA 1
ATOM 3003 C C . LYS B 1 184 ? -62.594 -26.109 -15.195 1 30.69 184 LYS B C 1
ATOM 3005 O O . LYS B 1 184 ? -62.156 -26.594 -14.148 1 30.69 184 LYS B O 1
ATOM 3010 N N . SER B 1 185 ? -63.219 -24.891 -14.977 1 31.3 185 SER B N 1
ATOM 3011 C CA . SER B 1 185 ? -64.25 -24.5 -14 1 31.3 185 SER B CA 1
ATOM 3012 C C . SER B 1 185 ? -65.312 -25.594 -13.844 1 31.3 185 SER B C 1
ATOM 3014 O O . SER B 1 185 ? -66.062 -25.891 -14.781 1 31.3 185 SER B O 1
ATOM 3016 N N . SER B 1 186 ? -64.938 -26.734 -13.219 1 31.91 186 SER B N 1
ATOM 3017 C CA . SER B 1 186 ? -66 -27.703 -12.891 1 31.91 186 SER B CA 1
ATOM 3018 C C . SER B 1 186 ? -67.125 -27.062 -12.109 1 31.91 186 SER B C 1
ATOM 3020 O O . SER B 1 186 ? -66.875 -26.484 -11.047 1 31.91 186 SER B O 1
ATOM 3022 N N . SER B 1 187 ? -68.125 -26.516 -12.695 1 32.12 187 SER B N 1
ATOM 3023 C CA . SER B 1 187 ? -69.438 -26.031 -12.273 1 32.12 187 SER B CA 1
ATOM 3024 C C . SER B 1 187 ? -70.188 -27.016 -11.344 1 32.12 187 SER B C 1
ATOM 3026 O O . SER B 1 187 ? -71.312 -26.859 -11.039 1 32.12 187 SER B O 1
ATOM 3028 N N . VAL B 1 188 ? -69.5 -28.016 -10.742 1 29.11 188 VAL B N 1
ATOM 3029 C CA . VAL B 1 188 ? -70.438 -29.016 -10.148 1 29.11 188 VAL B CA 1
ATOM 3030 C C . VAL B 1 188 ? -71.312 -28.328 -9.125 1 29.11 188 VAL B C 1
ATOM 3032 O O . VAL B 1 188 ? -71 -27.266 -8.594 1 29.11 188 VAL B O 1
ATOM 3035 N N . ASP B 1 189 ? -72.375 -29.094 -8.664 1 30.78 189 ASP B N 1
ATOM 3036 C CA . ASP B 1 189 ? -73.688 -29.266 -8.094 1 30.78 189 ASP B CA 1
ATOM 3037 C C . ASP B 1 189 ? -73.688 -29 -6.59 1 30.78 189 ASP B C 1
ATOM 3039 O O . ASP B 1 189 ? -73.125 -29.797 -5.816 1 30.78 189 ASP B O 1
ATOM 3043 N N . SER B 1 190 ? -73.188 -27.875 -6.059 1 28.86 190 SER B N 1
ATOM 3044 C CA . SER B 1 190 ? -73.312 -27.797 -4.605 1 28.86 190 SER B CA 1
ATOM 3045 C C . SER B 1 190 ? -74.75 -27.969 -4.16 1 28.86 190 SER B C 1
ATOM 3047 O O . SER B 1 190 ? -75.625 -27.125 -4.465 1 28.86 190 SER B O 1
ATOM 3049 N N . VAL B 1 191 ? -75.312 -29.109 -4.281 1 30.56 191 VAL B N 1
ATOM 3050 C CA . VAL B 1 191 ? -76.562 -29.484 -3.703 1 30.56 191 VAL B CA 1
ATOM 3051 C C . VAL B 1 191 ? -76.562 -29.219 -2.201 1 30.56 191 VAL B C 1
ATOM 3053 O O . VAL B 1 191 ? -75.812 -29.859 -1.453 1 30.56 191 VAL B O 1
ATOM 3056 N N . HIS B 1 192 ? -76.312 -27.953 -1.828 1 27.38 192 HIS B N 1
ATOM 3057 C CA . HIS B 1 192 ? -76.5 -27.688 -0.409 1 27.38 192 HIS B CA 1
ATOM 3058 C C . HIS B 1 192 ? -77.938 -28.094 0.012 1 27.38 192 HIS B C 1
ATOM 3060 O O . HIS B 1 192 ? -78.938 -27.672 -0.6 1 27.38 192 HIS B O 1
ATOM 3066 N N . HIS B 1 193 ? -78.062 -29.375 0.391 1 28.83 193 HIS B N 1
ATOM 3067 C CA . HIS B 1 193 ? -79.125 -29.984 1.109 1 28.83 193 HIS B CA 1
ATOM 3068 C C . HIS B 1 193 ? -79.625 -29.094 2.236 1 28.83 193 HIS B C 1
ATOM 3070 O O . HIS B 1 193 ? -78.875 -28.578 3.021 1 28.83 193 HIS B O 1
ATOM 3076 N N . PHE B 1 194 ? -80.812 -28.516 2.025 1 27.28 194 PHE B N 1
ATOM 3077 C CA . PHE B 1 194 ? -81.688 -27.719 2.842 1 27.28 194 PHE B CA 1
ATOM 3078 C C . PHE B 1 194 ? -82 -28.406 4.172 1 27.28 194 PHE B C 1
ATOM 3080 O O . PHE B 1 194 ? -82.5 -29.5 4.199 1 27.28 194 PHE B O 1
ATOM 3087 N N . ILE B 1 195 ? -80.938 -28.641 5.078 1 24.67 195 ILE B N 1
ATOM 3088 C CA . ILE B 1 195 ? -81.375 -29.234 6.336 1 24.67 195 ILE B CA 1
ATOM 3089 C C . ILE B 1 195 ? -82.625 -28.531 6.828 1 24.67 195 ILE B C 1
ATOM 3091 O O . ILE B 1 195 ? -82.688 -27.297 6.758 1 24.67 195 ILE B O 1
ATOM 3095 N N . SER B 1 196 ? -83.688 -29.453 7.238 1 27.16 196 SER B N 1
ATOM 3096 C CA . SER B 1 196 ? -84.938 -29.438 7.98 1 27.16 196 SER B CA 1
ATOM 3097 C C . SER B 1 196 ? -84.812 -28.75 9.328 1 27.16 196 SER B C 1
ATOM 3099 O O . SER B 1 196 ? -83.75 -28.875 9.977 1 27.16 196 SER B O 1
#